Protein AF-A0AAW1C3A6-F1 (afdb_monomer)

Solvent-accessible surface area (backbone atoms only — not comparable to full-atom values): 41676 Å² total; per-residue (Å²): 141,83,90,85,86,89,79,78,77,70,70,68,59,58,59,60,57,59,57,58,54,58,52,54,53,55,49,54,51,52,50,53,52,53,50,54,53,52,49,57,51,52,51,54,50,51,57,53,50,49,59,51,48,53,58,51,50,55,56,51,50,58,56,47,55,60,49,59,74,71,72,70,76,74,86,78,90,82,89,87,90,89,83,60,75,71,65,50,55,64,53,48,58,58,48,49,56,50,50,56,56,47,56,54,52,49,56,53,51,50,55,50,51,52,55,52,52,51,56,51,50,53,56,45,54,54,51,48,52,53,48,52,54,50,50,51,55,50,52,50,55,50,53,48,52,53,52,49,54,60,52,50,72,75,59,76,90,88,73,60,81,61,60,54,54,54,48,62,64,47,54,78,66,37,71,67,60,50,48,50,52,50,54,55,45,52,54,51,52,55,52,52,56,47,49,67,61,66,66,76,67,88,76,80,90,77,79,83,83,64,84,67,41,36,20,36,32,27,33,41,35,34,34,31,54,34,35,62,71,55,71,40,70,67,51,46,50,54,50,51,52,52,40,44,55,52,31,31,59,38,39,56,75,41,75,31,77,92,46,65,60,45,42,67,40,71,55,42,69,46,77,37,76,66,83,65,87,87,57,70,93,81,68,54,73,68,57,50,42,51,61,60,16,50,44,83,48,66,94,32,14,35,39,35,40,37,34,56,53,60,54,75,69,52,48,58,52,43,33,47,30,41,80,74,54,72,5,2,52,46,10,45,59,41,81,51,94,97,41,56,34,16,32,18,31,30,31,43,35,45,17,34,44,78,33,77,59,56,70,65,49,49,27,48,49,52,43,32,37,50,36,20,18,36,28,23,61,42,57,83,37,79,86,29,64,84,46,93,79,85,61,94,50,50,60,40,38,42,43,85,59,91,74,88,64,77,43,77,25,32,64,30,74,41,76,51,33,35,54,37,27,29,56,41,44,77,75,36,36,86,78,45,36,37,56,63,92,62,64,55,69,37,34,43,56,62,37,88,94,44,70,18,16,66,13,73,42,66,80,47,83,16,31,30,6,43,79,45,63,91,91,50,37,13,24,62,32,94,90,36,78,32,30,50,49,53,20,68,12,20,35,91,85,12,39,56,35,55,62,69,42,75,52,44,79,60,54,82,19,24,43,51,21,45,12,71,42,82,42,30,48,54,56,79,65,48,53,40,65,67,70,40,63,16,78,95,65,60,21,10,12,47,90,31,36,73,69,33,52,66,31,53,83,74,72,24,33,74,42,80,36,85,51,96,47,55,52,46,26,18,33,46,12,31,16,52,74,97,37,78,91,54,50,40,44,29,46,32,84,86,38,24,90,80,47,72,47,39,77,46,63,46,58,35,50,41,70,14,74,94,68,46,18,28,12,36,88,82,27,36,41,42,68,62,66,94,50,57,81,72,37,55,49,50,55,63,42,47,70,53,47,67,60,48,50,56,57,54,48,47,69,74,41,44,70,59,54,50,51,53,52,50,52,51,51,50,49,52,52,48,49,50,62,69,62,69,75,72,81,90,77,89,81,86,82,88,80,84,86,84,84,88,83,90,84,84,92,87,86,89,82,90,81,89,82,93,86,87,85,87,84,86,88,87,84,89,83,85,88,81,84,88,83,88,83,87,88,86,87,91,134

pLDDT: mean 72.8, std 20.76, range [23.05, 98.19]

Nearest PDB structures (foldseek):
  6be6-assembly3_C  TM=9.292E-01  e=1.865E-53  Homo sapiens
  6be6-assembly4_D  TM=9.215E-01  e=5.890E-53  Homo sapiens
  5l0q-assembly1_A  TM=8.576E-01  e=9.237E-24  Bos taurus
  5l0q-assembly1_D  TM=8.370E-01  e=1.499E-23  Bos taurus
  8snl-assembly1_A  TM=4.658E-01  e=5.554E-35  Homo sapiens

Structure (mmCIF, N/CA/C/O backbone):
data_AF-A0AAW1C3A6-F1
#
_entry.id   AF-A0AAW1C3A6-F1
#
loop_
_atom_site.group_PDB
_atom_site.id
_atom_site.type_symbol
_atom_site.label_atom_id
_atom_site.label_alt_id
_atom_site.label_comp_id
_atom_site.label_asym_id
_atom_site.label_entity_id
_atom_site.label_seq_id
_atom_site.pdbx_PDB_ins_code
_atom_site.Cartn_x
_atom_site.Cartn_y
_atom_site.Cartn_z
_atom_site.occupancy
_atom_site.B_iso_or_equiv
_atom_site.auth_seq_id
_atom_site.auth_comp_id
_atom_site.auth_asym_id
_atom_site.auth_atom_id
_atom_site.pdbx_PDB_model_num
ATOM 1 N N . MET A 1 1 ? -38.133 36.914 12.056 1.00 48.69 1 MET A N 1
ATOM 2 C CA . MET A 1 1 ? -37.963 37.144 10.605 1.00 48.69 1 MET A CA 1
ATOM 3 C C . MET A 1 1 ? -36.694 37.947 10.397 1.00 48.69 1 MET A C 1
ATOM 5 O O . MET A 1 1 ? -36.683 39.126 10.714 1.00 48.69 1 MET A O 1
ATOM 9 N N . THR A 1 2 ? -35.626 37.320 9.915 1.00 39.19 2 THR A N 1
ATOM 10 C CA . THR A 1 2 ? -34.394 38.022 9.534 1.00 39.19 2 THR A CA 1
ATOM 11 C C . THR A 1 2 ? -33.903 37.474 8.203 1.00 39.19 2 THR A C 1
ATOM 13 O O . THR A 1 2 ? -33.901 36.272 7.943 1.00 39.19 2 THR A O 1
ATOM 16 N N . VAL A 1 3 ? -33.632 38.424 7.320 1.00 43.28 3 VAL A N 1
ATOM 17 C CA . VAL A 1 3 ? -33.674 38.330 5.865 1.00 43.28 3 VAL A CA 1
ATOM 18 C C . VAL A 1 3 ? -32.410 37.661 5.318 1.00 43.28 3 VAL A C 1
ATOM 20 O O . VAL A 1 3 ? -31.301 38.159 5.492 1.00 43.28 3 VAL A O 1
ATOM 23 N N . LYS A 1 4 ? -32.600 36.531 4.624 1.00 48.97 4 LYS A N 1
ATOM 24 C CA . LYS A 1 4 ? -31.657 35.946 3.658 1.00 48.97 4 LYS A CA 1
ATOM 25 C C . LYS A 1 4 ? -31.723 36.733 2.345 1.00 48.97 4 LYS A C 1
ATOM 27 O O . LYS A 1 4 ? -32.813 37.051 1.886 1.00 48.97 4 LYS A O 1
ATOM 32 N N . GLY A 1 5 ? -30.574 36.907 1.691 1.00 50.28 5 GLY A N 1
ATOM 33 C CA . GLY A 1 5 ? -30.505 37.182 0.249 1.00 50.28 5 GLY A CA 1
ATOM 34 C C . GLY A 1 5 ? -29.762 38.462 -0.121 1.00 50.28 5 GLY A C 1
ATOM 35 O O . GLY A 1 5 ? -30.382 39.475 -0.414 1.00 50.28 5 GLY A O 1
ATOM 36 N N . GLY A 1 6 ? -28.426 38.413 -0.152 1.00 49.69 6 GLY A N 1
ATOM 37 C CA . GLY A 1 6 ? -27.624 39.565 -0.583 1.00 49.69 6 GLY A CA 1
ATOM 38 C C . GLY A 1 6 ? -26.158 39.290 -0.926 1.00 49.69 6 GLY A C 1
ATOM 39 O O . GLY A 1 6 ? -25.367 40.227 -0.916 1.00 49.69 6 GLY A O 1
ATOM 40 N N . ARG A 1 7 ? -25.752 38.037 -1.203 1.00 51.06 7 ARG A N 1
ATOM 41 C CA . ARG A 1 7 ? -24.328 37.712 -1.453 1.00 51.06 7 ARG A CA 1
ATOM 42 C C . ARG A 1 7 ? -24.018 36.835 -2.675 1.00 51.06 7 ARG A C 1
ATOM 44 O O . ARG A 1 7 ? -22.853 36.542 -2.906 1.00 51.06 7 ARG A O 1
ATOM 51 N N . GLU A 1 8 ? -24.999 36.492 -3.512 1.00 52.75 8 GLU A N 1
ATOM 52 C CA . GLU A 1 8 ? -24.766 35.643 -4.703 1.00 52.75 8 GLU A CA 1
ATOM 53 C C . GLU A 1 8 ? -24.837 36.369 -6.064 1.00 52.75 8 GLU A C 1
ATOM 55 O O . GLU A 1 8 ? -24.521 35.773 -7.095 1.00 52.75 8 GLU A O 1
ATOM 60 N N . GLU A 1 9 ? -25.163 37.667 -6.117 1.00 51.66 9 GLU A N 1
ATOM 61 C CA . GLU A 1 9 ? -25.360 38.373 -7.401 1.00 51.66 9 GLU A CA 1
ATOM 62 C C . GLU A 1 9 ? -24.192 39.258 -7.885 1.00 51.66 9 GLU A C 1
ATOM 64 O O . GLU A 1 9 ? -24.188 39.706 -9.037 1.00 51.66 9 GLU A O 1
ATOM 69 N N . THR A 1 10 ? -23.159 39.477 -7.067 1.00 53.62 10 THR A N 1
ATOM 70 C CA . THR A 1 10 ? -22.020 40.357 -7.406 1.00 53.62 10 THR A CA 1
ATOM 71 C C . THR A 1 10 ? -20.789 39.619 -7.954 1.00 53.62 10 THR A C 1
ATOM 73 O O . THR A 1 10 ? -20.130 40.152 -8.844 1.00 53.62 10 THR A O 1
ATOM 76 N N . GLY A 1 11 ? -20.532 38.358 -7.577 1.00 53.88 11 GLY A N 1
ATOM 77 C CA . GLY A 1 11 ? -19.402 37.566 -8.112 1.00 53.88 11 GLY A CA 1
ATOM 78 C C . GLY A 1 11 ? -19.594 37.060 -9.553 1.00 53.88 11 GLY A C 1
ATOM 79 O O . GLY A 1 11 ? -18.651 36.979 -10.340 1.00 53.88 11 GLY A O 1
ATOM 80 N N . ARG A 1 12 ? -20.843 36.818 -9.974 1.00 52.59 12 ARG A N 1
ATOM 81 C CA . ARG A 1 12 ? -21.175 36.284 -11.314 1.00 52.59 12 ARG A CA 1
ATOM 82 C C . ARG A 1 12 ? -21.046 37.321 -12.447 1.00 52.59 12 ARG A C 1
ATOM 84 O O . ARG A 1 12 ? -21.103 36.966 -13.629 1.00 52.59 12 ARG A O 1
ATOM 91 N N . LYS A 1 13 ? -20.889 38.609 -12.107 1.00 50.50 13 LYS A N 1
ATOM 92 C CA . LYS A 1 13 ? -20.765 39.735 -13.056 1.00 50.50 13 LYS A CA 1
ATOM 93 C C . LYS A 1 13 ? -19.311 40.082 -13.415 1.00 50.50 13 LYS A C 1
ATOM 95 O O . LYS A 1 13 ? -19.093 40.643 -14.491 1.00 50.50 13 LYS A O 1
ATOM 100 N N . GLU A 1 14 ? -18.317 39.704 -12.608 1.00 53.81 14 GLU A N 1
ATOM 101 C CA . GLU A 1 14 ? -16.898 39.969 -12.912 1.00 53.81 14 GLU A CA 1
ATOM 102 C C . GLU A 1 14 ? -16.246 38.889 -13.792 1.00 53.81 14 GLU A C 1
ATOM 104 O O . GLU A 1 14 ? -15.446 39.206 -14.677 1.00 53.81 14 GLU A O 1
ATOM 109 N N . GLU A 1 15 ? -16.672 37.630 -13.677 1.00 52.84 15 GLU A N 1
ATOM 110 C CA . GLU A 1 15 ? -16.158 36.523 -14.496 1.00 52.84 15 GLU A CA 1
ATOM 111 C C . GLU A 1 15 ? -16.626 36.605 -15.967 1.00 52.84 15 GLU A C 1
ATOM 113 O O . GLU A 1 15 ? -15.836 36.433 -16.902 1.00 52.84 15 GLU A O 1
ATOM 118 N N . LYS A 1 16 ? -17.868 37.059 -16.206 1.00 53.84 16 LYS A N 1
ATOM 119 C CA . LYS A 1 16 ? -18.396 37.342 -17.560 1.00 53.84 16 LYS A CA 1
ATOM 120 C C . LYS A 1 16 ? -17.664 38.486 -18.282 1.00 53.84 16 LYS A C 1
ATOM 122 O O . LYS A 1 16 ? -17.622 38.505 -19.515 1.00 53.84 16 LYS A O 1
ATOM 127 N N . LYS A 1 17 ? -17.046 39.429 -17.554 1.00 53.94 17 LYS A N 1
ATOM 128 C CA . LYS A 1 17 ? -16.265 40.536 -18.146 1.00 53.94 17 LYS A CA 1
ATOM 129 C C . LYS A 1 17 ? -14.873 40.096 -18.630 1.00 53.94 17 LYS A C 1
ATOM 131 O O . LYS A 1 17 ? -14.376 40.663 -19.605 1.00 53.94 17 LYS A O 1
ATOM 136 N N . ARG A 1 18 ? -14.255 39.065 -18.030 1.00 53.69 18 ARG A N 1
ATOM 137 C CA . ARG A 1 18 ? -12.937 38.538 -18.455 1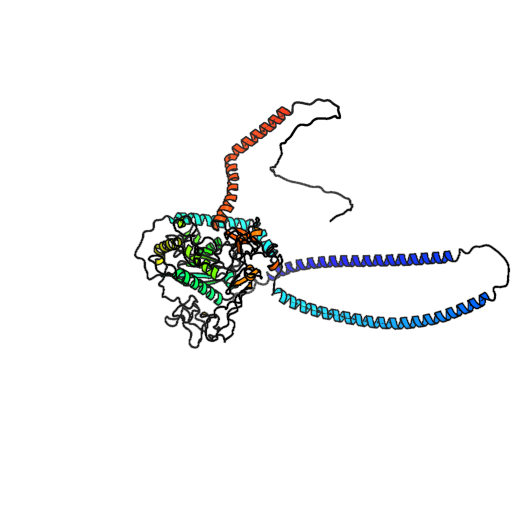.00 53.69 18 ARG A CA 1
ATOM 138 C C . ARG A 1 18 ? -13.021 37.590 -19.659 1.00 53.69 18 ARG A C 1
ATOM 140 O O . ARG A 1 18 ? -12.137 37.630 -20.520 1.00 53.69 18 ARG A O 1
ATOM 147 N N . GLU A 1 19 ? -14.096 36.814 -19.796 1.00 55.03 19 GLU A N 1
ATOM 148 C CA . GLU A 1 19 ? -14.312 35.948 -20.969 1.00 55.03 19 GLU A CA 1
ATOM 149 C C . GLU A 1 19 ? -14.636 36.742 -22.252 1.00 55.03 19 GLU A C 1
ATOM 151 O O . GLU A 1 19 ? -14.076 36.453 -23.317 1.00 55.03 19 GLU A O 1
ATOM 156 N N . GLY A 1 20 ? -15.398 37.840 -22.145 1.00 54.34 20 GLY A N 1
ATOM 157 C CA . GLY A 1 20 ? -15.674 38.753 -23.268 1.00 54.34 20 GLY A CA 1
ATOM 158 C C . GLY A 1 20 ? -14.424 39.441 -23.852 1.00 54.34 20 GLY A C 1
ATOM 159 O O . GLY A 1 20 ? -14.394 39.814 -25.030 1.00 54.34 20 GLY A O 1
ATOM 160 N N . GLY A 1 21 ? -13.344 39.561 -23.068 1.00 56.44 21 GLY A N 1
ATOM 161 C CA . GLY A 1 21 ? -12.064 40.132 -23.506 1.00 56.44 21 GLY A CA 1
ATOM 162 C C . GLY A 1 21 ? -11.239 39.216 -24.425 1.00 56.44 21 GLY A C 1
ATOM 163 O O . GLY A 1 21 ? -10.560 39.699 -25.340 1.00 56.44 21 GLY A O 1
ATOM 164 N N . LYS A 1 22 ? -11.314 37.888 -24.244 1.00 53.88 22 LYS A N 1
ATOM 165 C CA . LYS A 1 22 ? -10.577 36.904 -25.066 1.00 53.88 22 LYS A CA 1
ATOM 166 C C . LYS A 1 22 ? -11.282 36.606 -26.394 1.00 53.88 22 LYS A C 1
ATOM 168 O O . LYS A 1 22 ? -10.603 36.402 -27.407 1.00 53.88 22 LYS A O 1
ATOM 173 N N . GLU A 1 23 ? -12.614 36.667 -26.441 1.00 56.09 23 GLU A N 1
ATOM 174 C CA . GLU A 1 23 ? -13.362 36.580 -27.705 1.00 56.09 23 GLU A CA 1
ATOM 175 C C . GLU A 1 23 ? -13.109 37.791 -28.617 1.00 56.09 23 GLU A C 1
ATOM 177 O O . GLU A 1 23 ? -12.801 37.601 -29.799 1.00 56.09 23 GLU A O 1
ATOM 182 N N . ARG A 1 24 ? -13.074 39.017 -28.067 1.00 57.09 24 ARG A N 1
ATOM 183 C CA . ARG A 1 24 ? -12.734 40.243 -28.823 1.00 57.09 24 ARG A CA 1
ATOM 184 C C . ARG A 1 24 ? -11.337 40.203 -29.467 1.00 57.09 24 ARG A C 1
ATOM 186 O O . ARG A 1 24 ? -11.151 40.750 -30.557 1.00 57.09 24 ARG A O 1
ATOM 193 N N . LYS A 1 25 ? -10.344 39.533 -28.859 1.00 57.84 25 LYS A N 1
ATOM 194 C CA . LYS A 1 25 ? -9.003 39.343 -29.465 1.00 57.84 25 LYS A CA 1
ATOM 195 C C . LYS A 1 25 ? -9.016 38.340 -30.631 1.00 57.84 25 LYS A C 1
ATOM 197 O O . LYS A 1 25 ? -8.415 38.615 -31.671 1.00 57.84 25 LYS A O 1
ATOM 202 N N . LYS A 1 26 ? -9.740 37.220 -30.510 1.00 58.44 26 LYS A N 1
ATOM 203 C CA . LYS A 1 26 ? -9.887 36.221 -31.592 1.00 58.44 2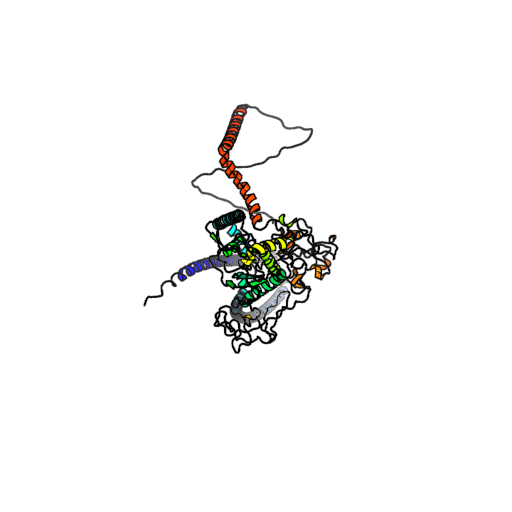6 LYS A CA 1
ATOM 204 C C . LYS A 1 26 ? -10.690 36.754 -32.781 1.00 58.44 26 LYS A C 1
ATOM 206 O O . LYS A 1 26 ? -10.426 36.373 -33.925 1.00 58.44 26 LYS A O 1
ATOM 211 N N . GLU A 1 27 ? -11.647 37.644 -32.537 1.00 59.69 27 GLU A N 1
ATOM 212 C CA . GLU A 1 27 ? -12.408 38.298 -33.599 1.00 59.69 27 GLU A CA 1
ATOM 213 C C . GLU A 1 27 ? -11.544 39.288 -34.399 1.00 59.69 27 GLU A C 1
ATOM 215 O O . GLU A 1 27 ? -11.520 39.217 -35.633 1.00 59.69 27 GLU A O 1
ATOM 220 N N . LYS A 1 28 ? -10.710 40.095 -33.722 1.00 64.44 28 LYS A N 1
ATOM 221 C CA . LYS A 1 28 ? -9.736 40.995 -34.372 1.00 64.44 28 LYS A CA 1
ATOM 222 C C . LYS A 1 28 ? -8.706 40.249 -35.238 1.00 64.44 28 LYS A C 1
ATOM 224 O O . LYS A 1 28 ? -8.329 40.737 -36.305 1.00 64.44 28 LYS A O 1
ATOM 229 N N . GLU A 1 29 ? -8.271 39.046 -34.854 1.00 64.44 29 GLU A N 1
ATOM 230 C CA . GLU A 1 29 ? -7.346 38.248 -35.679 1.00 64.44 29 GLU A CA 1
ATOM 231 C C . GLU A 1 29 ? -8.036 37.606 -36.900 1.00 64.44 29 GLU A C 1
ATOM 233 O O . GLU A 1 29 ? -7.480 37.580 -38.006 1.00 64.44 29 GLU A O 1
ATOM 238 N N . LYS A 1 30 ? -9.290 37.155 -36.749 1.00 63.62 30 LYS A N 1
ATOM 239 C CA . LYS A 1 30 ? -10.112 36.692 -37.881 1.00 63.62 30 LYS A CA 1
ATOM 240 C C . LYS A 1 30 ? -10.380 37.816 -38.880 1.00 63.62 30 LYS A C 1
ATOM 242 O O . LYS A 1 30 ? -10.355 37.567 -40.088 1.00 63.62 30 LYS A O 1
ATOM 247 N N . GLU A 1 31 ? -10.582 39.046 -38.414 1.00 64.62 31 GLU A N 1
ATOM 248 C CA . GLU A 1 31 ? -10.727 40.216 -39.282 1.00 64.62 31 GLU A CA 1
ATOM 249 C C . GLU A 1 31 ? -9.431 40.518 -40.060 1.00 64.62 31 GLU A C 1
ATOM 251 O O . GLU A 1 31 ? -9.476 40.748 -41.272 1.00 64.62 31 GLU A O 1
ATOM 256 N N . ARG A 1 32 ? -8.259 40.401 -39.415 1.00 69.06 32 ARG A N 1
ATOM 257 C CA . ARG A 1 32 ? -6.945 40.540 -40.075 1.00 69.06 32 ARG A CA 1
ATOM 258 C C . ARG A 1 32 ? -6.709 39.474 -41.153 1.00 69.06 32 ARG A C 1
ATOM 260 O O . ARG A 1 32 ? -6.246 39.806 -42.246 1.00 69.06 32 ARG A O 1
ATOM 267 N N . LYS A 1 33 ? -7.089 38.212 -40.915 1.00 65.00 33 LYS A N 1
ATOM 268 C CA . LYS A 1 33 ? -7.014 37.142 -41.935 1.00 65.00 33 LYS A CA 1
ATOM 269 C C . LYS A 1 33 ? -7.993 37.375 -43.097 1.00 65.00 33 LYS A C 1
ATOM 271 O O . LYS A 1 33 ? -7.612 37.193 -44.253 1.00 65.00 33 LYS A O 1
ATOM 276 N N . ARG A 1 34 ? -9.207 37.880 -42.830 1.00 67.06 34 ARG A N 1
ATOM 277 C CA . ARG A 1 34 ? -10.175 38.272 -43.878 1.00 67.06 34 ARG A CA 1
ATOM 278 C C . ARG A 1 34 ? -9.679 39.448 -44.730 1.00 67.06 34 ARG A C 1
ATOM 280 O O . ARG A 1 34 ? -9.898 39.439 -45.942 1.00 67.06 34 ARG A O 1
ATOM 287 N N . LYS A 1 35 ? -8.988 40.429 -44.135 1.00 65.94 35 LYS A N 1
ATOM 288 C CA . LYS A 1 35 ? -8.339 41.538 -44.863 1.00 65.94 35 LYS A CA 1
ATOM 289 C C . LYS A 1 35 ? -7.222 41.031 -45.793 1.00 65.94 35 LYS A C 1
ATOM 291 O O . LYS A 1 35 ? -7.258 41.346 -46.980 1.00 65.94 35 LYS A O 1
ATOM 296 N N . ARG A 1 36 ? -6.346 40.131 -45.322 1.00 70.06 36 ARG A N 1
ATOM 297 C CA . ARG A 1 36 ? -5.287 39.503 -46.149 1.00 70.06 36 ARG A CA 1
ATOM 298 C C . ARG A 1 36 ? -5.836 38.662 -47.311 1.00 70.06 36 ARG A C 1
ATOM 300 O O . ARG A 1 36 ? -5.281 38.670 -48.408 1.00 70.06 36 ARG A O 1
ATOM 307 N N . GLU A 1 37 ? -6.951 37.957 -47.118 1.00 69.19 37 GLU A N 1
ATOM 308 C CA . GLU A 1 37 ? -7.581 37.191 -48.203 1.00 69.19 37 GLU A CA 1
ATOM 309 C C . GLU A 1 37 ? -8.267 38.101 -49.243 1.00 69.19 37 GLU A C 1
ATOM 311 O O . GLU A 1 37 ? -8.235 37.808 -50.443 1.00 69.19 37 GLU A O 1
ATOM 316 N N . LYS A 1 38 ? -8.850 39.232 -48.811 1.00 65.19 38 LYS A N 1
ATOM 317 C CA . LYS A 1 38 ? -9.392 40.258 -49.720 1.00 65.19 38 LYS A CA 1
ATOM 318 C C . LYS A 1 38 ? -8.290 40.907 -50.564 1.00 65.19 38 LYS A C 1
ATOM 320 O O . LYS A 1 38 ? -8.508 41.110 -51.757 1.00 65.19 38 LYS A O 1
ATOM 325 N N . GLU A 1 39 ? -7.112 41.164 -50.000 1.00 71.19 39 GLU A N 1
ATOM 326 C CA . GLU A 1 39 ? -5.961 41.683 -50.756 1.00 71.19 39 GLU A CA 1
ATOM 327 C C . GLU A 1 39 ? -5.430 40.671 -51.776 1.00 71.19 39 GLU A C 1
ATOM 329 O O . GLU A 1 39 ? -5.296 41.011 -52.951 1.00 71.19 39 GLU A O 1
ATOM 334 N N . ARG A 1 40 ? -5.282 39.392 -51.398 1.00 70.62 40 ARG A N 1
ATOM 335 C CA . ARG A 1 40 ? -4.908 38.323 -52.346 1.00 70.62 40 ARG A CA 1
ATOM 336 C C . ARG A 1 40 ? -5.915 38.159 -53.492 1.00 70.62 40 ARG A C 1
ATOM 338 O O . ARG A 1 40 ? -5.526 37.833 -54.614 1.00 70.62 40 ARG A O 1
ATOM 345 N N . LYS A 1 41 ? -7.213 38.385 -53.250 1.00 67.69 41 LYS A N 1
ATOM 346 C CA . LYS A 1 41 ? -8.237 38.383 -54.315 1.00 67.69 41 LYS A CA 1
ATOM 347 C C . LYS A 1 41 ? -8.127 39.612 -55.226 1.00 67.69 41 LYS A C 1
ATOM 349 O O . LYS A 1 41 ? -8.212 39.442 -56.441 1.00 67.69 41 LYS A O 1
ATOM 354 N N . LYS A 1 42 ? -7.865 40.807 -54.679 1.00 68.06 42 LYS A N 1
ATOM 355 C CA . LYS A 1 42 ? -7.612 42.030 -55.471 1.00 68.06 42 LYS A CA 1
ATOM 356 C C . LYS A 1 42 ? -6.357 41.906 -56.344 1.00 68.06 42 LYS A C 1
ATOM 358 O O . LYS A 1 42 ? -6.377 42.329 -57.498 1.00 68.06 42 LYS A O 1
ATOM 363 N N . GLU A 1 43 ? -5.300 41.267 -55.846 1.00 72.12 43 GLU A N 1
ATOM 364 C CA . GLU A 1 43 ? -4.070 41.036 -56.612 1.00 72.12 43 GLU A CA 1
ATOM 365 C C . GLU A 1 43 ? -4.278 40.039 -57.766 1.00 72.12 43 GLU A C 1
ATOM 367 O O . GLU A 1 43 ? -3.850 40.284 -58.895 1.00 72.12 43 GLU A O 1
ATOM 372 N N . LYS A 1 44 ? -5.030 38.952 -57.531 1.00 72.00 44 LYS A N 1
ATOM 373 C CA . LYS A 1 44 ? -5.414 38.012 -58.599 1.00 72.00 44 LYS A CA 1
ATOM 37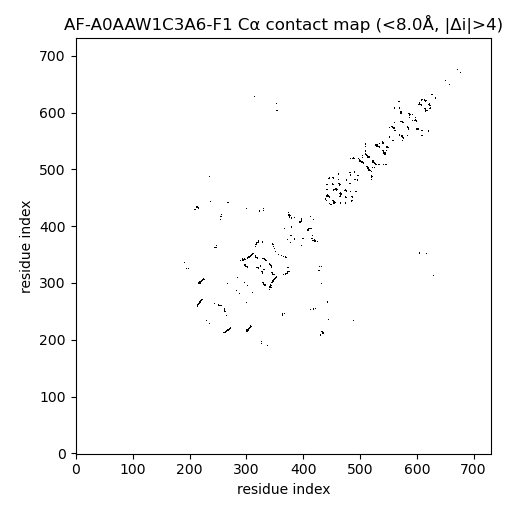4 C C . LYS A 1 44 ? -6.279 38.672 -59.677 1.00 72.00 44 LYS A C 1
ATOM 376 O O . LYS A 1 44 ? -6.157 38.318 -60.850 1.00 72.00 44 LYS A O 1
ATOM 381 N N . GLU A 1 45 ? -7.126 39.640 -59.322 1.00 69.25 45 GLU A N 1
ATOM 382 C CA . GLU A 1 45 ? -7.881 40.416 -60.313 1.00 69.25 45 GLU A CA 1
ATOM 383 C C . GLU A 1 45 ? -7.017 41.408 -61.099 1.00 69.25 45 GLU A C 1
ATOM 385 O O . GLU A 1 45 ? -7.221 41.527 -62.310 1.00 69.25 45 GLU A O 1
ATOM 390 N N . ARG A 1 46 ? -6.029 42.066 -60.471 1.00 70.62 46 ARG A N 1
ATOM 391 C CA . ARG A 1 46 ? -5.050 42.915 -61.182 1.00 70.62 46 ARG A CA 1
ATOM 392 C C . ARG A 1 46 ? -4.256 42.107 -62.212 1.00 70.62 46 ARG A C 1
ATOM 394 O O . ARG A 1 46 ? -4.316 42.437 -63.395 1.00 70.62 46 ARG A O 1
ATOM 401 N N . LYS A 1 47 ? -3.700 40.956 -61.814 1.00 71.06 47 LYS A N 1
ATOM 402 C CA . LYS A 1 47 ? -2.991 40.025 -62.718 1.00 71.06 47 LYS A CA 1
ATOM 403 C C . LYS A 1 47 ? -3.880 39.501 -63.857 1.00 71.06 47 LYS A C 1
ATOM 405 O O . LYS A 1 47 ? -3.427 39.278 -64.977 1.00 71.06 47 LYS A O 1
ATOM 410 N N . LYS A 1 48 ? -5.188 39.332 -63.617 1.00 70.75 48 LYS A N 1
ATOM 411 C CA . LYS A 1 48 ? -6.155 38.937 -64.660 1.00 70.75 48 LYS A CA 1
ATOM 412 C C . LYS A 1 48 ? -6.504 40.084 -65.619 1.00 70.75 48 LYS A C 1
ATOM 414 O O . LYS A 1 48 ? -6.847 39.809 -66.771 1.00 70.75 48 LYS A O 1
ATOM 419 N N . LYS A 1 49 ? -6.452 41.345 -65.170 1.00 66.38 49 LYS A N 1
ATOM 420 C CA . LYS A 1 49 ? -6.622 42.534 -66.023 1.00 66.38 49 LYS A CA 1
ATOM 421 C C . LYS A 1 49 ? -5.376 42.790 -66.879 1.00 66.38 49 LYS A C 1
ATOM 423 O O . LYS A 1 49 ? -5.548 43.049 -68.065 1.00 66.38 49 LYS A O 1
ATOM 428 N N . GLU A 1 50 ? -4.173 42.600 -66.339 1.00 70.44 50 GLU A N 1
ATOM 429 C CA . GLU A 1 50 ? -2.904 42.680 -67.090 1.00 70.44 50 GLU A CA 1
ATOM 430 C C . GLU A 1 50 ? -2.835 41.635 -68.208 1.00 70.44 50 GLU A C 1
ATOM 432 O O . GLU A 1 50 ? -2.733 42.005 -69.373 1.00 70.44 50 GLU A O 1
ATOM 437 N N . ARG A 1 51 ? -3.112 40.355 -67.914 1.00 69.50 51 ARG A N 1
ATOM 438 C CA . ARG A 1 51 ? -3.183 39.297 -68.948 1.00 69.50 51 ARG A CA 1
ATOM 439 C C . ARG A 1 51 ? -4.244 39.546 -70.030 1.00 69.50 51 ARG A C 1
ATOM 441 O O . ARG A 1 51 ? -4.172 39.001 -71.131 1.00 69.50 51 ARG A O 1
ATOM 448 N N . LYS A 1 52 ? -5.288 40.327 -69.725 1.00 66.19 52 LYS A N 1
ATOM 449 C CA . LYS A 1 52 ? -6.293 40.760 -70.714 1.00 66.19 52 LYS A CA 1
ATOM 450 C C . LYS A 1 52 ? -5.829 41.971 -71.530 1.00 66.19 52 LYS A C 1
ATOM 452 O O . LYS A 1 52 ? -6.308 42.118 -72.654 1.00 66.19 52 LYS A O 1
ATOM 457 N N . LYS A 1 53 ? -4.950 42.814 -70.980 1.00 64.38 53 LYS A N 1
ATOM 458 C CA . LYS A 1 53 ? -4.323 43.950 -71.665 1.00 64.38 53 LYS A CA 1
ATOM 459 C C . LYS A 1 53 ? -3.267 43.448 -72.658 1.00 64.38 53 LYS A C 1
ATOM 461 O O . LYS A 1 53 ? -3.407 43.748 -73.837 1.00 64.38 53 LYS A O 1
ATOM 466 N N . GLU A 1 54 ? -2.405 42.519 -72.241 1.00 65.56 54 GLU A N 1
ATOM 467 C CA . GLU A 1 54 ? -1.433 41.827 -73.110 1.00 65.56 54 GLU A CA 1
ATOM 468 C C . GLU A 1 54 ? -2.121 41.083 -74.269 1.00 65.56 54 GLU A C 1
ATOM 470 O O . GLU A 1 54 ? -1.751 41.228 -75.430 1.00 65.56 54 GLU A O 1
ATOM 475 N N . LYS A 1 55 ? -3.228 40.364 -74.008 1.00 64.56 55 LYS A N 1
ATOM 476 C CA . LYS A 1 55 ? -4.021 39.728 -75.084 1.00 64.56 55 LYS A CA 1
ATOM 477 C C . LYS A 1 55 ? -4.718 40.719 -76.027 1.00 64.56 55 LYS A C 1
ATOM 479 O O . LYS A 1 55 ? -5.105 40.325 -77.129 1.00 64.56 55 LYS A O 1
ATOM 484 N N . LYS A 1 56 ? -4.944 41.971 -75.610 1.00 59.66 56 LYS A N 1
ATOM 485 C CA . LYS A 1 56 ? -5.483 43.044 -76.466 1.00 59.66 56 LYS A CA 1
ATOM 486 C C . LYS A 1 56 ? -4.374 43.731 -77.270 1.00 59.66 56 LYS A C 1
ATOM 488 O O . LYS A 1 56 ? -4.647 44.114 -78.404 1.00 59.66 56 LYS A O 1
ATOM 493 N N . GLU A 1 57 ? -3.172 43.851 -76.714 1.00 60.38 57 GLU A N 1
ATOM 494 C CA . GLU A 1 57 ? -1.977 44.386 -77.383 1.00 60.38 57 GLU A CA 1
ATOM 495 C C . GLU A 1 57 ? -1.450 43.403 -78.441 1.00 60.38 57 GLU A C 1
ATOM 497 O O . GLU A 1 57 ? -1.367 43.786 -79.605 1.00 60.38 57 GLU A O 1
ATOM 502 N N . GLY A 1 58 ? -1.349 42.103 -78.137 1.00 56.81 58 GLY A N 1
ATOM 503 C CA . GLY A 1 58 ? -0.995 41.078 -79.135 1.00 56.81 58 GLY A CA 1
ATOM 504 C C . GLY A 1 58 ? -2.032 40.906 -80.262 1.00 56.81 58 GLY A C 1
ATOM 505 O O . GLY A 1 58 ? -1.697 40.566 -81.394 1.00 56.81 58 GLY A O 1
ATOM 506 N N . ARG A 1 59 ? -3.317 41.219 -80.012 1.00 57.84 59 ARG A N 1
ATOM 507 C CA . ARG A 1 59 ? -4.349 41.306 -81.072 1.00 57.84 59 ARG A CA 1
ATOM 508 C C . ARG A 1 59 ? -4.262 42.591 -81.908 1.00 57.84 59 ARG A C 1
ATOM 510 O O . ARG A 1 59 ? -4.838 42.617 -82.995 1.00 57.84 59 ARG A O 1
ATOM 517 N N . LYS A 1 60 ? -3.604 43.649 -81.416 1.00 55.19 60 LYS A N 1
ATOM 518 C CA . LYS A 1 60 ? -3.311 44.879 -82.173 1.00 55.19 60 LYS A CA 1
ATOM 519 C C . LYS A 1 60 ? -2.024 44.733 -82.994 1.00 55.19 60 LYS A C 1
ATOM 521 O O . LYS A 1 60 ? -2.016 45.211 -84.123 1.00 55.19 60 LYS A O 1
ATOM 526 N N . GLU A 1 61 ? -1.014 44.019 -82.497 1.00 54.66 61 GLU A N 1
ATOM 527 C CA . GLU A 1 61 ? 0.210 43.674 -83.243 1.00 54.66 61 GLU A CA 1
ATOM 528 C C . GLU A 1 61 ? -0.054 42.659 -84.359 1.00 54.66 61 GLU A C 1
ATOM 530 O O . GLU A 1 61 ? 0.276 42.935 -85.508 1.00 54.66 61 GLU A O 1
ATOM 535 N N . GLY A 1 62 ? -0.826 41.596 -84.104 1.00 56.47 62 GLY A N 1
ATOM 536 C CA . GLY A 1 62 ? -1.240 40.660 -85.161 1.00 56.47 62 GLY A CA 1
ATOM 537 C C . GLY A 1 62 ? -2.146 41.281 -86.241 1.00 56.47 62 GLY A C 1
ATOM 538 O O . GLY A 1 62 ? -2.268 40.744 -87.338 1.00 56.47 62 GLY A O 1
ATOM 539 N N . ARG A 1 63 ? -2.773 42.439 -85.970 1.00 55.03 63 ARG A N 1
ATOM 540 C CA . ARG A 1 63 ? -3.537 43.225 -86.963 1.00 55.03 63 ARG A CA 1
ATOM 541 C C . ARG A 1 63 ? -2.657 44.241 -87.715 1.00 55.03 63 ARG A C 1
ATOM 543 O O . ARG A 1 63 ? -3.095 44.737 -88.750 1.00 55.03 63 ARG A O 1
ATOM 550 N N . LYS A 1 64 ? -1.448 44.534 -87.214 1.00 51.94 64 LYS A N 1
ATOM 551 C CA . LYS A 1 64 ? -0.398 45.321 -87.883 1.00 51.94 64 LYS A CA 1
ATOM 552 C C . LYS A 1 64 ? 0.499 44.428 -88.757 1.00 51.94 64 LYS A C 1
ATOM 554 O O . LYS A 1 64 ? 0.768 44.812 -89.886 1.00 51.94 64 LYS A O 1
ATOM 559 N N . GLU A 1 65 ? 0.815 43.203 -88.328 1.00 53.03 65 GLU A N 1
ATOM 560 C CA . GLU A 1 65 ? 1.526 42.199 -89.149 1.00 53.03 65 GLU A CA 1
ATOM 561 C C . GLU A 1 65 ? 0.683 41.638 -90.306 1.00 53.03 65 GLU A C 1
ATOM 563 O O . GLU A 1 65 ? 1.201 41.324 -91.373 1.00 53.03 65 GLU A O 1
ATOM 568 N N . MET A 1 66 ? -0.642 41.549 -90.143 1.00 51.38 66 MET A N 1
ATOM 569 C CA . MET A 1 66 ? -1.539 41.156 -91.240 1.00 51.38 66 MET A CA 1
ATOM 570 C C . MET A 1 66 ? -1.760 42.294 -92.256 1.00 51.38 66 MET A C 1
ATOM 572 O O . MET A 1 66 ? -2.151 42.016 -93.382 1.00 51.38 66 MET A O 1
ATOM 576 N N . LYS A 1 67 ? -1.470 43.554 -91.881 1.00 52.47 67 LYS A N 1
ATOM 577 C CA . LYS A 1 67 ? -1.455 44.720 -92.785 1.00 52.47 67 LYS A CA 1
ATOM 578 C C . LYS A 1 67 ? -0.097 44.914 -93.480 1.00 52.47 67 LYS A C 1
ATOM 580 O O . LYS A 1 67 ? -0.081 45.299 -94.639 1.00 52.47 67 LYS A O 1
ATOM 585 N N . SER A 1 68 ? 1.027 44.551 -92.852 1.00 47.75 68 SER A N 1
ATOM 586 C CA . SER A 1 68 ? 2.357 44.596 -93.490 1.00 47.75 68 SER A CA 1
ATOM 587 C C . SER A 1 68 ? 2.631 43.432 -94.456 1.00 47.75 68 SER A C 1
ATOM 589 O O . SER A 1 68 ? 3.501 43.539 -95.316 1.00 47.75 68 SER A O 1
ATOM 591 N N . ARG A 1 69 ? 1.855 42.339 -94.385 1.00 48.91 69 ARG A N 1
ATOM 592 C CA . ARG A 1 69 ? 1.920 41.207 -95.334 1.00 48.91 69 ARG A CA 1
ATOM 593 C C . ARG A 1 69 ? 0.963 41.331 -96.533 1.00 48.91 69 ARG A C 1
ATOM 595 O O . ARG A 1 69 ? 0.978 40.458 -97.400 1.00 48.91 69 ARG A O 1
ATOM 602 N N . GLU A 1 70 ? 0.162 42.402 -96.594 1.00 50.91 70 GLU A N 1
ATOM 603 C CA . GLU A 1 70 ? -0.778 42.705 -97.691 1.00 50.91 70 GLU A CA 1
ATOM 604 C C . GLU A 1 70 ? -0.398 43.977 -98.498 1.00 50.91 70 GLU A C 1
ATOM 606 O O . GLU A 1 70 ? -0.927 44.164 -99.588 1.00 50.91 70 GLU A O 1
ATOM 611 N N . GLU A 1 71 ? 0.598 44.775 -98.070 1.00 43.69 71 GLU A N 1
ATOM 612 C CA . GLU A 1 71 ? 1.069 45.998 -98.775 1.00 43.69 71 GLU A CA 1
ATOM 613 C C . GLU A 1 71 ? 2.568 45.983 -99.180 1.00 43.69 71 GLU A C 1
ATOM 615 O O . GLU A 1 71 ? 3.121 46.995 -99.593 1.00 43.69 71 GLU A O 1
ATOM 620 N N . GLY A 1 72 ? 3.225 44.814 -99.132 1.00 48.66 72 GLY A N 1
ATOM 621 C CA . GLY A 1 72 ? 4.602 44.574 -99.611 1.00 48.66 72 GLY A CA 1
ATOM 622 C C . GLY A 1 72 ? 4.696 43.850 -100.965 1.00 48.66 72 GLY A C 1
ATOM 623 O O . GLY A 1 72 ? 5.704 43.208 -101.258 1.00 48.66 72 GLY A O 1
ATOM 624 N N . ARG A 1 73 ? 3.639 43.894 -101.791 1.00 43.88 73 ARG A N 1
ATOM 625 C CA . ARG A 1 73 ? 3.701 43.496 -103.210 1.00 43.88 73 ARG A CA 1
ATOM 626 C C . ARG A 1 73 ? 4.014 44.722 -104.064 1.00 43.88 73 ARG A C 1
ATOM 628 O O . ARG A 1 73 ? 3.116 45.435 -104.491 1.00 43.88 73 ARG A O 1
ATOM 635 N N . ARG A 1 74 ? 5.322 44.924 -104.233 1.00 37.84 74 ARG A N 1
ATOM 636 C CA . ARG A 1 74 ? 6.036 45.569 -105.346 1.00 37.84 74 ARG A CA 1
ATOM 637 C C . ARG A 1 74 ? 5.154 46.166 -106.463 1.00 37.84 74 ARG A C 1
ATOM 639 O O . ARG A 1 74 ? 4.556 45.434 -107.249 1.00 37.84 74 ARG A O 1
ATOM 646 N N . ARG A 1 75 ? 5.178 47.506 -106.529 1.00 35.81 75 ARG A N 1
ATOM 647 C CA . ARG A 1 75 ? 5.436 48.301 -107.754 1.00 35.81 75 ARG A CA 1
ATOM 648 C C . ARG A 1 75 ? 6.730 47.739 -108.399 1.00 35.81 75 ARG A C 1
ATOM 650 O O . ARG A 1 75 ? 7.589 47.309 -107.634 1.00 35.81 75 ARG A O 1
ATOM 657 N N . GLU A 1 76 ? 6.946 47.595 -109.705 1.00 37.25 76 GLU A N 1
ATOM 658 C CA . GLU A 1 76 ? 6.558 48.322 -110.935 1.00 37.25 76 GLU A CA 1
ATOM 659 C C . GLU A 1 76 ? 6.322 47.265 -112.058 1.00 37.25 76 GLU A C 1
ATOM 661 O O . GLU A 1 76 ? 6.920 46.194 -111.992 1.00 37.25 76 GLU A O 1
ATOM 666 N N . GLY A 1 77 ? 5.288 47.333 -112.916 1.00 33.59 77 GLY A N 1
ATOM 667 C CA . GLY A 1 77 ? 5.231 48.034 -114.225 1.00 33.59 77 GLY A CA 1
ATOM 668 C C . GLY A 1 77 ? 5.787 47.137 -115.364 1.00 33.59 77 GLY A C 1
ATOM 669 O O . GLY A 1 77 ? 6.909 46.683 -115.222 1.00 33.59 77 GLY A O 1
ATOM 670 N N . GLY A 1 78 ? 5.120 46.773 -116.476 1.00 34.59 78 GLY A N 1
ATOM 671 C CA . GLY A 1 78 ? 3.817 47.106 -117.080 1.00 34.59 78 GLY A CA 1
ATOM 672 C C . GLY A 1 78 ? 3.455 46.170 -118.275 1.00 34.59 78 GLY A C 1
ATOM 673 O O . GLY A 1 78 ? 4.283 45.350 -118.657 1.00 34.59 78 GLY A O 1
ATOM 674 N N . ASP A 1 79 ? 2.205 46.311 -118.768 1.00 38.12 79 ASP A N 1
ATOM 675 C CA . ASP A 1 79 ? 1.551 45.959 -120.069 1.00 38.12 79 ASP A CA 1
ATOM 676 C C . ASP A 1 79 ? 1.669 44.531 -120.684 1.00 38.12 79 ASP A C 1
ATOM 678 O O . ASP A 1 79 ? 2.720 43.917 -120.662 1.00 38.12 79 ASP A O 1
ATOM 682 N N . GLU A 1 80 ? 0.663 43.854 -121.271 1.00 37.75 80 GLU A N 1
ATOM 683 C CA . GLU A 1 80 ? -0.684 44.191 -121.760 1.00 37.75 80 GLU A CA 1
ATOM 684 C C . GLU A 1 80 ? -1.600 42.917 -121.826 1.00 37.75 80 GLU A C 1
ATOM 686 O O . GLU A 1 80 ? -1.303 41.876 -121.247 1.00 37.75 80 GLU A O 1
ATOM 691 N N . LYS A 1 81 ? -2.790 43.019 -122.439 1.00 46.38 81 LYS A N 1
ATOM 692 C CA . LYS A 1 81 ? -4.070 42.324 -122.141 1.00 46.38 81 LYS A CA 1
ATOM 693 C C . LYS A 1 81 ? -4.279 40.851 -122.601 1.00 46.38 81 LYS A C 1
ATOM 695 O O . LYS A 1 81 ? -3.782 40.394 -123.615 1.00 46.38 81 LYS A O 1
ATOM 700 N N . GLN A 1 82 ? -5.276 40.227 -121.934 1.00 47.38 82 GLN A N 1
ATOM 701 C CA . GLN A 1 82 ? -6.381 39.405 -122.509 1.00 47.38 82 GLN A CA 1
ATOM 702 C C . GLN A 1 82 ? -6.450 37.858 -122.359 1.00 47.38 82 GLN A C 1
ATOM 704 O O . GLN A 1 82 ? -7.251 37.245 -123.054 1.00 47.38 82 GLN A O 1
ATOM 709 N N . GLU A 1 83 ? -5.822 37.215 -121.356 1.00 48.75 83 GLU A N 1
ATOM 710 C CA . GLU A 1 83 ? -5.982 35.744 -121.138 1.00 48.75 83 GLU A CA 1
ATOM 711 C C . GLU A 1 83 ? -6.445 35.289 -119.724 1.00 48.75 83 GLU A C 1
ATOM 713 O O . GLU A 1 83 ? -6.474 34.110 -119.372 1.00 48.75 83 GLU A O 1
ATOM 718 N N . GLY A 1 84 ? -6.896 36.212 -118.864 1.00 43.91 84 GLY A N 1
ATOM 719 C CA . GLY A 1 84 ? -7.339 35.899 -117.489 1.00 43.91 84 GLY A CA 1
ATOM 720 C C . GLY A 1 84 ? -8.840 35.611 -117.298 1.00 43.91 84 GLY A C 1
ATOM 721 O O . GLY A 1 84 ? -9.273 35.298 -116.180 1.00 43.91 84 GLY A O 1
ATOM 722 N N . ARG A 1 85 ? -9.666 35.738 -118.349 1.00 52.28 85 ARG A N 1
ATOM 723 C CA . ARG A 1 85 ? -11.144 35.657 -118.263 1.00 52.28 85 ARG A CA 1
ATOM 724 C C . ARG A 1 85 ? -11.662 34.276 -117.808 1.00 52.28 85 ARG A C 1
ATOM 726 O O . ARG A 1 85 ? -12.684 34.225 -117.128 1.00 52.28 85 ARG A O 1
ATOM 733 N N . LYS A 1 86 ? -10.933 33.173 -118.042 1.00 54.72 86 LYS A N 1
ATOM 734 C CA . LYS A 1 86 ? -11.303 31.812 -117.575 1.00 54.72 86 LYS A CA 1
ATOM 735 C C . LYS A 1 86 ? -10.903 31.517 -116.115 1.00 54.72 86 LYS A C 1
ATOM 737 O O . LYS A 1 86 ? -11.647 30.857 -115.393 1.00 54.72 86 LYS A O 1
ATOM 742 N N . LYS A 1 87 ? -9.802 32.094 -115.612 1.00 57.12 87 LYS A N 1
ATOM 743 C CA . LYS A 1 87 ? -9.372 31.952 -114.200 1.00 57.12 87 LYS A CA 1
ATOM 744 C C . LYS A 1 87 ? -10.270 32.714 -113.209 1.00 57.12 87 LYS A C 1
ATOM 746 O O . LYS A 1 87 ? -10.352 32.328 -112.042 1.00 57.12 87 LYS A O 1
ATOM 751 N N . ARG A 1 88 ? -10.954 33.787 -113.639 1.00 56.97 88 ARG A N 1
ATOM 752 C CA . ARG A 1 88 ? -11.842 34.590 -112.769 1.00 56.97 88 ARG A CA 1
ATOM 753 C C . ARG A 1 88 ? -13.174 33.893 -112.448 1.00 56.97 88 ARG A C 1
ATOM 755 O O . ARG A 1 88 ? -13.544 33.889 -111.276 1.00 56.97 88 ARG A O 1
ATOM 762 N N . ARG A 1 89 ? -13.825 33.233 -113.418 1.00 58.53 89 ARG A N 1
ATOM 763 C CA . ARG A 1 89 ? -15.099 32.499 -113.215 1.00 58.53 89 ARG A CA 1
ATOM 764 C C . ARG A 1 89 ? -14.975 31.351 -112.203 1.00 58.53 89 ARG A C 1
ATOM 766 O O . ARG A 1 89 ? -15.726 31.311 -111.231 1.00 58.53 89 ARG A O 1
ATOM 773 N N . GLY A 1 90 ? -13.931 30.522 -112.306 1.00 60.66 90 GLY A N 1
ATOM 774 C CA . GLY A 1 90 ? -13.647 29.478 -111.304 1.00 60.66 90 GLY A CA 1
ATOM 775 C C . GLY A 1 90 ? -13.318 30.027 -109.902 1.00 60.66 90 GLY A C 1
ATOM 776 O O . GLY A 1 90 ? -13.474 29.343 -108.886 1.00 60.66 90 GLY A O 1
ATOM 777 N N . ARG A 1 91 ? -12.901 31.298 -109.808 1.00 61.09 91 ARG A N 1
ATOM 778 C CA . ARG A 1 91 ? -12.670 31.992 -108.533 1.00 61.09 91 ARG A CA 1
ATOM 779 C C . ARG A 1 91 ? -13.980 32.440 -107.877 1.00 61.09 91 ARG A C 1
ATOM 781 O O . ARG A 1 91 ? -14.019 32.516 -106.649 1.00 61.09 91 ARG A O 1
ATOM 788 N N . GLU A 1 92 ? -15.028 32.723 -108.647 1.00 65.81 92 GLU A N 1
ATOM 789 C CA . GLU A 1 92 ? -16.332 33.169 -108.137 1.00 65.81 92 GLU A CA 1
ATOM 790 C C . GLU A 1 92 ? -17.218 32.017 -107.665 1.00 65.81 92 GLU A C 1
ATOM 792 O O . GLU A 1 92 ? -17.707 32.064 -106.535 1.00 65.81 92 GLU A O 1
ATOM 797 N N . GLU A 1 93 ? -17.301 30.914 -108.404 1.00 66.88 93 GLU A N 1
ATOM 798 C CA . GLU A 1 93 ? -18.045 29.724 -107.955 1.00 66.88 93 GLU A CA 1
ATOM 799 C C . GLU A 1 93 ? -17.453 29.133 -106.664 1.00 66.88 93 GLU A C 1
ATOM 801 O O . GLU A 1 93 ? -18.158 28.751 -105.718 1.00 66.88 93 GLU A O 1
ATOM 806 N N . ARG A 1 94 ? -16.117 29.153 -106.550 1.00 65.44 94 ARG A N 1
ATOM 807 C CA . ARG A 1 94 ? -15.410 28.760 -105.324 1.00 65.44 94 ARG A CA 1
ATOM 808 C C . ARG A 1 94 ? -15.686 29.725 -104.166 1.00 65.44 94 ARG A C 1
ATOM 810 O O . ARG A 1 94 ? -15.659 29.296 -103.010 1.00 65.44 94 ARG A O 1
ATOM 817 N N . LYS A 1 95 ? -15.958 31.009 -104.430 1.00 71.75 95 LYS A N 1
ATOM 818 C CA . LYS A 1 95 ? -16.387 31.980 -103.404 1.00 71.75 95 LYS A CA 1
ATOM 819 C C . LYS A 1 95 ? -17.836 31.736 -102.980 1.00 71.75 95 LYS A C 1
ATOM 821 O O . LYS A 1 95 ? -18.132 31.831 -101.788 1.00 71.75 95 LYS A O 1
ATOM 826 N N . GLU A 1 96 ? -18.723 31.375 -103.897 1.00 73.81 96 GLU A N 1
ATOM 827 C CA . GLU A 1 96 ? -20.138 31.175 -103.584 1.00 73.81 96 GLU A CA 1
ATOM 828 C C . GLU A 1 96 ? -20.390 29.886 -102.786 1.00 73.81 96 GLU A C 1
ATOM 830 O O . GLU A 1 96 ? -21.040 29.926 -101.734 1.00 73.81 96 GLU A O 1
ATOM 835 N N . ARG A 1 97 ? -19.753 28.764 -103.165 1.00 70.19 97 ARG A N 1
ATOM 836 C CA . ARG A 1 97 ? -19.746 27.534 -102.343 1.00 70.19 97 ARG A CA 1
ATOM 837 C C . ARG A 1 97 ? -19.210 27.796 -100.932 1.00 70.19 97 ARG A C 1
ATOM 839 O O . ARG A 1 97 ? -19.730 27.248 -99.957 1.00 70.19 97 ARG A O 1
ATOM 846 N N . LYS A 1 98 ? -18.208 28.674 -100.787 1.00 73.25 98 LYS A N 1
ATOM 847 C CA . LYS A 1 98 ? -17.700 29.108 -99.472 1.00 73.25 98 LYS A CA 1
ATOM 848 C C . LYS A 1 98 ? -18.741 29.914 -98.683 1.00 73.25 98 LYS A C 1
ATOM 850 O O . LYS A 1 98 ? -18.836 29.726 -97.471 1.00 73.25 98 LYS A O 1
ATOM 855 N N . ARG A 1 99 ? -19.549 30.765 -99.331 1.00 75.69 99 ARG A N 1
ATOM 856 C CA . ARG A 1 99 ? -20.625 31.539 -98.677 1.00 75.69 99 ARG A CA 1
ATOM 857 C C . ARG A 1 99 ? -21.784 30.655 -98.205 1.00 75.69 99 ARG A C 1
ATOM 859 O O . ARG A 1 99 ? -22.207 30.806 -97.060 1.00 75.69 99 ARG A O 1
ATOM 866 N N . LYS A 1 100 ? -22.250 29.693 -99.011 1.00 73.19 100 LYS A N 1
ATOM 867 C CA . LYS A 1 100 ? -23.308 28.746 -98.592 1.00 73.19 100 LYS A CA 1
ATOM 868 C C . LYS A 1 100 ? -22.849 27.869 -97.417 1.00 73.19 100 LYS A C 1
ATOM 870 O O . LYS A 1 100 ? -23.527 27.827 -96.390 1.00 73.19 100 LYS A O 1
ATOM 875 N N . LYS A 1 101 ? -21.625 27.318 -97.480 1.00 71.75 101 LYS A N 1
ATOM 876 C CA . LYS A 1 101 ? -21.006 26.600 -96.344 1.00 71.75 101 LYS A CA 1
ATOM 877 C C . LYS A 1 101 ? -20.853 27.479 -95.094 1.00 71.75 101 LYS A C 1
ATOM 879 O O . LYS A 1 101 ? -20.934 26.971 -93.978 1.00 71.75 101 LYS A O 1
ATOM 884 N N . LYS A 1 102 ? -20.646 28.794 -95.244 1.00 73.19 102 LYS A N 1
ATOM 885 C CA . LYS A 1 102 ? -20.590 29.733 -94.112 1.00 73.19 102 LYS A CA 1
ATOM 886 C C . LYS A 1 102 ? -21.962 29.912 -93.446 1.00 73.19 102 LYS A C 1
ATOM 888 O O . LYS A 1 102 ? -22.032 29.800 -92.226 1.00 73.19 102 LYS A O 1
ATOM 893 N N . LYS A 1 103 ? -23.036 30.114 -94.221 1.00 74.12 103 LYS A N 1
ATOM 894 C CA . LYS A 1 103 ? -24.406 30.256 -93.683 1.00 74.12 103 LYS A CA 1
ATOM 895 C C . LYS A 1 103 ? -24.881 28.997 -92.948 1.00 74.12 103 LYS A C 1
ATOM 897 O O . LYS A 1 103 ? -25.456 29.097 -91.867 1.00 74.12 103 LYS A O 1
ATOM 902 N N . GLU A 1 104 ? -24.590 27.810 -93.476 1.00 73.50 104 GLU A N 1
ATOM 903 C CA . GLU A 1 104 ? -24.949 26.551 -92.806 1.00 73.50 104 GLU A CA 1
ATOM 904 C C . GLU A 1 104 ? -24.178 26.360 -91.487 1.00 73.50 104 GLU A C 1
ATOM 906 O O . GLU A 1 104 ? -24.748 25.975 -90.462 1.00 73.50 104 GLU A O 1
ATOM 911 N N . ARG A 1 105 ? -22.886 26.721 -91.476 1.00 72.44 105 ARG A N 1
ATOM 912 C CA . ARG A 1 105 ? -22.069 26.740 -90.253 1.00 72.44 105 ARG A CA 1
ATOM 913 C C . ARG A 1 105 ? -22.608 27.721 -89.212 1.00 72.44 105 ARG A C 1
ATOM 915 O O . ARG A 1 105 ? -22.510 27.435 -88.023 1.00 72.44 105 ARG A O 1
ATOM 922 N N . GLU A 1 106 ? -23.169 28.855 -89.620 1.00 73.56 106 GLU A N 1
ATOM 923 C CA . GLU A 1 106 ? -23.772 29.819 -88.692 1.00 73.56 106 GLU A CA 1
ATOM 924 C C . GLU A 1 106 ? -25.080 29.301 -88.078 1.00 73.56 106 GLU A C 1
ATOM 926 O O . GLU A 1 106 ? -25.220 29.353 -86.856 1.00 73.56 106 GLU A O 1
ATOM 931 N N . ARG A 1 107 ? -25.970 28.672 -88.861 1.00 74.31 107 ARG A N 1
ATOM 932 C CA . ARG A 1 107 ? -27.190 28.033 -88.321 1.00 74.31 107 ARG A CA 1
ATOM 933 C C . ARG A 1 107 ? -26.880 26.894 -87.342 1.00 74.31 107 ARG A C 1
ATOM 935 O O . ARG A 1 107 ? -27.527 26.782 -86.299 1.00 74.31 107 ARG A O 1
ATOM 942 N N . LYS A 1 108 ? -25.863 26.070 -87.630 1.00 74.00 108 LYS A N 1
ATOM 943 C CA . LYS A 1 108 ? -25.385 25.028 -86.699 1.00 74.00 108 LYS A CA 1
ATOM 944 C C . LYS A 1 108 ? -24.845 25.637 -85.398 1.00 74.00 108 LYS A C 1
ATOM 946 O O . LYS A 1 108 ? -25.223 25.188 -84.318 1.00 74.00 108 LYS A O 1
ATOM 951 N N . LYS A 1 109 ? -24.065 26.722 -85.485 1.00 72.88 109 LYS A N 1
ATOM 952 C CA . LYS A 1 109 ? -23.570 27.458 -84.306 1.00 72.88 109 LYS A CA 1
ATOM 953 C C . LYS A 1 109 ? -24.693 28.059 -83.463 1.00 72.88 109 LYS A C 1
ATOM 955 O O . LYS A 1 109 ? -24.568 28.124 -82.243 1.00 72.88 109 LYS A O 1
ATOM 960 N N . GLU A 1 110 ? -25.782 28.509 -84.074 1.00 73.94 110 GLU A N 1
ATOM 961 C CA . GLU A 1 110 ? -26.913 29.077 -83.339 1.00 73.94 110 GLU A CA 1
ATOM 962 C C . GLU A 1 110 ? -27.722 28.010 -82.585 1.00 73.94 110 GLU A C 1
ATOM 964 O O . GLU A 1 110 ? -28.022 28.194 -81.401 1.00 73.94 110 GLU A O 1
ATOM 969 N N . LYS A 1 111 ? -27.976 26.848 -83.207 1.00 74.06 111 LYS A N 1
ATOM 970 C CA . LYS A 1 111 ? -28.590 25.696 -82.520 1.00 74.06 111 LYS A CA 1
ATOM 971 C C . LYS A 1 111 ? -27.732 25.199 -81.353 1.00 74.06 111 LYS A C 1
ATOM 973 O O . LYS A 1 111 ? -28.271 24.923 -80.280 1.00 74.06 111 LYS A O 1
ATOM 978 N N . GLU A 1 112 ? -26.409 25.149 -81.513 1.00 75.12 112 GLU A N 1
ATOM 979 C CA . GLU A 1 112 ? -25.505 24.812 -80.405 1.00 75.12 112 GLU A CA 1
ATOM 980 C C . GLU A 1 112 ? -25.554 25.843 -79.276 1.00 75.12 112 GLU A C 1
ATOM 982 O O . GLU A 1 112 ? -25.649 25.465 -78.111 1.00 75.12 112 GLU A O 1
ATOM 987 N N . ARG A 1 113 ? -25.586 27.144 -79.591 1.00 75.38 113 ARG A N 1
ATOM 988 C CA . ARG A 1 113 ? -25.717 28.200 -78.574 1.00 75.38 113 ARG A CA 1
ATOM 989 C C . ARG A 1 113 ? -27.022 28.094 -77.784 1.00 75.38 113 ARG A C 1
ATOM 991 O O . ARG A 1 113 ? -27.020 28.395 -76.590 1.00 75.38 113 ARG A O 1
ATOM 998 N N . LYS A 1 114 ? -28.123 27.667 -78.413 1.00 74.56 114 LYS A N 1
ATOM 999 C CA . LYS A 1 114 ? -29.415 27.461 -77.735 1.00 74.56 114 LYS A CA 1
ATOM 1000 C C . LYS A 1 114 ? -29.359 26.250 -76.789 1.00 74.56 114 LYS A C 1
ATOM 1002 O O . LYS A 1 114 ? -29.659 26.410 -75.607 1.00 74.56 114 LYS A O 1
ATOM 1007 N N . LYS A 1 115 ? -28.821 25.109 -77.246 1.00 75.38 115 LYS A N 1
ATOM 1008 C CA . LYS A 1 115 ? -28.571 23.924 -76.394 1.00 75.38 115 LYS A CA 1
ATOM 1009 C C . LYS A 1 115 ? -27.599 24.215 -75.244 1.00 75.38 115 LYS A C 1
ATOM 1011 O O . LYS A 1 115 ? -27.780 23.736 -74.128 1.00 75.38 115 LYS A O 1
ATOM 1016 N N . GLU A 1 116 ? -26.578 25.038 -75.473 1.00 72.44 116 GLU A N 1
ATOM 1017 C CA . GLU A 1 116 ? -25.626 25.422 -74.427 1.00 72.44 116 GLU A CA 1
ATOM 1018 C C . GLU A 1 116 ? -26.263 26.341 -73.368 1.00 72.44 116 GLU A C 1
ATOM 1020 O O . GLU A 1 116 ? -25.907 26.268 -72.190 1.00 72.44 116 GLU A O 1
ATOM 1025 N N . ARG A 1 117 ? -27.231 27.190 -73.749 1.00 74.38 117 ARG A N 1
ATOM 1026 C CA . ARG A 1 117 ? -27.991 28.023 -72.800 1.00 74.38 117 ARG A CA 1
ATOM 1027 C C . ARG A 1 117 ? -28.891 27.183 -71.893 1.00 74.38 117 ARG A C 1
ATOM 1029 O O . ARG A 1 117 ? -28.934 27.462 -70.696 1.00 74.38 117 ARG A O 1
ATOM 1036 N N . GLU A 1 118 ? -29.542 26.147 -72.416 1.00 75.19 118 GLU A N 1
ATOM 1037 C CA . GLU A 1 118 ? -30.356 25.222 -71.611 1.00 75.19 118 GLU A CA 1
ATOM 1038 C C . GLU A 1 118 ? -29.499 24.380 -70.666 1.00 75.19 118 GLU A C 1
ATOM 1040 O O . GLU A 1 118 ? -29.718 24.412 -69.454 1.00 75.19 118 GLU A O 1
ATOM 1045 N N . ARG A 1 119 ? -28.405 23.789 -71.167 1.00 76.06 119 ARG A N 1
ATOM 1046 C CA . ARG A 1 119 ? -27.430 23.074 -70.323 1.00 76.06 119 ARG A CA 1
ATOM 1047 C C . ARG A 1 119 ? -26.845 23.963 -69.222 1.00 76.06 119 ARG A C 1
ATOM 1049 O O . ARG A 1 119 ? -26.537 23.492 -68.129 1.00 76.06 119 ARG A O 1
ATOM 1056 N N . LYS A 1 120 ? -26.673 25.268 -69.472 1.00 73.81 120 LYS A N 1
ATOM 1057 C CA . LYS A 1 120 ? -26.233 26.229 -68.445 1.00 73.81 120 LYS A CA 1
ATOM 1058 C C . LYS A 1 120 ? -27.312 26.525 -67.403 1.00 73.81 120 LYS A C 1
ATOM 1060 O O . LYS A 1 120 ? -26.938 26.742 -66.252 1.00 73.81 120 LYS A O 1
ATOM 1065 N N . LYS A 1 121 ? -28.600 26.535 -67.768 1.00 72.81 121 LYS A N 1
ATOM 1066 C CA . LYS A 1 121 ? -29.716 26.699 -66.818 1.00 72.81 121 LYS A CA 1
ATOM 1067 C C . LYS A 1 121 ? -29.852 25.475 -65.907 1.00 72.81 121 LYS A C 1
ATOM 1069 O O . LYS A 1 121 ? -29.896 25.654 -64.692 1.00 72.81 121 LYS A O 1
ATOM 1074 N N . GLU A 1 122 ? -29.795 24.263 -66.455 1.00 72.75 122 GLU A N 1
ATOM 1075 C CA . GLU A 1 122 ? -29.815 23.018 -65.664 1.00 72.75 122 GLU A CA 1
ATOM 1076 C C . GLU A 1 122 ? -28.620 22.921 -64.716 1.00 72.75 122 GLU A C 1
ATOM 1078 O O . GLU A 1 122 ? -28.791 22.741 -63.513 1.00 72.75 122 GLU A O 1
ATOM 1083 N N . ARG A 1 123 ? -27.403 23.196 -65.207 1.00 74.75 123 ARG A N 1
ATOM 1084 C CA . ARG A 1 123 ? -26.201 23.243 -64.355 1.00 74.75 123 ARG A CA 1
ATOM 1085 C C . ARG A 1 123 ? -26.273 24.313 -63.264 1.00 74.75 123 ARG A C 1
ATOM 1087 O O . ARG A 1 123 ? -25.517 24.237 -62.296 1.00 74.75 123 ARG A O 1
ATOM 1094 N N . LYS A 1 124 ? -27.109 25.347 -63.418 1.00 72.56 124 LYS A N 1
ATOM 1095 C CA . LYS A 1 124 ? -27.331 26.370 -62.386 1.00 72.56 124 LYS A CA 1
ATOM 1096 C C . LYS A 1 124 ? -28.280 25.849 -61.305 1.00 72.56 124 LYS A C 1
ATOM 1098 O O . LYS A 1 124 ? -27.908 25.929 -60.138 1.00 72.56 124 LYS A O 1
ATOM 1103 N N . LYS A 1 125 ? -29.404 25.235 -61.700 1.00 70.62 125 LYS A N 1
ATOM 1104 C CA . LYS A 1 125 ? -30.346 24.568 -60.783 1.00 70.62 125 LYS A CA 1
ATOM 1105 C C . LYS A 1 125 ? -29.662 23.457 -59.982 1.00 70.62 125 LYS A C 1
ATOM 1107 O O . LYS A 1 125 ? -29.745 23.439 -58.760 1.00 70.62 125 LYS A O 1
ATOM 1112 N N . GLU A 1 126 ? -28.867 22.612 -60.637 1.00 69.81 126 GLU A N 1
ATOM 1113 C CA . GLU A 1 126 ? -28.129 21.535 -59.964 1.00 69.81 126 GLU A CA 1
ATOM 1114 C C . GLU A 1 126 ? -27.062 22.080 -58.991 1.00 69.81 126 GLU A C 1
ATOM 1116 O O . GLU A 1 126 ? -26.820 21.521 -57.922 1.00 69.81 126 GLU A O 1
ATOM 1121 N N . LYS A 1 127 ? -26.432 23.222 -59.310 1.00 70.75 127 LYS A N 1
ATOM 1122 C CA . LYS A 1 127 ? -25.483 23.890 -58.401 1.00 70.75 127 LYS A CA 1
ATOM 1123 C C . LYS A 1 127 ? -26.162 24.551 -57.205 1.00 70.75 127 LYS A C 1
ATOM 1125 O O . LYS A 1 127 ? -25.520 24.651 -56.160 1.00 70.75 127 LYS A O 1
ATOM 1130 N N . GLU A 1 128 ? -27.390 25.035 -57.352 1.00 71.00 128 GLU A N 1
ATOM 1131 C CA . GLU A 1 128 ? -28.182 25.585 -56.248 1.00 71.00 128 GLU A CA 1
ATOM 1132 C C . GLU A 1 128 ? -28.673 24.466 -55.326 1.00 71.00 128 GLU A C 1
ATOM 1134 O O . GLU A 1 128 ? -28.355 24.514 -54.136 1.00 71.00 128 GLU A O 1
ATOM 1139 N N . GLY A 1 129 ? -29.223 23.378 -55.877 1.00 69.38 129 GLY A N 1
ATOM 1140 C CA . GLY A 1 129 ? -29.567 22.174 -55.109 1.00 69.38 129 GLY A CA 1
ATOM 1141 C C . GLY A 1 129 ? -28.359 21.556 -54.391 1.00 69.38 129 GLY A C 1
ATOM 1142 O O . GLY A 1 129 ? -28.400 21.298 -53.190 1.00 69.38 129 GLY A O 1
ATOM 1143 N N . ARG A 1 130 ? -27.197 21.436 -55.058 1.00 68.69 130 ARG A N 1
ATOM 1144 C CA . ARG A 1 130 ? -25.952 20.987 -54.396 1.00 68.69 130 ARG A CA 1
ATOM 1145 C C . ARG A 1 130 ? -25.454 21.957 -53.320 1.00 68.69 130 ARG A C 1
ATOM 1147 O O . ARG A 1 130 ? -24.734 21.528 -52.416 1.00 68.69 130 ARG A O 1
ATOM 1154 N N . LYS A 1 131 ? -25.761 23.258 -53.401 1.00 67.62 131 LYS A N 1
ATOM 1155 C CA . LYS A 1 131 ? -25.393 24.242 -52.365 1.00 67.62 131 LYS A CA 1
ATOM 1156 C C . LYS A 1 131 ? -26.302 24.137 -51.148 1.00 67.62 131 LYS A C 1
ATOM 1158 O O . LYS A 1 131 ? -25.777 24.240 -50.041 1.00 67.62 131 LYS A O 1
ATOM 1163 N N . GLU A 1 132 ? -27.600 23.929 -51.337 1.00 69.31 132 GLU A N 1
ATOM 1164 C CA . GLU A 1 132 ? -28.544 23.678 -50.241 1.00 69.31 132 GLU A CA 1
ATOM 1165 C C . GLU A 1 132 ? -28.273 22.340 -49.563 1.00 69.31 132 GLU A C 1
ATOM 1167 O O . GLU A 1 132 ? -28.004 22.334 -48.363 1.00 69.31 132 GLU A O 1
ATOM 1172 N N . GLY A 1 133 ? -28.110 21.258 -50.329 1.00 69.06 133 GLY A N 1
ATOM 1173 C CA . GLY A 1 133 ? -27.697 19.964 -49.780 1.00 69.06 133 GLY A CA 1
ATOM 1174 C C . GLY A 1 133 ? -26.338 20.023 -49.066 1.00 69.06 133 GLY A C 1
ATOM 1175 O O . GLY A 1 133 ? -26.136 19.391 -48.031 1.00 69.06 133 GLY A O 1
ATOM 1176 N N . ARG A 1 134 ? -25.387 20.856 -49.529 1.00 69.69 134 ARG A N 1
ATOM 1177 C CA . ARG A 1 134 ? -24.137 21.120 -48.780 1.00 69.69 134 ARG A CA 1
ATOM 1178 C C . ARG A 1 134 ? -24.348 21.941 -47.509 1.00 69.69 134 ARG A C 1
ATOM 1180 O O . ARG A 1 134 ? -23.513 21.832 -46.612 1.00 69.69 134 ARG A O 1
ATOM 1187 N N . LYS A 1 135 ? -25.365 22.803 -47.429 1.00 67.12 135 LYS A N 1
ATOM 1188 C CA . LYS A 1 135 ? -25.684 23.566 -46.211 1.00 67.12 135 LYS A CA 1
ATOM 1189 C C . LYS A 1 135 ? -26.332 22.658 -45.170 1.00 67.12 135 LYS A C 1
ATOM 1191 O O . LYS A 1 135 ? -25.918 22.730 -44.015 1.00 67.12 135 LYS A O 1
ATOM 1196 N N . GLU A 1 136 ? -27.247 21.781 -45.574 1.00 71.69 136 GLU A N 1
ATOM 1197 C CA . GLU A 1 136 ? -27.850 20.774 -44.692 1.00 71.69 136 GLU A CA 1
ATOM 1198 C C . GLU A 1 136 ? -26.833 19.751 -44.208 1.00 71.69 136 GLU A C 1
ATOM 1200 O O . GLU A 1 136 ? -26.603 19.668 -43.004 1.00 71.69 136 GLU A O 1
ATOM 1205 N N . ARG A 1 137 ? -26.073 19.115 -45.111 1.00 68.25 137 ARG A N 1
ATOM 1206 C CA . ARG A 1 137 ? -25.004 18.180 -44.712 1.00 68.25 137 ARG A CA 1
ATOM 1207 C C . ARG A 1 137 ? -23.940 18.838 -43.828 1.00 68.25 137 ARG A C 1
ATOM 1209 O O . ARG A 1 137 ? -23.307 18.173 -43.019 1.00 68.25 137 ARG A O 1
ATOM 1216 N N . LYS A 1 138 ? -23.714 20.157 -43.941 1.00 68.44 138 LYS A N 1
ATOM 1217 C CA . LYS A 1 138 ? -22.843 20.906 -43.009 1.00 68.44 138 LYS A CA 1
ATOM 1218 C C . LYS A 1 138 ? -23.508 21.207 -41.666 1.00 68.44 138 LYS A C 1
ATOM 1220 O O . LYS A 1 138 ? -22.779 21.350 -40.686 1.00 68.44 138 LYS A O 1
ATOM 1225 N N . LYS A 1 139 ? -24.834 21.366 -41.608 1.00 69.12 139 LYS A N 1
ATOM 1226 C CA . LYS A 1 139 ? -25.584 21.509 -40.351 1.00 69.12 139 LYS A CA 1
ATOM 1227 C C . LYS A 1 139 ? -25.618 20.176 -39.602 1.00 69.12 139 LYS A C 1
ATOM 1229 O O . LYS A 1 139 ? -25.318 20.179 -38.412 1.00 69.12 139 LYS A O 1
ATOM 1234 N N . GLU A 1 140 ? -25.857 19.068 -40.296 1.00 70.06 140 GLU A N 1
ATOM 1235 C CA . GLU A 1 140 ? -25.824 17.719 -39.716 1.00 70.06 140 GLU A CA 1
ATOM 1236 C C . GLU A 1 140 ? -24.421 17.327 -39.264 1.00 70.06 140 GLU A C 1
ATOM 1238 O O . GLU A 1 140 ? -24.228 17.105 -38.074 1.00 70.06 140 GLU A O 1
ATOM 1243 N N . ARG A 1 141 ? -23.396 17.456 -40.122 1.00 68.25 141 ARG A N 1
ATOM 1244 C CA . ARG A 1 141 ? -21.995 17.227 -39.712 1.00 68.25 141 ARG A CA 1
ATOM 1245 C C . ARG A 1 141 ? -21.539 18.123 -38.558 1.00 68.25 141 ARG A C 1
ATOM 1247 O O . ARG A 1 141 ? -20.598 17.781 -37.855 1.00 68.25 141 ARG A O 1
ATOM 1254 N N . LYS A 1 142 ? -22.145 19.301 -38.355 1.00 66.62 142 LYS A N 1
ATOM 1255 C CA . LYS A 1 142 ? -21.866 20.152 -37.180 1.00 66.62 142 LYS A CA 1
ATOM 1256 C C . LYS A 1 142 ? -22.595 19.681 -35.924 1.00 66.62 142 LYS A C 1
ATOM 1258 O O . LYS A 1 142 ? -22.060 19.888 -34.837 1.00 66.62 142 LYS A O 1
ATOM 1263 N N . LYS A 1 143 ? -23.797 19.113 -36.052 1.00 69.00 143 LYS A N 1
ATOM 1264 C CA . LYS A 1 143 ? -24.525 18.495 -34.937 1.00 69.00 143 LYS A CA 1
ATOM 1265 C C . LYS A 1 143 ? -23.840 17.193 -34.514 1.00 69.00 143 LYS A C 1
ATOM 1267 O O . LYS A 1 143 ? -23.593 17.034 -33.323 1.00 69.00 143 LYS A O 1
ATOM 1272 N N . GLU A 1 144 ? -23.428 16.357 -35.465 1.00 66.88 144 GLU A N 1
ATOM 1273 C CA . GLU A 1 144 ? -22.640 15.142 -35.214 1.00 66.88 144 GLU A CA 1
ATOM 1274 C C . GLU A 1 144 ? -21.274 15.471 -34.619 1.00 66.88 144 GLU A C 1
ATOM 1276 O O . GLU A 1 144 ? -21.006 15.037 -33.509 1.00 66.88 144 GLU A O 1
ATOM 1281 N N . ARG A 1 145 ? -20.495 16.397 -35.202 1.00 64.12 145 ARG A N 1
ATOM 1282 C CA . ARG A 1 145 ? -19.221 16.839 -34.593 1.00 64.12 145 ARG A CA 1
ATOM 1283 C C . ARG A 1 145 ? -19.366 17.454 -33.200 1.00 64.12 145 ARG A C 1
ATOM 1285 O O . ARG A 1 145 ? -18.394 17.496 -32.456 1.00 64.12 145 ARG A O 1
ATOM 1292 N N . LYS A 1 146 ? -20.532 18.005 -32.835 1.00 60.72 146 LYS A N 1
ATOM 1293 C CA . LYS A 1 146 ? -20.790 18.484 -31.463 1.00 60.72 146 LYS A CA 1
ATOM 1294 C C . LYS A 1 146 ? -21.136 17.340 -30.506 1.00 60.72 146 LYS A C 1
ATOM 1296 O O . LYS A 1 146 ? -20.825 17.464 -29.325 1.00 60.72 146 LYS A O 1
ATOM 1301 N N . LYS A 1 147 ? -21.767 16.268 -30.994 1.00 63.38 147 LYS A N 1
ATOM 1302 C CA . LYS A 1 147 ? -22.017 15.042 -30.224 1.00 63.38 147 LYS A CA 1
ATOM 1303 C C . LYS A 1 147 ? -20.732 14.215 -30.077 1.00 63.38 147 LYS A C 1
ATOM 1305 O O . LYS A 1 147 ? -20.412 13.843 -28.955 1.00 63.38 147 LYS A O 1
ATOM 1310 N N . GLU A 1 148 ? -19.946 14.063 -31.143 1.00 59.38 148 GLU A N 1
ATOM 1311 C CA . GLU A 1 148 ? -18.604 13.457 -31.130 1.00 59.38 148 GLU A CA 1
ATOM 1312 C C . GLU A 1 148 ? -17.661 14.234 -30.210 1.00 59.38 148 GLU A C 1
ATOM 1314 O O . GLU A 1 148 ? -17.147 13.650 -29.274 1.00 59.38 148 GLU A O 1
ATOM 1319 N N . ARG A 1 149 ? -17.569 15.573 -30.299 1.00 56.31 149 ARG A N 1
ATOM 1320 C CA . ARG A 1 149 ? -16.751 16.370 -29.353 1.00 56.31 149 ARG A CA 1
ATOM 1321 C C . ARG A 1 149 ? -17.179 16.285 -27.885 1.00 56.31 149 ARG A C 1
ATOM 1323 O O . ARG A 1 149 ? -16.379 16.625 -27.019 1.00 56.31 149 ARG A O 1
ATOM 1330 N N . LYS A 1 150 ? -18.433 15.924 -27.585 1.00 54.38 150 LYS A N 1
ATOM 1331 C CA . LYS A 1 150 ? -18.888 15.683 -26.204 1.00 54.38 150 LYS A CA 1
ATOM 1332 C C . LYS A 1 150 ? -18.574 14.258 -25.731 1.00 54.38 150 LYS A C 1
ATOM 1334 O O . LYS A 1 150 ? -18.407 14.084 -24.531 1.00 54.38 150 LYS A O 1
ATOM 1339 N N . LYS A 1 151 ? -18.462 13.283 -26.642 1.00 52.75 151 LYS A N 1
ATOM 1340 C CA . LYS A 1 151 ? -18.002 11.917 -26.343 1.00 52.75 151 LYS A CA 1
ATOM 1341 C C . LYS A 1 151 ? -16.465 11.818 -26.311 1.00 52.75 151 LYS A C 1
ATOM 1343 O O . LYS A 1 151 ? -15.928 11.276 -25.360 1.00 52.75 151 LYS A O 1
ATOM 1348 N N . GLU A 1 152 ? -15.756 12.477 -27.226 1.00 50.47 152 GLU A N 1
ATOM 1349 C CA . GLU A 1 152 ? -14.281 12.548 -27.294 1.00 50.47 152 GLU A CA 1
ATOM 1350 C C . GLU A 1 152 ? -13.649 13.421 -26.194 1.00 50.47 152 GLU A C 1
ATOM 1352 O O . GLU A 1 152 ? -12.471 13.285 -25.897 1.00 50.47 152 GLU A O 1
ATOM 1357 N N . ARG A 1 153 ? -14.404 14.319 -25.538 1.00 44.81 153 ARG A N 1
ATOM 1358 C CA . ARG A 1 153 ? -13.915 15.007 -24.323 1.00 44.81 153 ARG A CA 1
ATOM 1359 C C . ARG A 1 153 ? -14.030 14.170 -23.049 1.00 44.81 153 ARG A C 1
ATOM 1361 O O . ARG A 1 153 ? -13.500 14.603 -22.032 1.00 44.81 153 ARG A O 1
ATOM 1368 N N . LYS A 1 154 ? -14.745 13.042 -23.086 1.00 44.94 154 LYS A N 1
ATOM 1369 C CA . LYS A 1 154 ? -14.827 12.104 -21.959 1.00 44.94 154 LYS A CA 1
ATOM 1370 C C . LYS A 1 154 ? -13.895 10.888 -22.118 1.00 44.94 154 LYS A C 1
ATOM 1372 O O . LYS A 1 154 ? -13.582 10.299 -21.099 1.00 44.94 154 LYS A O 1
ATOM 1377 N N . ASN A 1 155 ? -13.385 10.609 -23.327 1.00 38.69 155 ASN A N 1
ATOM 1378 C CA . ASN A 1 155 ? -12.409 9.546 -23.630 1.00 38.69 155 ASN A CA 1
ATOM 1379 C C . ASN A 1 155 ? -11.249 10.133 -24.489 1.00 38.69 155 ASN A C 1
ATOM 1381 O O . ASN A 1 155 ? -11.358 10.140 -25.709 1.00 38.69 155 ASN A O 1
ATOM 1385 N N . GLU A 1 156 ? -10.327 10.937 -23.945 1.00 40.91 156 GLU A N 1
ATOM 1386 C CA . GLU A 1 156 ? -8.956 10.571 -23.496 1.00 40.91 156 GLU A CA 1
ATOM 1387 C C . GLU A 1 156 ? -7.850 10.814 -24.579 1.00 40.91 156 GLU A C 1
ATOM 1389 O O . GLU A 1 156 ? -8.181 11.344 -25.639 1.00 40.91 156 GLU A O 1
ATOM 1394 N N . PRO A 1 157 ? -6.531 10.672 -24.303 1.00 47.50 157 PRO A N 1
ATOM 1395 C CA . PRO A 1 157 ? -5.609 11.776 -24.018 1.00 47.50 157 PRO A CA 1
ATOM 1396 C C . PRO A 1 157 ? -4.469 11.916 -25.047 1.00 47.50 157 PRO A C 1
ATOM 1398 O O . PRO A 1 157 ? -3.869 10.942 -25.477 1.00 47.50 157 PRO A O 1
ATOM 1401 N N . GLN A 1 158 ? -4.067 13.144 -25.364 1.00 37.56 158 GLN A N 1
ATOM 1402 C CA . GLN A 1 158 ? -2.726 13.444 -25.879 1.00 37.56 158 GLN A CA 1
ATOM 1403 C C . GLN A 1 158 ? -2.539 14.954 -25.756 1.00 37.56 158 GLN A C 1
ATOM 1405 O O . GLN A 1 158 ? -3.186 15.713 -26.470 1.00 37.56 158 GLN A O 1
ATOM 1410 N N . ASP A 1 159 ? -1.733 15.336 -24.761 1.00 36.53 159 ASP A N 1
ATOM 1411 C CA . ASP A 1 159 ? -1.125 16.656 -24.482 1.00 36.53 159 ASP A CA 1
ATOM 1412 C C . ASP A 1 159 ? -1.299 17.131 -23.018 1.00 36.53 159 ASP A C 1
ATOM 1414 O O . ASP A 1 159 ? -1.377 18.320 -22.709 1.00 36.53 159 ASP A O 1
ATOM 1418 N N . ARG A 1 160 ? -1.365 16.182 -22.068 1.00 36.91 160 ARG A N 1
ATOM 1419 C CA . ARG A 1 160 ? -1.141 16.450 -20.631 1.00 36.91 160 ARG A CA 1
ATOM 1420 C C . ARG A 1 160 ? 0.350 16.403 -20.266 1.00 36.91 160 ARG A C 1
ATOM 1422 O O . ARG A 1 160 ? 0.765 17.051 -19.309 1.00 36.91 160 ARG A O 1
ATOM 1429 N N . THR A 1 161 ? 1.159 15.742 -21.091 1.00 37.31 161 THR A N 1
ATOM 1430 C CA . THR A 1 161 ? 2.609 15.569 -20.936 1.00 37.31 161 THR A CA 1
ATOM 1431 C C . THR A 1 161 ? 3.415 16.838 -21.216 1.00 37.31 161 THR A C 1
ATOM 1433 O O . THR A 1 161 ? 4.607 16.831 -20.995 1.00 37.31 161 THR A O 1
ATOM 1436 N N . GLN A 1 162 ? 2.827 17.954 -21.661 1.00 35.81 162 GLN A N 1
ATOM 1437 C CA . GLN A 1 162 ? 3.569 19.225 -21.751 1.00 35.81 162 GLN A CA 1
ATOM 1438 C C . GLN A 1 162 ? 3.122 20.257 -20.702 1.00 35.81 162 GLN A C 1
ATOM 1440 O O . GLN A 1 162 ? 3.909 21.108 -20.294 1.00 35.81 162 GLN A O 1
ATOM 1445 N N . MET A 1 163 ? 1.888 20.156 -20.193 1.00 35.31 163 MET A N 1
ATOM 1446 C CA . MET A 1 163 ? 1.374 21.058 -19.149 1.00 35.31 163 MET A CA 1
ATOM 1447 C C . MET A 1 163 ? 1.578 20.536 -17.721 1.00 35.31 163 MET A C 1
ATOM 1449 O O . MET A 1 163 ? 1.552 21.345 -16.800 1.00 35.31 163 MET A O 1
ATOM 1453 N N . MET A 1 164 ? 1.846 19.238 -17.530 1.00 36.09 164 MET A N 1
ATOM 1454 C CA . MET A 1 164 ? 2.363 18.717 -16.254 1.00 36.09 164 MET A CA 1
ATOM 1455 C C . MET A 1 164 ? 3.843 19.092 -16.064 1.00 36.09 164 MET A C 1
ATOM 1457 O O . MET A 1 164 ? 4.252 19.486 -14.981 1.00 36.09 164 MET A O 1
ATOM 1461 N N . TYR A 1 165 ? 4.610 19.139 -17.158 1.00 36.41 165 TYR A N 1
ATOM 1462 C CA . TYR A 1 165 ? 6.023 19.538 -17.147 1.00 36.41 165 TYR A CA 1
ATOM 1463 C C . TYR A 1 165 ? 6.225 21.036 -16.885 1.00 36.41 165 TYR A C 1
ATOM 1465 O O . TYR A 1 165 ? 7.233 21.440 -16.316 1.00 36.41 165 TYR A O 1
ATOM 1473 N N . LEU A 1 166 ? 5.257 21.880 -17.256 1.00 38.28 166 LEU A N 1
ATOM 1474 C CA . LEU A 1 166 ? 5.276 23.312 -16.936 1.00 38.28 166 LEU A CA 1
ATOM 1475 C C . LEU A 1 166 ? 4.789 23.629 -15.515 1.00 38.28 166 LEU A C 1
ATOM 1477 O O . LEU A 1 166 ? 4.960 24.768 -15.084 1.00 38.28 166 LEU A O 1
ATOM 1481 N N . ALA A 1 167 ? 4.188 22.665 -14.811 1.00 38.84 167 ALA A N 1
ATOM 1482 C CA . ALA A 1 167 ? 3.887 22.790 -13.388 1.00 38.84 167 ALA A CA 1
ATOM 1483 C C . ALA A 1 167 ? 5.140 22.475 -12.557 1.00 38.84 167 ALA A C 1
ATOM 1485 O O . ALA A 1 167 ? 5.517 23.298 -11.725 1.00 38.84 167 ALA A O 1
ATOM 1486 N N . ASP A 1 168 ? 5.857 21.396 -12.890 1.00 40.91 168 ASP A N 1
ATOM 1487 C CA . ASP A 1 168 ? 7.108 21.024 -12.211 1.00 40.91 168 ASP A CA 1
ATOM 1488 C C . ASP A 1 168 ? 8.230 22.057 -12.431 1.00 40.91 168 ASP A C 1
ATOM 1490 O O . ASP A 1 168 ? 8.929 22.422 -11.490 1.00 40.91 168 ASP A O 1
ATOM 1494 N N . TYR A 1 169 ? 8.351 22.645 -13.632 1.00 42.19 169 TYR A N 1
ATOM 1495 C CA . TYR A 1 169 ? 9.365 23.684 -13.892 1.00 42.19 169 TYR A CA 1
ATOM 1496 C C . TYR A 1 169 ? 9.007 25.090 -13.378 1.00 42.19 169 TYR A C 1
ATOM 1498 O O . TYR A 1 169 ? 9.896 25.930 -13.246 1.00 42.19 169 TYR A O 1
ATOM 1506 N N . LYS A 1 170 ? 7.727 25.394 -13.104 1.00 36.62 170 LYS A N 1
ATOM 1507 C CA . LYS A 1 170 ? 7.331 26.694 -12.517 1.00 36.62 170 LYS A CA 1
ATOM 1508 C C . LYS A 1 170 ? 7.348 26.700 -10.993 1.00 36.62 170 LYS A C 1
ATOM 1510 O O . LYS A 1 170 ? 7.531 27.770 -10.423 1.00 36.62 170 LYS A O 1
ATOM 1515 N N . LEU A 1 171 ? 7.184 25.546 -10.349 1.00 43.06 171 LEU A N 1
ATOM 1516 C CA . LEU A 1 171 ? 7.266 25.413 -8.890 1.00 43.06 171 LEU A CA 1
ATOM 1517 C C . LEU A 1 171 ? 8.705 25.490 -8.361 1.00 43.06 171 LEU A C 1
ATOM 1519 O O . LEU A 1 171 ? 8.911 25.951 -7.244 1.00 43.06 171 LEU A O 1
ATOM 1523 N N . LEU A 1 172 ? 9.700 25.160 -9.190 1.00 41.66 172 LEU A N 1
ATOM 1524 C CA . LEU A 1 172 ? 11.122 25.405 -8.902 1.00 41.66 172 LEU A CA 1
ATOM 1525 C C . LEU A 1 172 ? 11.518 26.897 -8.929 1.00 41.66 172 LEU A C 1
ATOM 1527 O O . LEU A 1 172 ? 12.635 27.238 -8.554 1.00 41.66 172 LEU A O 1
ATOM 1531 N N . HIS A 1 173 ? 10.623 27.795 -9.356 1.00 40.66 173 HIS A N 1
ATOM 1532 C CA . HIS A 1 173 ? 10.897 29.233 -9.466 1.00 40.66 173 HIS A CA 1
ATOM 1533 C C . HIS A 1 173 ? 9.955 30.131 -8.658 1.00 40.66 173 HIS A C 1
ATOM 1535 O O . HIS A 1 173 ? 10.099 31.354 -8.719 1.00 40.66 173 HIS A O 1
ATOM 1541 N N . ASP A 1 174 ? 9.021 29.573 -7.883 1.00 47.78 174 ASP A N 1
ATOM 1542 C CA . ASP A 1 174 ? 8.338 30.368 -6.865 1.00 47.78 174 ASP A CA 1
ATOM 1543 C C . ASP A 1 174 ? 9.197 30.370 -5.594 1.00 47.78 174 ASP A C 1
ATOM 1545 O O . ASP A 1 174 ? 9.279 29.389 -4.850 1.00 47.78 174 ASP A O 1
ATOM 1549 N N . SER A 1 175 ? 9.884 31.492 -5.368 1.00 47.59 175 SER A N 1
ATOM 1550 C CA . SER A 1 175 ? 10.765 31.689 -4.214 1.00 47.59 175 SER A CA 1
ATOM 1551 C C . SER A 1 175 ? 10.038 31.509 -2.880 1.00 47.59 175 SER A C 1
ATOM 1553 O O . SER A 1 175 ? 10.689 31.237 -1.875 1.00 47.59 175 SER A O 1
ATOM 1555 N N . LYS A 1 176 ? 8.699 31.610 -2.862 1.00 51.16 176 LYS A N 1
ATOM 1556 C CA . LYS A 1 176 ? 7.872 31.402 -1.667 1.00 51.16 176 LYS A CA 1
ATOM 1557 C C . LYS A 1 176 ? 7.586 29.932 -1.364 1.00 51.16 176 LYS A C 1
ATOM 1559 O O . LYS A 1 176 ? 7.517 29.573 -0.194 1.00 51.16 176 LYS A O 1
ATOM 1564 N N . SER A 1 177 ? 7.418 29.072 -2.372 1.00 45.81 177 SER A N 1
ATOM 1565 C CA . SER A 1 177 ? 7.209 27.632 -2.146 1.00 45.81 177 SER A CA 1
ATOM 1566 C C . SER A 1 177 ? 8.516 26.902 -1.849 1.00 45.81 177 SER A C 1
ATOM 1568 O O . SER A 1 177 ? 8.519 25.975 -1.044 1.00 45.81 177 SER A O 1
ATOM 1570 N N . ALA A 1 178 ? 9.626 27.349 -2.444 1.00 48.09 178 ALA A N 1
ATOM 1571 C CA . ALA A 1 178 ? 10.958 26.829 -2.142 1.00 48.09 178 ALA A CA 1
ATOM 1572 C C . ALA A 1 178 ? 11.410 27.195 -0.717 1.00 48.09 178 ALA A C 1
ATOM 1574 O O . ALA A 1 178 ? 11.888 26.324 0.006 1.00 48.09 178 ALA A O 1
ATOM 1575 N N . SER A 1 179 ? 11.182 28.441 -0.276 1.00 50.09 179 SER A N 1
ATOM 1576 C CA . SER A 1 179 ? 11.510 28.858 1.093 1.00 50.09 179 SER A CA 1
ATOM 1577 C C . SER A 1 179 ? 10.635 28.166 2.139 1.00 50.09 179 SER A C 1
ATOM 1579 O O . SER A 1 179 ? 11.156 27.707 3.150 1.00 50.09 179 SER A O 1
ATOM 1581 N N . LEU A 1 180 ? 9.332 27.992 1.873 1.00 48.31 180 LEU A N 1
ATOM 1582 C CA . LEU A 1 180 ? 8.432 27.233 2.747 1.00 48.31 180 LEU A CA 1
ATOM 1583 C C . LEU A 1 180 ? 8.874 25.768 2.875 1.00 48.31 180 LEU A C 1
ATOM 1585 O O . LEU A 1 180 ? 8.900 25.234 3.981 1.00 48.31 180 LEU A O 1
ATOM 1589 N N . ALA A 1 181 ? 9.248 25.130 1.761 1.00 48.47 181 ALA A N 1
ATOM 1590 C CA . ALA A 1 181 ? 9.770 23.768 1.765 1.00 48.47 181 ALA A CA 1
ATOM 1591 C C . ALA A 1 181 ? 11.090 23.671 2.548 1.00 48.47 181 ALA A C 1
ATOM 1593 O O . ALA A 1 181 ? 11.235 22.753 3.348 1.00 48.47 181 ALA A O 1
ATOM 1594 N N . GLN A 1 182 ? 12.003 24.638 2.396 1.00 54.16 182 GLN A N 1
ATOM 1595 C CA . GLN A 1 182 ? 13.253 24.709 3.164 1.00 54.16 182 GLN A CA 1
ATOM 1596 C C . GLN A 1 182 ? 13.014 24.897 4.666 1.00 54.16 182 GLN A C 1
ATOM 1598 O O . GLN A 1 182 ? 13.576 24.153 5.463 1.00 54.16 182 GLN A O 1
ATOM 1603 N N . THR A 1 183 ? 12.152 25.834 5.078 1.00 56.53 183 THR A N 1
ATOM 1604 C CA . THR A 1 183 ? 11.861 26.061 6.508 1.00 56.53 183 THR A CA 1
ATOM 1605 C C . THR A 1 183 ? 11.220 24.830 7.142 1.00 56.53 183 THR A C 1
ATOM 1607 O O . THR A 1 183 ? 11.586 24.411 8.237 1.00 56.53 183 THR A O 1
ATOM 1610 N N . LEU A 1 184 ? 10.274 24.218 6.433 1.00 50.78 184 LEU A N 1
ATOM 1611 C CA . LEU A 1 184 ? 9.584 23.015 6.877 1.00 50.78 184 LEU A CA 1
ATOM 1612 C C . LEU A 1 184 ? 10.531 21.812 6.973 1.00 50.78 184 LEU A C 1
ATOM 1614 O O . LEU A 1 184 ? 10.388 20.975 7.861 1.00 50.78 184 LEU A O 1
ATOM 1618 N N . HIS A 1 185 ? 11.510 21.752 6.076 1.00 56.09 185 HIS A N 1
ATOM 1619 C CA . HIS A 1 185 ? 12.532 20.726 6.059 1.00 56.09 185 HIS A CA 1
ATOM 1620 C C . HIS A 1 185 ? 13.538 20.884 7.210 1.00 56.09 185 HIS A C 1
ATOM 1622 O O . HIS A 1 185 ? 13.812 19.911 7.910 1.00 56.09 185 HIS A O 1
ATOM 1628 N N . GLN A 1 186 ? 14.004 22.110 7.473 1.00 60.59 186 GLN A N 1
ATOM 1629 C CA . GLN A 1 186 ? 14.848 22.435 8.630 1.00 60.59 186 GLN A CA 1
ATOM 1630 C C . GLN A 1 186 ? 14.167 22.006 9.940 1.00 60.59 186 GLN A C 1
ATOM 1632 O O . GLN A 1 186 ? 14.758 21.313 10.763 1.00 60.59 186 GLN A O 1
ATOM 1637 N N . GLN A 1 187 ? 12.871 22.312 10.073 1.00 58.88 187 GLN A N 1
ATOM 1638 C CA . GLN A 1 187 ? 12.066 21.899 11.224 1.00 58.88 187 GLN A CA 1
ATOM 1639 C C . GLN A 1 187 ? 11.974 20.376 11.378 1.00 58.88 187 GLN A C 1
ATOM 1641 O O . GLN A 1 187 ? 11.904 19.877 12.500 1.00 58.88 187 GLN A O 1
ATOM 1646 N N . LEU A 1 188 ? 11.952 19.633 10.270 1.00 54.12 188 LEU A N 1
ATOM 1647 C CA . LEU A 1 188 ? 11.898 18.174 10.294 1.00 54.12 188 LEU A CA 1
ATOM 1648 C C . LEU A 1 188 ? 13.238 17.570 10.749 1.00 54.12 188 LEU A C 1
ATOM 1650 O O . LEU A 1 188 ? 13.247 16.610 11.518 1.00 54.12 188 LEU A O 1
ATOM 1654 N N . GLN A 1 189 ? 14.360 18.162 10.328 1.00 59.41 189 GLN A N 1
ATOM 1655 C CA . GLN A 1 189 ? 15.697 17.746 10.760 1.00 59.41 189 GLN A CA 1
ATOM 1656 C C . GLN A 1 189 ? 15.944 18.035 12.247 1.00 59.41 189 GLN A C 1
ATOM 1658 O O . GLN A 1 189 ? 16.467 17.176 12.960 1.00 59.41 189 GLN A O 1
ATOM 1663 N N . ASP A 1 190 ? 15.539 19.210 12.734 1.00 60.53 190 ASP A N 1
ATOM 1664 C CA . ASP A 1 190 ? 15.674 19.578 14.150 1.00 60.53 190 ASP A CA 1
ATOM 1665 C C . ASP A 1 190 ? 14.841 18.655 15.047 1.00 60.53 190 ASP A C 1
ATOM 1667 O O . ASP A 1 190 ? 15.307 18.196 16.094 1.00 60.53 190 ASP A O 1
ATOM 1671 N N . PHE A 1 191 ? 13.636 18.307 14.589 1.00 59.00 191 PHE A N 1
ATOM 1672 C CA . PHE A 1 191 ? 12.779 17.322 15.237 1.00 59.00 191 PHE A CA 1
ATOM 1673 C C . PHE A 1 191 ? 13.458 15.945 15.325 1.00 59.00 191 PHE A C 1
ATOM 1675 O O . PHE A 1 191 ? 13.526 15.356 16.405 1.00 59.00 191 PHE A O 1
ATOM 1682 N N . GLN A 1 192 ? 14.034 15.453 14.222 1.00 57.28 192 GLN A N 1
ATOM 1683 C CA . GLN A 1 192 ? 14.741 14.167 14.186 1.00 57.28 192 GLN A CA 1
ATOM 1684 C C . GLN A 1 192 ? 15.974 14.133 15.102 1.00 57.28 192 GLN A C 1
ATOM 1686 O O . GLN A 1 192 ? 16.150 13.170 15.849 1.00 57.28 192 GLN A O 1
ATOM 1691 N N . ARG A 1 193 ? 16.800 15.188 15.107 1.00 58.59 193 ARG A N 1
ATOM 1692 C CA . ARG A 1 193 ? 17.998 15.277 15.968 1.00 58.59 193 ARG A CA 1
ATOM 1693 C C . ARG A 1 193 ? 17.657 15.235 17.459 1.00 58.59 193 ARG A C 1
ATOM 1695 O O . ARG A 1 193 ? 18.413 14.683 18.259 1.00 58.59 193 ARG A O 1
ATOM 1702 N N . GLN A 1 194 ? 16.517 15.789 17.858 1.00 57.09 194 GLN A N 1
ATOM 1703 C CA . GLN A 1 194 ? 16.112 15.780 19.263 1.00 57.09 194 GLN A CA 1
ATOM 1704 C C . GLN A 1 194 ? 15.404 14.491 19.689 1.00 57.09 194 GLN A C 1
ATOM 1706 O O . GLN A 1 194 ? 15.556 14.086 20.844 1.00 57.09 194 GLN A O 1
ATOM 1711 N N . LEU A 1 195 ? 14.717 13.793 18.775 1.00 57.78 195 LEU A N 1
ATOM 1712 C CA . LEU A 1 195 ? 14.257 12.421 19.025 1.00 57.78 195 LEU A CA 1
ATOM 1713 C C . LEU A 1 195 ? 15.431 11.501 19.369 1.00 57.78 195 LEU A C 1
ATOM 1715 O O . LEU A 1 195 ? 15.366 10.764 20.353 1.00 57.78 195 LEU A O 1
ATOM 1719 N N . THR A 1 196 ? 16.540 11.615 18.632 1.00 55.34 196 THR A N 1
ATOM 1720 C CA . THR A 1 196 ? 17.760 10.854 18.934 1.00 55.34 196 THR A CA 1
ATOM 1721 C C . THR A 1 196 ? 18.404 11.253 20.267 1.00 55.34 196 THR A C 1
ATOM 1723 O O . THR A 1 196 ? 19.026 10.416 20.911 1.00 55.34 196 THR A O 1
ATOM 1726 N N . ALA A 1 197 ? 18.217 12.495 20.732 1.00 53.81 197 ALA A N 1
ATOM 1727 C CA . ALA A 1 197 ? 18.754 12.966 22.012 1.00 53.81 197 ALA A CA 1
ATOM 1728 C C . ALA A 1 197 ? 17.922 12.514 23.231 1.00 53.81 197 ALA A C 1
ATOM 1730 O O . ALA A 1 197 ? 18.486 12.219 24.285 1.00 53.81 197 ALA A O 1
ATOM 1731 N N . LYS A 1 198 ? 16.588 12.421 23.100 1.00 51.25 198 LYS A N 1
ATOM 1732 C CA . LYS A 1 198 ? 15.683 11.967 24.178 1.00 51.25 198 LYS A CA 1
ATOM 1733 C C . LYS A 1 198 ? 15.698 10.450 24.412 1.00 51.25 198 LYS A C 1
ATOM 1735 O O . LYS A 1 198 ? 15.273 10.009 25.476 1.00 51.25 198 LYS A O 1
ATOM 1740 N N . ALA A 1 199 ? 16.211 9.658 23.469 1.00 51.91 199 ALA A N 1
ATOM 1741 C CA . ALA A 1 199 ? 16.281 8.194 23.564 1.00 51.91 199 ALA A CA 1
ATOM 1742 C C . ALA A 1 199 ? 17.235 7.654 24.663 1.00 51.91 199 ALA A C 1
ATOM 1744 O O . ALA A 1 199 ? 17.276 6.450 24.893 1.00 51.91 199 ALA A O 1
ATOM 1745 N N . ASN A 1 200 ? 17.966 8.522 25.378 1.00 42.56 200 ASN A N 1
ATOM 1746 C CA . ASN A 1 200 ? 19.004 8.145 26.350 1.00 42.56 200 ASN A CA 1
ATOM 1747 C C . ASN A 1 200 ? 18.569 8.125 27.832 1.00 42.56 200 ASN A C 1
ATOM 1749 O O . ASN A 1 200 ? 19.429 8.069 28.713 1.00 42.56 200 ASN A O 1
ATOM 1753 N N . HIS A 1 201 ? 17.271 8.148 28.157 1.00 44.97 201 HIS A N 1
ATOM 1754 C CA . HIS A 1 201 ? 16.843 7.999 29.555 1.00 44.97 201 HIS A CA 1
ATOM 1755 C C . HIS A 1 201 ? 16.642 6.522 29.950 1.00 44.97 201 HIS A C 1
ATOM 1757 O O . HIS A 1 201 ? 15.847 5.820 29.323 1.00 44.97 201 HIS A O 1
ATOM 1763 N N . PRO A 1 202 ? 17.322 6.029 31.006 1.00 41.44 202 PRO A N 1
ATOM 1764 C CA . PRO A 1 202 ? 17.205 4.642 31.435 1.00 41.44 202 PRO A CA 1
ATOM 1765 C C . PRO A 1 202 ? 15.819 4.386 32.034 1.00 41.44 202 PRO A C 1
ATOM 1767 O O . PRO A 1 202 ? 15.447 4.949 33.066 1.00 41.44 202 PRO A O 1
ATOM 1770 N N . HIS A 1 203 ? 15.050 3.512 31.388 1.00 48.69 203 HIS A N 1
ATOM 1771 C CA . HIS A 1 203 ? 13.754 3.080 31.892 1.00 48.69 203 HIS A CA 1
ATOM 1772 C C . HIS A 1 203 ? 13.897 1.930 32.891 1.00 48.69 203 HIS A C 1
ATOM 1774 O O . HIS A 1 203 ? 14.592 0.940 32.673 1.00 48.69 203 HIS A O 1
ATOM 1780 N N . ARG A 1 204 ? 13.186 2.077 34.010 1.00 43.88 204 ARG A N 1
ATOM 1781 C CA . ARG A 1 204 ? 13.080 1.087 35.081 1.00 43.88 204 ARG A CA 1
ATOM 1782 C C . ARG A 1 204 ? 12.280 -0.128 34.579 1.00 43.88 204 ARG A C 1
ATOM 1784 O O . ARG A 1 204 ? 11.111 0.053 34.234 1.00 43.88 204 ARG A O 1
ATOM 1791 N N . PRO A 1 205 ? 12.833 -1.353 34.577 1.00 44.16 205 PRO A N 1
ATOM 1792 C CA . PRO A 1 205 ? 12.085 -2.539 34.176 1.00 44.16 205 PRO A CA 1
ATOM 1793 C C . PRO A 1 205 ? 10.961 -2.794 35.187 1.00 44.16 205 PRO A C 1
ATOM 1795 O O . PRO A 1 205 ? 11.191 -2.783 36.401 1.00 44.16 205 PRO A O 1
ATOM 1798 N N . ARG A 1 206 ? 9.726 -3.002 34.716 1.00 50.91 206 ARG A N 1
ATOM 1799 C CA . ARG A 1 206 ? 8.594 -3.329 35.591 1.00 50.91 206 ARG A CA 1
ATOM 1800 C C . ARG A 1 206 ? 7.773 -4.502 35.040 1.00 50.91 206 ARG A C 1
ATOM 1802 O O . ARG A 1 206 ? 7.114 -4.345 34.028 1.00 50.91 206 ARG A O 1
ATOM 1809 N N . ARG A 1 207 ? 7.768 -5.583 35.841 1.00 58.25 207 ARG A N 1
ATOM 1810 C CA . ARG A 1 207 ? 6.837 -6.733 35.966 1.00 58.25 207 ARG A CA 1
ATOM 1811 C C . ARG A 1 207 ? 6.624 -7.656 34.754 1.00 58.25 207 ARG A C 1
ATOM 1813 O O . ARG A 1 207 ? 6.787 -7.280 33.609 1.00 58.25 207 ARG A O 1
ATOM 1820 N N . SER A 1 208 ? 6.305 -8.905 35.099 1.00 65.88 208 SER A N 1
ATOM 1821 C CA . SER A 1 208 ? 6.016 -10.049 34.230 1.00 65.88 208 SER A CA 1
ATOM 1822 C C . SER A 1 208 ? 5.201 -9.683 32.988 1.00 65.88 208 SER A C 1
ATOM 1824 O O . SER A 1 208 ? 4.143 -9.068 33.126 1.00 65.88 208 SER A O 1
ATOM 1826 N N . LEU A 1 209 ? 5.670 -10.129 31.820 1.00 78.38 209 LEU A N 1
ATOM 1827 C CA . LEU A 1 209 ? 4.975 -10.002 30.539 1.00 78.38 209 LEU A CA 1
ATOM 1828 C C . LEU A 1 209 ? 3.571 -10.605 30.618 1.00 78.38 209 LEU A C 1
ATOM 1830 O O . LEU A 1 209 ? 3.396 -11.714 31.132 1.00 78.38 209 LEU A O 1
ATOM 1834 N N . ASN A 1 210 ? 2.577 -9.899 30.084 1.00 81.69 210 ASN A N 1
ATOM 1835 C CA . ASN A 1 210 ? 1.236 -10.443 29.939 1.00 81.69 210 ASN A CA 1
ATOM 1836 C C . ASN A 1 210 ? 1.103 -11.196 28.607 1.00 81.69 210 ASN A C 1
ATOM 1838 O O . ASN A 1 210 ? 0.950 -10.593 27.542 1.00 81.69 210 ASN A O 1
ATOM 1842 N N . TYR A 1 211 ? 1.124 -12.526 28.672 1.00 84.44 211 TYR A N 1
ATOM 1843 C CA . TYR A 1 211 ? 1.038 -13.389 27.494 1.00 84.44 211 TYR A CA 1
ATOM 1844 C C . TYR A 1 211 ? -0.351 -13.420 26.831 1.00 84.44 211 TYR A C 1
ATOM 1846 O O . TYR A 1 211 ? -0.433 -13.841 25.685 1.00 84.44 211 TYR A O 1
ATOM 1854 N N . SER A 1 212 ? -1.424 -12.937 27.480 1.00 84.38 212 SER A N 1
ATOM 1855 C CA . SER A 1 212 ? -2.764 -12.909 26.859 1.00 84.38 212 SER A CA 1
ATOM 1856 C C . SER A 1 212 ? -2.940 -11.789 25.828 1.00 84.38 212 SER A C 1
ATOM 1858 O O . SER A 1 212 ? -3.845 -11.841 25.001 1.00 84.38 212 SER A O 1
ATOM 1860 N N . LYS A 1 213 ? -2.092 -10.754 25.872 1.00 88.69 213 LYS A N 1
ATOM 1861 C CA . LYS A 1 213 ? -2.193 -9.574 25.005 1.00 88.69 213 LYS A CA 1
ATOM 1862 C C . LYS A 1 213 ? -1.309 -9.711 23.769 1.00 88.69 213 LYS A C 1
ATOM 1864 O O . LYS A 1 213 ? -0.161 -9.270 23.816 1.00 88.69 213 LYS A O 1
ATOM 1869 N N . THR A 1 214 ? -1.795 -10.276 22.673 1.00 89.75 214 THR A N 1
ATOM 1870 C CA . THR A 1 214 ? -0.979 -10.439 21.452 1.00 89.75 214 THR A CA 1
ATOM 1871 C C . THR A 1 214 ? -1.448 -9.607 20.261 1.00 89.75 214 THR A C 1
ATOM 1873 O O . THR A 1 214 ? -0.727 -9.542 19.266 1.00 89.75 214 THR A O 1
ATOM 1876 N N . SER A 1 215 ? -2.564 -8.875 20.381 1.00 92.88 215 SER A N 1
ATOM 1877 C CA . SER A 1 215 ? -3.120 -8.103 19.264 1.00 92.88 215 SER A CA 1
ATOM 1878 C C . SER A 1 215 ? -2.791 -6.609 19.317 1.00 92.88 215 SER A C 1
ATOM 1880 O O . SER A 1 215 ? -3.131 -5.904 20.273 1.00 92.88 215 SER A O 1
ATOM 1882 N N . CYS A 1 216 ? -2.180 -6.103 18.247 1.00 95.69 216 CYS A N 1
ATOM 1883 C CA . CYS A 1 216 ? -1.934 -4.685 18.000 1.00 95.69 216 CYS A CA 1
ATOM 1884 C C . CYS A 1 216 ? -3.136 -4.064 17.270 1.00 95.69 216 CYS A C 1
ATOM 1886 O O . CYS A 1 216 ? -3.429 -4.399 16.123 1.00 95.69 216 CYS A O 1
ATOM 1888 N N . LEU A 1 217 ? -3.839 -3.146 17.941 1.00 95.50 217 LEU A N 1
ATOM 1889 C CA . LEU A 1 217 ? -5.011 -2.462 17.386 1.00 95.50 217 LEU A CA 1
ATOM 1890 C C . LEU A 1 217 ? -4.598 -1.344 16.417 1.00 95.50 217 LEU A C 1
ATOM 1892 O O . LEU A 1 217 ? -3.951 -0.378 16.822 1.00 95.50 217 LEU A O 1
ATOM 1896 N N . LEU A 1 218 ? -5.001 -1.454 15.158 1.00 97.12 218 LEU A N 1
ATOM 1897 C CA . LEU A 1 218 ? -4.629 -0.560 14.069 1.00 97.12 218 LEU A CA 1
ATOM 1898 C C . LEU A 1 218 ? -5.698 0.494 13.783 1.00 97.12 218 LEU A C 1
ATOM 1900 O O . LEU A 1 218 ? -6.898 0.218 13.811 1.00 97.12 218 LEU A O 1
ATOM 1904 N N . HIS A 1 219 ? -5.246 1.681 13.399 1.00 97.38 219 HIS A N 1
ATOM 1905 C CA . HIS A 1 219 ? -6.041 2.642 12.646 1.00 97.38 219 HIS A CA 1
ATOM 1906 C C . HIS A 1 219 ? -5.494 2.755 11.222 1.00 97.38 219 HIS A C 1
ATOM 1908 O O . HIS A 1 219 ? -4.285 2.895 11.036 1.00 97.38 219 HIS A O 1
ATOM 1914 N N . PHE A 1 220 ? -6.376 2.754 10.224 1.00 97.75 220 PHE A N 1
ATOM 1915 C CA . PHE A 1 220 ? -6.010 3.103 8.853 1.00 97.75 220 PHE A CA 1
ATOM 1916 C C . PHE A 1 220 ? -6.732 4.361 8.403 1.00 97.75 220 PHE A C 1
ATOM 1918 O O . PHE A 1 220 ? -7.941 4.488 8.565 1.00 97.75 220 PHE A O 1
ATOM 1925 N N . GLN A 1 221 ? -5.998 5.264 7.764 1.00 96.75 221 GLN A N 1
ATOM 1926 C CA . GLN A 1 221 ? -6.560 6.391 7.041 1.00 96.75 221 GLN A CA 1
ATOM 1927 C C . GLN A 1 221 ? -6.308 6.205 5.547 1.00 96.75 221 GLN A C 1
ATOM 1929 O O . GLN A 1 221 ? -5.160 6.177 5.121 1.00 96.75 221 GLN A O 1
ATOM 1934 N N . ALA A 1 222 ? -7.359 6.112 4.740 1.00 96.88 222 ALA A N 1
ATOM 1935 C CA . ALA A 1 222 ? -7.254 6.142 3.286 1.00 96.88 222 ALA A CA 1
ATOM 1936 C C . ALA A 1 222 ? -7.487 7.573 2.793 1.00 96.88 222 ALA A C 1
ATOM 1938 O O . ALA A 1 222 ? -8.527 8.171 3.083 1.00 96.88 222 ALA A O 1
ATOM 1939 N N . ASP A 1 223 ? -6.526 8.141 2.063 1.00 94.00 223 ASP A N 1
ATOM 1940 C CA . ASP A 1 223 ? -6.704 9.465 1.472 1.00 94.00 223 ASP A CA 1
ATOM 1941 C C . ASP A 1 223 ? -7.613 9.440 0.227 1.00 94.00 223 ASP A C 1
ATOM 1943 O O . ASP A 1 223 ? -8.000 8.389 -0.290 1.00 94.00 223 ASP A O 1
ATOM 1947 N N . HIS A 1 224 ? -7.942 10.623 -0.291 1.00 92.38 224 HIS A N 1
ATOM 1948 C CA . HIS A 1 224 ? -8.816 10.761 -1.458 1.00 92.38 224 HIS A CA 1
ATOM 1949 C C . HIS A 1 224 ? -8.233 10.168 -2.746 1.00 92.38 224 HIS A C 1
ATOM 1951 O O . HIS A 1 224 ? -8.989 9.886 -3.676 1.00 92.38 224 HIS A O 1
ATOM 1957 N N . LEU A 1 225 ? -6.912 9.984 -2.837 1.00 92.50 225 LEU A N 1
ATOM 1958 C CA . LEU A 1 225 ? -6.278 9.342 -3.989 1.00 92.50 225 LEU A CA 1
ATOM 1959 C C . LEU A 1 225 ? -6.432 7.825 -3.890 1.00 92.50 225 LEU A C 1
ATOM 1961 O O . LEU A 1 225 ? -6.834 7.195 -4.867 1.00 92.50 225 LEU A O 1
ATOM 1965 N N . PHE A 1 226 ? -6.224 7.267 -2.697 1.00 94.81 226 PHE A N 1
ATOM 1966 C CA . PHE A 1 226 ? -6.516 5.871 -2.399 1.00 94.81 226 PHE A CA 1
ATOM 1967 C C . PHE A 1 226 ? -8.000 5.557 -2.633 1.00 94.81 226 PHE A C 1
ATOM 1969 O O . PHE A 1 226 ? -8.328 4.619 -3.352 1.00 94.81 226 PHE A O 1
ATOM 1976 N N . TYR A 1 227 ? -8.917 6.386 -2.125 1.00 94.19 227 TYR A N 1
ATOM 1977 C CA . TYR A 1 227 ? -10.351 6.216 -2.373 1.00 94.19 227 TYR A CA 1
ATOM 1978 C C . TYR A 1 227 ? -10.691 6.279 -3.869 1.00 94.19 227 TYR A C 1
ATOM 1980 O O . TYR A 1 227 ? -11.391 5.411 -4.386 1.00 94.19 227 TYR A O 1
ATOM 1988 N N . ARG A 1 228 ? -10.146 7.258 -4.603 1.00 91.81 228 ARG A N 1
ATOM 1989 C CA . ARG A 1 228 ? -10.372 7.402 -6.051 1.00 91.81 228 ARG A CA 1
ATOM 1990 C C . ARG A 1 228 ? -9.876 6.196 -6.850 1.00 91.81 228 ARG A C 1
ATOM 1992 O O . ARG A 1 228 ? -10.452 5.911 -7.899 1.00 91.81 228 ARG A O 1
ATOM 1999 N N . ARG A 1 229 ? -8.835 5.503 -6.377 1.00 89.88 229 ARG A N 1
ATOM 2000 C CA . ARG A 1 229 ? -8.316 4.283 -7.009 1.00 89.88 229 ARG A CA 1
ATOM 2001 C C . ARG A 1 229 ? -9.344 3.153 -6.988 1.00 89.88 229 ARG A C 1
ATOM 2003 O O . ARG A 1 229 ? -9.549 2.527 -8.023 1.00 89.88 229 ARG A O 1
ATOM 2010 N N . PHE A 1 230 ? -9.966 2.900 -5.840 1.00 88.94 230 PHE A N 1
ATOM 2011 C CA . PHE A 1 230 ? -10.900 1.778 -5.661 1.00 88.94 230 PHE A CA 1
ATOM 2012 C C . PHE A 1 230 ? -12.367 2.159 -5.909 1.00 88.94 230 PHE A C 1
ATOM 2014 O O . PHE A 1 230 ? -13.212 1.294 -6.125 1.00 88.94 230 PHE A O 1
ATOM 2021 N N . GLY A 1 231 ? -12.685 3.454 -5.910 1.00 85.69 231 GLY A N 1
ATOM 2022 C CA . GLY A 1 231 ? -13.957 4.028 -6.353 1.00 85.69 231 GLY A CA 1
ATOM 2023 C C . GLY A 1 231 ? -15.139 3.874 -5.392 1.00 85.69 231 GLY A C 1
ATOM 2024 O O . GLY A 1 231 ? -16.086 4.650 -5.494 1.00 85.69 231 GLY A O 1
ATOM 2025 N N . SER A 1 232 ? -15.102 2.919 -4.461 1.00 87.50 232 SER A N 1
ATOM 2026 C CA . SER A 1 232 ? -16.150 2.688 -3.457 1.00 87.50 232 SER A CA 1
ATOM 2027 C C . SER A 1 232 ? -15.557 2.478 -2.065 1.00 87.50 232 SER A C 1
ATOM 2029 O O . SER A 1 232 ? -14.394 2.098 -1.927 1.00 87.50 232 SER A O 1
ATOM 2031 N N . VAL A 1 233 ? -16.355 2.760 -1.033 1.00 87.31 233 VAL A N 1
ATOM 2032 C CA . VAL A 1 233 ? -15.947 2.638 0.376 1.00 87.31 233 VAL A CA 1
ATOM 2033 C C . VAL A 1 233 ? -15.723 1.163 0.711 1.00 87.31 233 VAL A C 1
ATOM 2035 O O . VAL A 1 233 ? -14.700 0.799 1.281 1.00 87.31 233 VAL A O 1
ATOM 2038 N N . GLU A 1 234 ? -16.624 0.309 0.236 1.00 84.06 234 GLU A N 1
ATOM 2039 C CA . GLU A 1 234 ? -16.607 -1.138 0.411 1.00 84.06 234 GLU A CA 1
ATOM 2040 C C . GLU A 1 234 ? -15.354 -1.764 -0.222 1.00 84.06 234 GLU A C 1
ATOM 2042 O O . GLU A 1 234 ? -14.708 -2.613 0.388 1.00 84.06 234 GLU A O 1
ATOM 2047 N N . ALA A 1 235 ? -14.943 -1.303 -1.413 1.00 85.44 235 ALA A N 1
ATOM 2048 C CA . ALA A 1 235 ? -13.711 -1.774 -2.048 1.00 85.44 235 ALA A CA 1
ATOM 2049 C C . ALA A 1 235 ? -12.445 -1.333 -1.295 1.00 85.44 235 ALA A C 1
ATOM 2051 O O . ALA A 1 235 ? -11.493 -2.106 -1.209 1.00 85.44 235 ALA A O 1
ATOM 2052 N N . VAL A 1 236 ? -12.425 -0.119 -0.728 1.00 92.06 236 VAL A N 1
ATOM 2053 C CA . VAL A 1 236 ? -11.310 0.353 0.114 1.00 92.06 236 VAL A CA 1
ATOM 2054 C C . VAL A 1 236 ? -11.181 -0.507 1.369 1.00 92.06 236 VAL A C 1
ATOM 2056 O O . VAL A 1 236 ? -10.082 -0.964 1.674 1.00 92.06 236 VAL A O 1
ATOM 2059 N N . ILE A 1 237 ? -12.289 -0.766 2.068 1.00 90.56 237 ILE A N 1
ATOM 2060 C CA . ILE A 1 237 ? -12.304 -1.594 3.284 1.00 90.56 237 ILE A CA 1
ATOM 2061 C C . ILE A 1 237 ? -11.851 -3.017 2.966 1.00 90.56 237 ILE A C 1
ATOM 2063 O O . ILE A 1 237 ? -10.942 -3.524 3.618 1.00 90.56 237 ILE A O 1
ATOM 2067 N N . ALA A 1 238 ? -12.410 -3.630 1.917 1.00 86.50 238 ALA A N 1
ATOM 2068 C CA . ALA A 1 238 ? -12.019 -4.968 1.480 1.00 86.50 238 ALA A CA 1
ATOM 2069 C C . ALA A 1 238 ? -10.518 -5.045 1.157 1.00 86.50 238 ALA A C 1
ATOM 2071 O O . ALA A 1 238 ? -9.849 -6.020 1.503 1.00 86.50 238 ALA A O 1
ATOM 2072 N N . GLN A 1 239 ? -9.968 -3.997 0.539 1.00 91.06 239 GLN A N 1
ATOM 2073 C CA . GLN A 1 239 ? -8.547 -3.939 0.231 1.00 91.06 239 GLN A CA 1
ATOM 2074 C C . GLN A 1 239 ? -7.679 -3.833 1.494 1.00 91.06 239 GLN A C 1
ATOM 2076 O O . GLN A 1 239 ? -6.669 -4.530 1.593 1.00 91.06 239 GLN A O 1
ATOM 2081 N N . ILE A 1 240 ? -8.070 -3.003 2.465 1.00 94.75 240 ILE A N 1
ATOM 2082 C CA . ILE A 1 240 ? -7.373 -2.869 3.754 1.00 94.75 240 ILE A CA 1
ATOM 2083 C C . ILE A 1 240 ? -7.433 -4.185 4.536 1.00 94.75 240 ILE A C 1
ATOM 2085 O O . ILE A 1 240 ? -6.404 -4.643 5.031 1.00 94.75 240 ILE A O 1
ATOM 2089 N N . ALA A 1 241 ? -8.600 -4.830 4.589 1.00 91.44 241 ALA A N 1
ATOM 2090 C CA . ALA A 1 241 ? -8.775 -6.136 5.219 1.00 91.44 241 ALA A CA 1
ATOM 2091 C C . ALA A 1 241 ? -7.862 -7.195 4.576 1.00 91.44 241 ALA A C 1
ATOM 2093 O O . ALA A 1 241 ? -7.176 -7.937 5.279 1.00 91.44 241 ALA A O 1
ATOM 2094 N N . SER A 1 242 ? -7.777 -7.213 3.239 1.00 90.69 242 SER A N 1
ATOM 2095 C CA . SER A 1 242 ? -6.852 -8.084 2.504 1.00 90.69 242 SER A CA 1
ATOM 2096 C C . SER A 1 242 ? -5.389 -7.821 2.869 1.00 90.69 242 SER A C 1
ATOM 2098 O O . SER A 1 242 ? -4.624 -8.773 3.018 1.00 90.69 242 SER A O 1
ATOM 2100 N N . TYR A 1 243 ? -4.986 -6.554 3.014 1.00 95.12 243 TYR A N 1
ATOM 2101 C CA . TYR A 1 243 ? -3.616 -6.203 3.392 1.00 95.12 243 TYR A CA 1
ATOM 2102 C C . TYR A 1 243 ? -3.277 -6.698 4.795 1.00 95.12 243 TYR A C 1
ATOM 2104 O O . TYR A 1 243 ? -2.252 -7.347 4.975 1.00 95.12 243 TYR A O 1
ATOM 2112 N N . VAL A 1 244 ? -4.147 -6.446 5.773 1.00 95.12 244 VAL A N 1
ATOM 2113 C CA . VAL A 1 244 ? -3.925 -6.874 7.162 1.00 95.12 244 VAL A CA 1
ATOM 2114 C C . VAL A 1 244 ? -3.889 -8.393 7.273 1.00 95.12 244 VAL A C 1
ATOM 2116 O O . VAL A 1 244 ? -2.988 -8.923 7.913 1.00 95.12 244 VAL A O 1
ATOM 2119 N N . LYS A 1 245 ? -4.785 -9.104 6.577 1.00 91.69 245 LYS A N 1
ATOM 2120 C CA . LYS A 1 245 ? -4.765 -10.572 6.521 1.00 91.69 245 LYS A CA 1
ATOM 2121 C C . LYS A 1 245 ? -3.429 -11.108 5.996 1.00 91.69 245 LYS A C 1
ATOM 2123 O O . LYS A 1 245 ? -2.877 -12.045 6.564 1.00 91.69 245 LYS A O 1
ATOM 2128 N N . ALA A 1 246 ? -2.901 -10.514 4.927 1.00 92.50 246 ALA A N 1
ATOM 2129 C CA . ALA A 1 246 ? -1.617 -10.923 4.364 1.00 92.50 246 ALA A CA 1
ATOM 2130 C C . ALA A 1 246 ? -0.435 -10.606 5.295 1.00 92.50 246 ALA A C 1
ATOM 2132 O O . ALA A 1 246 ? 0.490 -11.407 5.398 1.00 92.50 246 ALA A O 1
ATOM 2133 N N . VAL A 1 247 ? -0.472 -9.466 5.991 1.00 96.00 247 VAL A N 1
ATOM 2134 C CA . VAL A 1 247 ? 0.542 -9.112 6.995 1.00 96.00 247 VAL A CA 1
ATOM 2135 C C . VAL A 1 247 ? 0.491 -10.074 8.182 1.00 96.00 247 VAL A C 1
ATOM 2137 O O . VAL A 1 247 ? 1.538 -10.566 8.590 1.00 96.00 247 VAL A O 1
ATOM 2140 N N . ASN A 1 248 ? -0.695 -10.409 8.696 1.00 94.69 248 ASN A N 1
ATOM 2141 C CA . ASN A 1 248 ? -0.837 -11.377 9.787 1.00 94.69 248 ASN A CA 1
ATOM 2142 C C . ASN A 1 248 ? -0.227 -12.733 9.414 1.00 94.69 248 ASN A C 1
ATOM 2144 O O . ASN A 1 248 ? 0.550 -13.261 10.197 1.00 94.69 248 ASN A O 1
ATOM 2148 N N . ALA A 1 249 ? -0.431 -13.224 8.187 1.00 93.00 249 ALA A N 1
ATOM 2149 C CA . ALA A 1 249 ? 0.195 -14.469 7.730 1.00 93.00 249 ALA A CA 1
ATOM 2150 C C . ALA A 1 249 ? 1.741 -14.441 7.776 1.00 93.00 249 ALA A C 1
ATOM 2152 O O . ALA A 1 249 ? 2.369 -15.458 8.068 1.00 93.00 249 ALA A O 1
ATOM 2153 N N . ILE A 1 250 ? 2.366 -13.285 7.513 1.00 93.75 250 ILE A N 1
ATOM 2154 C CA . ILE A 1 250 ? 3.826 -13.104 7.617 1.00 93.75 250 ILE A CA 1
ATOM 2155 C C . ILE A 1 250 ? 4.275 -13.120 9.086 1.00 93.75 250 ILE A C 1
ATOM 2157 O O . ILE A 1 250 ? 5.276 -13.748 9.429 1.00 93.75 250 ILE A O 1
ATOM 2161 N N . TYR A 1 251 ? 3.542 -12.430 9.961 1.00 94.75 251 TYR A N 1
ATOM 2162 C CA . TYR A 1 251 ? 3.892 -12.299 11.377 1.00 94.75 251 TYR A CA 1
ATOM 2163 C C . TYR A 1 251 ? 3.582 -13.546 12.209 1.00 94.75 251 TYR A C 1
ATOM 2165 O O . TYR A 1 251 ? 4.323 -13.841 13.142 1.00 94.75 251 TYR A O 1
ATOM 2173 N N . GLU A 1 252 ? 2.546 -14.303 11.855 1.00 90.94 252 GLU A N 1
ATOM 2174 C CA . GLU A 1 252 ? 2.223 -15.604 12.452 1.00 90.94 252 GLU A CA 1
ATOM 2175 C C . GLU A 1 252 ? 3.317 -16.643 12.181 1.00 90.94 252 GLU A C 1
ATOM 2177 O O . GLU A 1 252 ? 3.561 -17.519 13.007 1.00 90.94 252 GLU A O 1
ATOM 2182 N N . ALA A 1 253 ? 4.013 -16.527 11.047 1.00 88.62 253 ALA A N 1
ATOM 2183 C CA . ALA A 1 253 ? 5.133 -17.396 10.700 1.00 88.62 253 ALA A CA 1
ATOM 2184 C C . ALA A 1 253 ? 6.443 -17.040 11.433 1.00 88.62 253 ALA A C 1
ATOM 2186 O O . ALA A 1 253 ? 7.436 -17.757 11.282 1.00 88.62 253 ALA A O 1
ATOM 2187 N N . ALA A 1 254 ? 6.479 -15.934 12.186 1.00 90.75 254 ALA A N 1
ATOM 2188 C CA . ALA A 1 254 ? 7.659 -15.455 12.896 1.00 90.75 254 ALA A CA 1
ATOM 2189 C C . ALA A 1 254 ? 7.565 -15.724 14.407 1.00 90.75 254 ALA A C 1
ATOM 2191 O O . ALA A 1 254 ? 6.544 -15.481 15.045 1.00 90.75 254 ALA A O 1
ATOM 2192 N N . GLU A 1 255 ? 8.672 -16.175 15.000 1.00 89.06 255 GLU A N 1
ATOM 2193 C CA . GLU A 1 255 ? 8.767 -16.465 16.434 1.00 89.06 255 GLU A CA 1
ATOM 2194 C C . GLU A 1 255 ? 9.573 -15.370 17.150 1.00 89.06 255 GLU A C 1
ATOM 2196 O O . GLU A 1 255 ? 10.791 -15.271 16.984 1.00 89.06 255 GLU A O 1
ATOM 2201 N N . PHE A 1 256 ? 8.914 -14.547 17.972 1.00 90.62 256 PHE A N 1
ATOM 2202 C CA . PHE A 1 256 ? 9.533 -13.415 18.679 1.00 90.62 256 PHE A CA 1
ATOM 2203 C C . PHE A 1 256 ? 10.007 -13.791 20.096 1.00 90.62 256 PHE A C 1
ATOM 2205 O O . PHE A 1 256 ? 9.686 -13.149 21.103 1.00 90.62 256 PHE A O 1
ATOM 2212 N N . GLY A 1 257 ? 10.794 -14.866 20.181 1.00 81.00 257 GLY A N 1
ATOM 2213 C CA . GLY A 1 257 ? 11.388 -15.342 21.430 1.00 81.00 257 GLY A CA 1
ATOM 2214 C C . GLY A 1 257 ? 10.346 -15.876 22.418 1.00 81.00 257 GLY A C 1
ATOM 2215 O O . GLY A 1 257 ? 9.682 -16.870 22.148 1.00 81.00 257 GLY A O 1
ATOM 2216 N N . ARG A 1 258 ? 10.226 -15.249 23.600 1.00 76.69 258 ARG A N 1
ATOM 2217 C CA . ARG A 1 258 ? 9.228 -15.646 24.622 1.00 76.69 258 ARG A CA 1
ATOM 2218 C C . ARG A 1 258 ? 7.824 -15.147 24.300 1.00 76.69 258 ARG A C 1
ATOM 2220 O O . ARG A 1 258 ? 6.854 -15.599 24.904 1.00 76.69 258 ARG A O 1
ATOM 2227 N N . ILE A 1 259 ? 7.729 -14.165 23.414 1.00 78.19 259 ILE A N 1
ATOM 2228 C CA . ILE A 1 259 ? 6.468 -13.626 22.939 1.00 78.19 259 ILE A CA 1
ATOM 2229 C C . ILE A 1 259 ? 6.119 -14.482 21.729 1.00 78.19 259 ILE A C 1
ATOM 2231 O O . ILE A 1 259 ? 6.883 -14.535 20.768 1.00 78.19 259 ILE A O 1
ATOM 2235 N N . GLY A 1 260 ? 5.019 -15.227 21.835 1.00 76.62 260 GLY A N 1
ATOM 2236 C CA . GLY A 1 260 ? 4.527 -16.062 20.743 1.00 76.62 260 GLY A CA 1
ATOM 2237 C C . GLY A 1 260 ? 4.060 -15.223 19.552 1.00 76.62 260 GLY A C 1
ATOM 2238 O O . GLY A 1 260 ? 4.512 -14.102 19.318 1.00 76.62 260 GLY A O 1
ATOM 2239 N N . THR A 1 261 ? 3.103 -15.753 18.805 1.00 84.12 261 THR A N 1
ATOM 2240 C CA . THR A 1 261 ? 2.536 -15.063 17.646 1.00 84.12 261 THR A CA 1
ATOM 2241 C C . THR A 1 261 ? 1.859 -13.754 18.054 1.00 84.12 261 THR A C 1
ATOM 2243 O O . THR A 1 261 ? 1.072 -13.718 19.005 1.00 84.12 261 THR A O 1
ATOM 2246 N N . ILE A 1 262 ? 2.150 -12.684 17.316 1.00 91.06 262 ILE A N 1
ATOM 2247 C CA . ILE A 1 262 ? 1.432 -11.410 17.405 1.00 91.06 262 ILE A CA 1
ATOM 2248 C C . ILE A 1 262 ? 0.496 -11.264 16.211 1.00 91.06 262 ILE A C 1
ATOM 2250 O O . ILE A 1 262 ? 0.784 -11.758 15.125 1.00 91.06 262 ILE A O 1
ATOM 2254 N N . GLU A 1 263 ? -0.601 -10.550 16.415 1.00 91.56 263 GLU A N 1
ATOM 2255 C CA . GLU A 1 263 ? -1.612 -10.314 15.388 1.00 91.56 263 GLU A CA 1
ATOM 2256 C C . GLU A 1 263 ? -1.895 -8.814 15.276 1.00 91.56 263 GLU A C 1
ATOM 2258 O O . GLU A 1 263 ? -1.854 -8.076 16.265 1.00 91.56 263 GLU A O 1
ATOM 2263 N N . PHE A 1 264 ? -2.226 -8.341 14.082 1.00 94.56 264 PHE A N 1
ATOM 2264 C CA . PHE A 1 264 ? -2.731 -6.996 13.868 1.00 94.56 264 PHE A CA 1
ATOM 2265 C C . PHE A 1 264 ? -4.229 -7.022 13.589 1.00 94.56 264 PHE A C 1
ATOM 2267 O O . PHE A 1 264 ? -4.701 -7.756 12.722 1.00 94.56 264 PHE A O 1
ATOM 2274 N N . LYS A 1 265 ? -4.978 -6.171 14.294 1.00 92.56 265 LYS A N 1
ATOM 2275 C CA . LYS A 1 265 ? -6.431 -6.051 14.134 1.00 92.56 265 LYS A CA 1
ATOM 2276 C C . LYS A 1 265 ? -6.820 -4.628 13.816 1.00 92.56 265 LYS A C 1
ATOM 2278 O O . LYS A 1 265 ? -6.427 -3.708 14.529 1.00 92.56 265 LYS A O 1
ATOM 2283 N N . VAL A 1 266 ? -7.614 -4.431 12.772 1.00 94.50 266 VAL A N 1
ATOM 2284 C CA . VAL A 1 266 ? -8.149 -3.103 12.466 1.00 94.50 266 VAL A CA 1
ATOM 2285 C C . VAL A 1 266 ? -9.181 -2.744 13.519 1.00 94.50 266 VAL A C 1
ATOM 2287 O O . VAL A 1 266 ? -10.127 -3.481 13.748 1.00 94.50 266 VAL A O 1
ATOM 2290 N N . LYS A 1 267 ? -8.996 -1.606 14.179 1.00 92.50 267 LYS A N 1
ATOM 2291 C CA . LYS A 1 267 ? -9.973 -1.061 15.121 1.00 92.50 267 LYS A CA 1
ATOM 2292 C C . LYS A 1 267 ? -10.874 -0.030 14.454 1.00 92.50 267 LYS A C 1
ATOM 2294 O O . LYS A 1 267 ? -12.063 0.000 14.732 1.00 92.50 267 LYS A O 1
ATOM 2299 N N . THR A 1 268 ? -10.301 0.807 13.590 1.00 92.69 268 THR A N 1
ATOM 2300 C CA . THR A 1 268 ? -11.028 1.892 12.923 1.00 92.69 268 THR A CA 1
ATOM 2301 C C . THR A 1 268 ? -10.417 2.181 11.553 1.00 92.69 268 THR A C 1
ATOM 2303 O O . THR A 1 268 ? -9.190 2.197 11.410 1.00 92.69 268 THR A O 1
ATOM 2306 N N . ILE A 1 269 ? -11.265 2.480 10.567 1.00 94.44 269 ILE A N 1
ATOM 2307 C CA . ILE A 1 269 ? -10.862 2.940 9.233 1.00 94.44 269 ILE A CA 1
ATOM 2308 C C . ILE A 1 269 ? -11.468 4.324 8.976 1.00 94.44 269 ILE A C 1
ATOM 2310 O O . ILE A 1 269 ? -12.676 4.514 9.081 1.00 94.44 269 ILE A O 1
ATOM 2314 N N . THR A 1 270 ? -10.634 5.287 8.590 1.00 94.69 270 THR A N 1
ATOM 2315 C CA . THR A 1 270 ? -11.056 6.630 8.176 1.00 94.69 270 THR A CA 1
ATOM 2316 C C . THR A 1 270 ? -10.832 6.799 6.676 1.00 94.69 270 THR A C 1
ATOM 2318 O O . THR A 1 270 ? -9.698 6.733 6.207 1.00 94.69 270 THR A O 1
ATOM 2321 N N . ILE A 1 271 ? -11.890 7.051 5.901 1.00 94.88 271 ILE A N 1
ATOM 2322 C CA . ILE A 1 271 ? -11.800 7.193 4.438 1.00 94.88 271 ILE A CA 1
ATOM 2323 C C . ILE A 1 271 ? -12.113 8.634 4.047 1.00 94.88 271 ILE A C 1
ATOM 2325 O O . ILE A 1 271 ? -13.236 9.112 4.194 1.00 94.88 271 ILE A O 1
ATOM 2329 N N . VAL A 1 272 ? -11.111 9.330 3.517 1.00 92.81 272 VAL A N 1
ATOM 2330 C CA . VAL A 1 272 ? -11.245 10.699 3.020 1.00 92.81 272 VAL A CA 1
ATOM 2331 C C . VAL A 1 272 ? -11.636 10.639 1.546 1.00 92.81 272 VAL A C 1
ATOM 2333 O O . VAL A 1 272 ? -10.856 10.171 0.728 1.00 92.81 272 VAL A O 1
ATOM 2336 N N . GLN A 1 273 ? -12.832 11.110 1.187 1.00 90.62 273 GLN A N 1
ATOM 2337 C CA . GLN A 1 273 ? -13.331 11.026 -0.198 1.00 90.62 273 GLN A CA 1
ATOM 2338 C C . GLN A 1 273 ? -12.974 12.255 -1.049 1.00 90.62 273 GLN A C 1
ATOM 2340 O O . GLN A 1 273 ? -12.794 12.143 -2.264 1.00 90.62 273 GLN A O 1
ATOM 2345 N N . GLU A 1 274 ? -12.845 13.427 -0.422 1.00 85.69 274 GLU A N 1
ATOM 2346 C CA . GLU A 1 274 ? -12.618 14.702 -1.107 1.00 85.69 274 GLU A CA 1
ATOM 2347 C C . GLU A 1 274 ? -11.206 15.254 -0.870 1.00 85.69 274 GLU A C 1
ATOM 2349 O O . GLU A 1 274 ? -10.570 15.016 0.158 1.00 85.69 274 GLU A O 1
ATOM 2354 N N . GLU A 1 275 ? -10.699 15.992 -1.858 1.00 78.62 275 GLU A N 1
ATOM 2355 C CA . GLU A 1 275 ? -9.418 16.685 -1.752 1.00 78.62 275 GLU A CA 1
ATOM 2356 C C . GLU A 1 275 ? -9.592 17.955 -0.917 1.00 78.62 275 GLU A C 1
ATOM 2358 O O . GLU A 1 275 ? -10.438 18.792 -1.224 1.00 78.62 275 GLU A O 1
ATOM 2363 N N . ASP A 1 276 ? -8.772 18.108 0.121 1.00 71.06 276 ASP A N 1
ATOM 2364 C CA . ASP A 1 276 ? -8.719 19.332 0.915 1.00 71.06 276 ASP A CA 1
ATOM 2365 C C . ASP A 1 276 ? -8.047 20.446 0.086 1.00 71.06 276 ASP A C 1
ATOM 2367 O O . ASP A 1 276 ? -6.836 20.377 -0.156 1.00 71.06 276 ASP A O 1
ATOM 2371 N N . PRO A 1 277 ? -8.791 21.482 -0.350 1.00 61.81 277 PRO A N 1
ATOM 2372 C CA . PRO A 1 277 ? -8.277 22.514 -1.250 1.00 61.81 277 PRO A CA 1
ATOM 2373 C C . PRO A 1 277 ? -7.197 23.397 -0.608 1.00 61.81 277 PRO A C 1
ATOM 2375 O O . PRO A 1 277 ? -6.555 24.179 -1.309 1.00 61.81 277 PRO A O 1
ATOM 2378 N N . SER A 1 278 ? -7.004 23.304 0.712 1.00 59.66 278 SER A N 1
ATOM 2379 C CA . SER A 1 278 ? -5.971 24.037 1.446 1.00 59.66 278 SER A CA 1
ATOM 2380 C C . SER A 1 278 ? -4.606 23.336 1.450 1.00 59.66 278 SER A C 1
ATOM 2382 O O . SER A 1 278 ? -3.598 23.960 1.793 1.00 59.66 278 SER A O 1
ATOM 2384 N N . ARG A 1 279 ? -4.543 22.054 1.056 1.00 61.06 279 ARG A N 1
ATOM 2385 C CA . ARG A 1 279 ? -3.303 21.267 1.069 1.00 61.06 279 ARG A CA 1
ATOM 2386 C C . ARG A 1 279 ? -2.488 21.481 -0.200 1.00 61.06 279 ARG A C 1
ATOM 2388 O O . ARG A 1 279 ? -3.014 21.589 -1.305 1.00 61.06 279 ARG A O 1
ATOM 2395 N N . THR A 1 280 ? -1.168 21.521 -0.041 1.00 58.06 280 THR A N 1
ATOM 2396 C CA . THR A 1 280 ? -0.249 21.656 -1.170 1.00 58.06 280 THR A CA 1
ATOM 2397 C C . THR A 1 280 ? -0.297 20.403 -2.057 1.00 58.06 280 THR A C 1
ATOM 2399 O O . THR A 1 280 ? -0.331 19.283 -1.543 1.00 58.06 280 THR A O 1
ATOM 2402 N N . PRO A 1 281 ? -0.272 20.555 -3.395 1.00 57.56 281 PRO A N 1
ATOM 2403 C CA . PRO A 1 281 ? -0.420 19.426 -4.318 1.00 57.56 281 PRO A CA 1
ATOM 2404 C C . PRO A 1 281 ? 0.750 18.431 -4.238 1.00 57.56 281 PRO A C 1
ATOM 2406 O O . PRO A 1 281 ? 0.550 17.221 -4.371 1.00 57.56 281 PRO A O 1
ATOM 2409 N N . PHE A 1 282 ? 1.954 18.929 -3.944 1.00 65.06 282 PHE A N 1
ATOM 2410 C CA . PHE A 1 282 ? 3.169 18.133 -3.792 1.00 65.06 282 PHE A CA 1
ATOM 2411 C C . PHE A 1 282 ? 3.602 18.146 -2.326 1.00 65.06 282 PHE A C 1
ATOM 2413 O O . PHE A 1 282 ? 4.007 19.177 -1.793 1.00 65.06 282 PHE A O 1
ATOM 2420 N N . LEU A 1 283 ? 3.463 16.999 -1.669 1.00 73.31 283 LEU A N 1
ATOM 2421 C CA . LEU A 1 283 ? 3.926 16.747 -0.307 1.00 73.31 283 LEU A CA 1
ATOM 2422 C C . LEU A 1 283 ? 4.973 15.645 -0.387 1.00 73.31 283 LEU A C 1
ATOM 2424 O O . LEU A 1 283 ? 4.749 14.675 -1.107 1.00 73.31 283 LEU A O 1
ATOM 2428 N N . SER A 1 284 ? 6.089 15.788 0.326 1.00 74.94 284 SER A N 1
ATOM 2429 C CA . SER A 1 284 ? 7.057 14.698 0.483 1.00 74.94 284 SER A CA 1
ATOM 2430 C C . SER A 1 284 ? 6.463 13.592 1.373 1.00 74.94 284 SER A C 1
ATOM 2432 O O . SER A 1 284 ? 5.524 13.873 2.132 1.00 74.94 284 SER A O 1
ATOM 2434 N N . PRO A 1 285 ? 6.955 12.342 1.296 1.00 82.38 285 PRO A N 1
ATOM 2435 C CA . PRO A 1 285 ? 6.431 11.263 2.131 1.00 82.38 285 PRO A CA 1
ATOM 2436 C C . PRO A 1 285 ? 6.650 11.543 3.627 1.00 82.38 285 PRO A C 1
ATOM 2438 O O . PRO A 1 285 ? 5.753 11.291 4.426 1.00 82.38 285 PRO A O 1
ATOM 2441 N N . GLU A 1 286 ? 7.765 12.172 4.008 1.00 78.56 286 GLU A N 1
ATOM 2442 C CA . GLU A 1 286 ? 8.062 12.552 5.398 1.00 78.56 286 GLU A CA 1
ATOM 2443 C C . GLU A 1 286 ? 7.099 13.626 5.897 1.00 78.56 286 GLU A C 1
ATOM 2445 O O . GLU A 1 286 ? 6.591 13.546 7.014 1.00 78.56 286 GLU A O 1
ATOM 2450 N N . MET A 1 287 ? 6.814 14.634 5.066 1.00 79.88 287 MET A N 1
ATOM 2451 C CA . MET A 1 287 ? 5.869 15.680 5.436 1.00 79.88 287 MET A CA 1
ATOM 2452 C C . MET A 1 287 ? 4.450 15.124 5.544 1.00 79.88 287 MET A C 1
ATOM 2454 O O . MET A 1 287 ? 3.709 15.505 6.449 1.00 79.88 287 MET A O 1
ATOM 2458 N N . LEU A 1 288 ? 4.054 14.221 4.644 1.00 84.00 288 LEU A N 1
ATOM 2459 C CA . LEU A 1 288 ? 2.731 13.613 4.712 1.00 84.00 288 LEU A CA 1
ATOM 2460 C C . LEU A 1 288 ? 2.589 12.712 5.952 1.00 84.00 288 LEU A C 1
ATOM 2462 O O . LEU A 1 288 ? 1.574 12.805 6.644 1.00 84.00 288 LEU A O 1
ATOM 2466 N N . LEU A 1 289 ? 3.624 11.93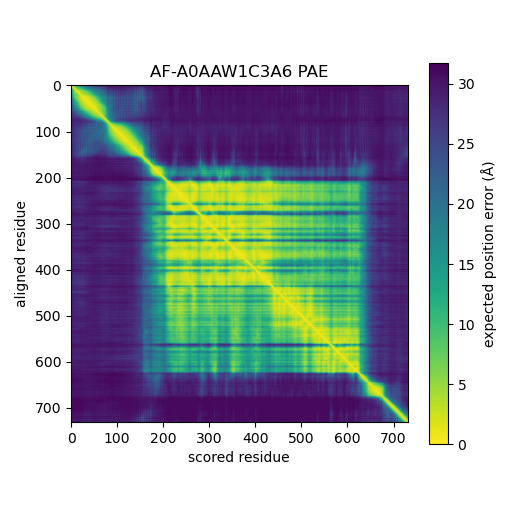6 6.292 1.00 85.31 289 LEU A N 1
ATOM 2467 C CA . LEU A 1 289 ? 3.689 11.192 7.552 1.00 85.31 289 LEU A CA 1
ATOM 2468 C C . LEU A 1 289 ? 3.613 12.136 8.762 1.00 85.31 289 LEU A C 1
ATOM 2470 O O . LEU A 1 289 ? 2.851 11.889 9.695 1.00 85.31 289 LEU A O 1
ATOM 2474 N N . MET A 1 290 ? 4.344 13.252 8.746 1.00 81.62 290 MET A N 1
ATOM 2475 C CA . MET A 1 290 ? 4.325 14.230 9.835 1.00 81.62 290 MET A CA 1
ATOM 2476 C C . MET A 1 290 ? 2.945 14.877 10.003 1.00 81.62 290 MET A C 1
ATOM 2478 O O . MET A 1 290 ? 2.478 15.062 11.123 1.00 81.62 290 MET A O 1
ATOM 2482 N N . LEU A 1 291 ? 2.252 15.190 8.904 1.00 83.94 291 LEU A N 1
ATOM 2483 C CA . LEU A 1 291 ? 0.877 15.696 8.946 1.00 83.94 291 LEU A CA 1
ATOM 2484 C C . LEU A 1 291 ? -0.089 14.683 9.565 1.00 83.94 291 LEU A C 1
ATOM 2486 O O . LEU A 1 291 ? -0.941 15.080 10.355 1.00 83.94 291 LEU A O 1
ATOM 2490 N N . HIS A 1 292 ? 0.058 13.398 9.237 1.00 89.62 292 HIS A N 1
ATOM 2491 C CA . HIS A 1 292 ? -0.710 12.319 9.865 1.00 89.62 292 HIS A CA 1
ATOM 2492 C C . HIS A 1 292 ? -0.408 12.206 11.366 1.00 89.62 292 HIS A C 1
ATOM 2494 O O . HIS A 1 292 ? -1.312 12.051 12.186 1.00 89.62 292 HIS A O 1
ATOM 2500 N N . SER A 1 293 ? 0.860 12.386 11.729 1.00 87.81 293 SER A N 1
ATOM 2501 C CA . SER A 1 293 ? 1.368 12.291 13.103 1.00 87.81 293 SER A CA 1
ATOM 2502 C C . SER A 1 293 ? 0.912 13.425 14.014 1.00 87.81 293 SER A C 1
ATOM 2504 O O . SER A 1 293 ? 0.927 13.254 15.221 1.00 87.81 293 SER A O 1
ATOM 2506 N N . LYS A 1 294 ? 0.452 14.561 13.479 1.00 85.50 294 LYS A N 1
ATOM 2507 C CA . LYS A 1 294 ? -0.119 15.654 14.292 1.00 85.50 294 LYS A CA 1
ATOM 2508 C C . LYS A 1 294 ? -1.433 15.295 14.983 1.00 85.50 294 LYS A C 1
ATOM 2510 O O . LYS A 1 294 ? -1.885 16.034 15.847 1.00 85.50 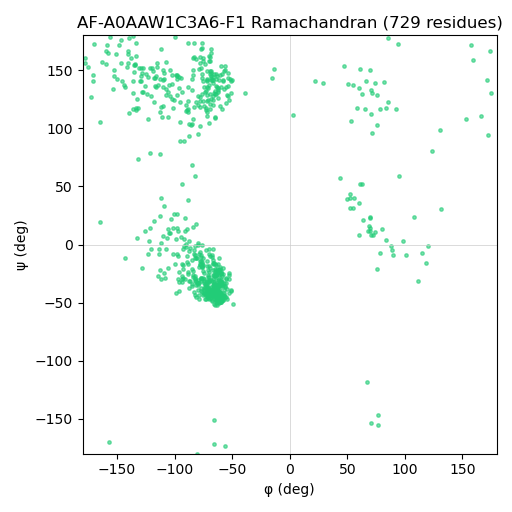294 LYS A O 1
ATOM 2515 N N . THR A 1 295 ? -2.089 14.221 14.562 1.00 89.50 295 THR A N 1
ATOM 2516 C CA . THR A 1 295 ? -3.334 13.772 15.188 1.00 89.50 295 THR A CA 1
ATOM 2517 C C . THR A 1 295 ? -3.005 12.920 16.410 1.00 89.50 295 THR A C 1
ATOM 2519 O O . THR A 1 295 ? -2.023 12.181 16.399 1.00 89.50 295 THR A O 1
ATOM 2522 N N . ASN A 1 296 ? -3.830 12.997 17.455 1.00 93.81 296 ASN A N 1
ATOM 2523 C CA . ASN A 1 296 ? -3.683 12.118 18.609 1.00 93.81 296 ASN A CA 1
ATOM 2524 C C . ASN A 1 296 ? -4.132 10.688 18.249 1.00 93.81 296 ASN A C 1
ATOM 2526 O O . ASN A 1 296 ? -5.310 10.443 17.980 1.00 93.81 296 ASN A O 1
ATOM 2530 N N . TRP A 1 297 ? -3.186 9.747 18.295 1.00 95.38 297 TRP A N 1
ATOM 2531 C CA . TRP A 1 297 ? -3.402 8.321 18.030 1.00 95.38 297 TRP A CA 1
ATOM 2532 C C . TRP A 1 297 ? -3.219 7.425 19.270 1.00 95.38 297 TRP A C 1
ATOM 2534 O O . TRP A 1 297 ? -2.971 6.228 19.131 1.00 95.38 297 TRP A O 1
ATOM 2544 N N . ASP A 1 298 ? -3.379 7.959 20.485 1.00 94.12 298 ASP A N 1
ATOM 2545 C CA . ASP A 1 298 ? -3.156 7.246 21.759 1.00 94.12 298 ASP A CA 1
ATOM 2546 C C . ASP A 1 298 ? -4.035 6.006 21.959 1.00 94.12 298 ASP A C 1
ATOM 2548 O O . ASP A 1 298 ? -3.680 5.101 22.723 1.00 94.12 298 ASP A O 1
ATOM 2552 N N . GLY A 1 299 ? -5.202 5.991 21.306 1.00 93.19 299 GLY A N 1
ATOM 2553 C CA . GLY A 1 299 ? -6.190 4.913 21.362 1.00 93.19 299 GLY A CA 1
ATOM 2554 C C . GLY A 1 299 ? -5.872 3.705 20.475 1.00 93.19 299 GLY A C 1
ATOM 2555 O O . GLY A 1 299 ? -6.683 2.770 20.436 1.00 93.19 299 GLY A O 1
ATOM 2556 N N . TYR A 1 300 ? -4.738 3.732 19.770 1.00 95.81 300 TYR A N 1
ATOM 2557 C CA . TYR A 1 300 ? -4.300 2.712 18.822 1.00 95.81 300 TYR A CA 1
ATOM 2558 C C . TYR A 1 300 ? -2.862 2.280 19.115 1.00 95.81 300 TYR A C 1
ATOM 2560 O O . TYR A 1 300 ? -2.046 3.039 19.636 1.00 95.81 300 TYR A O 1
ATOM 2568 N N . CYS A 1 301 ? -2.545 1.041 18.756 1.00 96.75 301 CYS A N 1
ATOM 2569 C CA . CYS A 1 301 ? -1.180 0.536 18.778 1.00 96.75 301 CYS A CA 1
ATOM 2570 C C . CYS A 1 301 ? -0.348 1.169 17.658 1.00 96.75 301 CYS A C 1
ATOM 2572 O O . CYS A 1 301 ? 0.753 1.648 17.934 1.00 96.75 301 CYS A O 1
ATOM 2574 N N . LEU A 1 302 ? -0.905 1.230 16.441 1.00 97.88 302 LEU A N 1
ATOM 2575 C CA . LEU A 1 302 ? -0.337 1.918 15.277 1.00 97.88 302 LEU A CA 1
ATOM 2576 C C . LEU A 1 302 ? -1.429 2.616 14.457 1.00 97.88 302 LEU A C 1
ATOM 2578 O O . LEU A 1 302 ? -2.576 2.167 14.425 1.00 97.88 302 LEU A O 1
ATOM 2582 N N . SER A 1 303 ? -1.057 3.684 13.752 1.00 97.81 303 SER A N 1
ATOM 2583 C CA . SER A 1 303 ? -1.933 4.423 12.837 1.00 97.81 303 SER A CA 1
ATOM 2584 C C . SER A 1 303 ? -1.256 4.669 11.487 1.00 97.81 303 SER A C 1
ATOM 2586 O O . SER A 1 303 ? -0.247 5.366 11.407 1.00 97.81 303 SER A O 1
ATOM 2588 N N . TYR A 1 304 ? -1.815 4.130 10.405 1.00 98.19 304 TYR A N 1
ATOM 2589 C CA . TYR A 1 304 ? -1.206 4.163 9.074 1.00 98.19 304 TYR A CA 1
ATOM 2590 C C . TYR A 1 304 ? -2.006 4.986 8.068 1.00 98.19 304 TYR A C 1
ATOM 2592 O O . TYR A 1 304 ? -3.228 4.865 7.988 1.00 98.19 304 TYR A O 1
ATOM 2600 N N . LEU A 1 305 ? -1.309 5.785 7.260 1.00 97.19 305 LEU A N 1
ATOM 2601 C CA . LEU A 1 305 ? -1.880 6.495 6.119 1.00 97.19 305 LEU A CA 1
ATOM 2602 C C . LEU A 1 305 ? -1.624 5.726 4.818 1.00 97.19 305 LEU A C 1
ATOM 2604 O O . LEU A 1 305 ? -0.486 5.402 4.481 1.00 97.19 305 LEU A O 1
ATOM 2608 N N . LEU A 1 306 ? -2.687 5.498 4.055 1.00 97.19 306 LEU A N 1
ATOM 2609 C CA . LEU A 1 306 ? -2.665 4.856 2.749 1.00 97.19 306 LEU A CA 1
ATOM 2610 C C . LEU A 1 306 ? -2.929 5.897 1.661 1.00 97.19 306 LEU A C 1
ATOM 2612 O O . LEU A 1 306 ? -3.907 6.648 1.728 1.00 97.19 306 LEU A O 1
ATOM 2616 N N . THR A 1 307 ? -2.067 5.935 0.647 1.00 94.81 307 THR A N 1
ATOM 2617 C CA . THR A 1 307 ? -2.172 6.888 -0.466 1.00 94.81 307 THR A CA 1
ATOM 2618 C C . THR A 1 307 ? -1.830 6.242 -1.813 1.00 94.81 307 THR A C 1
ATOM 2620 O O . THR A 1 307 ? -1.235 5.172 -1.880 1.00 94.81 307 THR A O 1
ATOM 2623 N N . ASP A 1 308 ? -2.207 6.892 -2.911 1.00 93.44 308 ASP A N 1
ATOM 2624 C CA . ASP A 1 308 ? -1.872 6.500 -4.292 1.00 93.44 308 ASP A CA 1
ATOM 2625 C C . ASP A 1 308 ? -0.915 7.542 -4.918 1.00 93.44 308 ASP A C 1
ATOM 2627 O O . ASP A 1 308 ? -1.070 7.954 -6.068 1.00 93.44 308 ASP A O 1
ATOM 2631 N N . ARG A 1 309 ? 0.051 8.039 -4.126 1.00 89.06 309 ARG A N 1
ATOM 2632 C CA . ARG A 1 309 ? 1.041 9.066 -4.515 1.00 89.06 309 ARG A CA 1
ATOM 2633 C C . ARG A 1 309 ? 2.362 8.454 -4.971 1.00 89.06 309 ARG A C 1
ATOM 2635 O O . ARG A 1 309 ? 2.929 7.605 -4.299 1.00 89.06 309 ARG A O 1
ATOM 2642 N N . ASP A 1 310 ? 2.913 8.948 -6.070 1.00 85.38 310 ASP A N 1
ATOM 2643 C CA . ASP A 1 310 ? 4.223 8.515 -6.564 1.00 85.38 310 ASP A CA 1
ATOM 2644 C C . ASP A 1 310 ? 5.362 9.278 -5.867 1.00 85.38 310 ASP A C 1
ATOM 2646 O O . ASP A 1 310 ? 5.589 10.457 -6.145 1.00 85.38 310 ASP A O 1
ATOM 2650 N N . TYR A 1 311 ? 6.100 8.597 -4.987 1.00 82.38 311 TYR A N 1
ATOM 2651 C CA . TYR A 1 311 ? 7.264 9.152 -4.283 1.00 82.38 311 TYR A CA 1
ATOM 2652 C C . TYR A 1 311 ? 8.604 8.784 -4.923 1.00 82.38 311 TYR A C 1
ATOM 2654 O O . TYR A 1 311 ? 9.631 8.751 -4.247 1.00 82.38 311 TYR A O 1
ATOM 2662 N N . SER A 1 312 ? 8.621 8.512 -6.234 1.00 71.62 312 SER A N 1
ATOM 2663 C CA . SER A 1 312 ? 9.864 8.312 -6.996 1.00 71.62 312 SER A CA 1
ATOM 2664 C C . SER A 1 312 ? 10.810 7.273 -6.367 1.00 71.62 312 SER A C 1
ATOM 2666 O O . SER A 1 312 ? 12.028 7.463 -6.341 1.00 71.62 312 SER A O 1
ATOM 2668 N N . GLY A 1 313 ? 10.238 6.178 -5.853 1.00 72.19 313 GLY A N 1
ATOM 2669 C CA . GLY A 1 313 ? 10.969 5.021 -5.329 1.00 72.19 313 GLY A CA 1
ATOM 2670 C C . GLY A 1 313 ? 10.750 4.716 -3.846 1.00 72.19 313 GLY A C 1
ATOM 2671 O O . GLY A 1 313 ? 11.038 3.596 -3.442 1.00 72.19 313 GLY A O 1
ATOM 2672 N N . VAL A 1 314 ? 10.212 5.651 -3.055 1.00 81.19 314 VAL A N 1
ATOM 2673 C CA . VAL A 1 314 ? 9.822 5.387 -1.656 1.00 81.19 314 VAL A CA 1
ATOM 2674 C C . VAL A 1 314 ? 8.428 4.756 -1.634 1.00 81.19 314 VAL A C 1
ATOM 2676 O O . VAL A 1 314 ? 7.474 5.367 -2.111 1.00 81.19 314 VAL A O 1
ATOM 2679 N N . LEU A 1 315 ? 8.313 3.530 -1.120 1.00 88.00 315 LEU A N 1
ATOM 2680 C CA . LEU A 1 315 ? 7.038 2.799 -1.055 1.00 88.00 315 LEU A CA 1
ATOM 2681 C C . LEU A 1 315 ? 6.314 2.984 0.278 1.00 88.00 315 LEU A C 1
ATOM 2683 O O . LEU A 1 315 ? 5.086 2.936 0.329 1.00 88.00 315 LEU A O 1
ATOM 2687 N N . GLY A 1 316 ? 7.072 3.242 1.335 1.00 89.88 316 GLY A N 1
ATOM 2688 C CA . GLY A 1 316 ? 6.562 3.493 2.665 1.00 89.88 316 GLY A CA 1
ATOM 2689 C C . GLY A 1 316 ? 7.575 4.236 3.522 1.00 89.88 316 GLY A C 1
ATOM 2690 O O . GLY A 1 316 ? 8.726 4.436 3.125 1.00 89.88 316 GLY A O 1
ATOM 2691 N N . ILE A 1 317 ? 7.087 4.739 4.649 1.00 87.81 317 ILE A N 1
ATOM 2692 C CA . ILE A 1 317 ? 7.897 5.303 5.721 1.00 87.81 317 ILE A CA 1
ATOM 2693 C C . ILE A 1 317 ? 7.140 5.167 7.042 1.00 87.81 317 ILE A C 1
ATOM 2695 O O . ILE A 1 317 ? 5.962 5.518 7.132 1.00 87.81 317 ILE A O 1
ATOM 2699 N N . ALA A 1 318 ? 7.827 4.719 8.085 1.00 89.81 318 ALA A N 1
ATOM 2700 C CA . ALA A 1 318 ? 7.290 4.636 9.434 1.00 89.81 318 ALA A CA 1
ATOM 2701 C C . ALA A 1 318 ? 8.283 5.150 10.477 1.00 89.81 318 ALA A C 1
ATOM 2703 O O . ALA A 1 318 ? 9.500 5.119 10.282 1.00 89.81 318 ALA A O 1
ATOM 2704 N N . PHE A 1 319 ? 7.759 5.612 11.613 1.00 86.69 319 PHE A N 1
ATOM 2705 C CA . PHE A 1 319 ? 8.601 5.876 12.775 1.00 86.69 319 PHE A CA 1
ATOM 2706 C C . PHE A 1 319 ? 9.071 4.559 13.381 1.00 86.69 319 PHE A C 1
ATOM 2708 O O . PHE A 1 319 ? 8.261 3.711 13.760 1.00 86.69 319 PHE A O 1
ATOM 2715 N N . SER A 1 320 ? 10.388 4.398 13.491 1.00 87.19 320 SER A N 1
ATOM 2716 C CA . SER A 1 320 ? 10.962 3.173 14.028 1.00 87.19 320 SER A CA 1
ATOM 2717 C C . SER A 1 320 ? 10.670 3.004 15.521 1.00 87.19 320 SER A C 1
ATOM 2719 O O . SER A 1 320 ? 10.735 3.960 16.296 1.00 87.19 320 SER A O 1
ATOM 2721 N N . GLY A 1 321 ? 10.400 1.765 15.927 1.00 86.62 321 GLY A N 1
ATOM 2722 C CA . GLY A 1 321 ? 10.221 1.370 17.318 1.00 86.62 321 GLY A CA 1
ATOM 2723 C C . GLY A 1 321 ? 11.468 1.642 18.148 1.00 86.62 321 GLY A C 1
ATOM 2724 O O . GLY A 1 321 ? 12.535 1.093 17.888 1.00 86.62 321 GLY A O 1
ATOM 2725 N N . GLN A 1 322 ? 11.318 2.485 19.164 1.00 81.62 322 GLN A N 1
ATOM 2726 C CA . GLN A 1 322 ? 12.356 2.814 20.140 1.00 81.62 322 GLN A CA 1
ATOM 2727 C C . GLN A 1 322 ? 11.799 2.597 21.554 1.00 81.62 322 GLN A C 1
ATOM 2729 O O . GLN A 1 322 ? 10.583 2.738 21.749 1.00 81.62 322 GLN A O 1
ATOM 2734 N N . PRO A 1 323 ? 12.645 2.277 22.553 1.00 75.75 323 PRO A N 1
ATOM 2735 C CA . PRO A 1 323 ? 12.232 2.282 23.952 1.00 75.75 323 PRO A CA 1
ATOM 2736 C C . PRO A 1 323 ? 11.612 3.629 24.357 1.00 75.75 323 PRO A C 1
ATOM 2738 O O . PRO A 1 323 ? 11.997 4.685 23.855 1.00 75.75 323 PRO A O 1
ATOM 2741 N N . GLY A 1 324 ? 10.649 3.593 25.280 1.00 77.25 324 GLY A N 1
ATOM 2742 C CA . GLY A 1 324 ? 9.870 4.777 25.653 1.00 77.25 324 GLY A CA 1
ATOM 2743 C C . GLY A 1 324 ? 8.903 5.214 24.546 1.00 77.25 324 GLY A C 1
ATOM 2744 O O . GLY A 1 324 ? 8.460 4.403 23.737 1.00 77.25 324 GLY A O 1
ATOM 2745 N N . ASP A 1 325 ? 8.559 6.497 24.506 1.00 77.00 325 ASP A N 1
ATOM 2746 C CA . ASP A 1 325 ? 7.563 7.043 23.570 1.00 77.00 325 ASP A CA 1
ATOM 2747 C C . ASP A 1 325 ? 8.162 7.616 22.273 1.00 77.00 325 ASP A C 1
ATOM 2749 O O . ASP A 1 325 ? 7.441 8.156 21.435 1.00 77.00 325 ASP A O 1
ATOM 2753 N N . SER A 1 326 ? 9.467 7.450 22.055 1.00 72.06 326 SER A N 1
ATOM 2754 C CA . SER A 1 326 ? 10.218 8.075 20.956 1.00 72.06 326 SER A CA 1
ATOM 2755 C C . SER A 1 326 ? 9.916 7.540 19.547 1.00 72.06 326 SER A C 1
ATOM 2757 O O . SER A 1 326 ? 10.460 8.071 18.581 1.00 72.06 326 SER A O 1
ATOM 2759 N N . GLY A 1 327 ? 9.072 6.515 19.404 1.00 83.19 327 GLY A N 1
ATOM 2760 C CA . GLY A 1 327 ? 8.624 6.016 18.102 1.00 83.19 327 GLY A CA 1
ATOM 2761 C C . GLY A 1 327 ? 8.091 4.585 18.119 1.00 83.19 327 GLY A C 1
ATOM 2762 O O . GLY A 1 327 ? 8.397 3.794 19.021 1.00 83.19 327 GLY A O 1
ATOM 2763 N N . GLY A 1 328 ? 7.299 4.266 17.095 1.00 89.88 328 GLY A N 1
ATOM 2764 C CA . GLY A 1 328 ? 6.751 2.941 16.828 1.00 89.88 328 GLY A CA 1
ATOM 2765 C C . GLY A 1 328 ? 5.579 2.556 17.729 1.00 89.88 328 GLY A C 1
ATOM 2766 O O . GLY A 1 328 ? 4.856 3.413 18.237 1.00 89.88 328 GLY A O 1
ATOM 2767 N N . ILE A 1 329 ? 5.366 1.251 17.917 1.00 95.56 329 ILE A N 1
ATOM 2768 C CA . ILE A 1 329 ? 4.184 0.729 18.623 1.00 95.56 329 ILE A CA 1
ATOM 2769 C C . ILE A 1 329 ? 3.981 1.378 19.994 1.00 95.56 329 ILE A C 1
ATOM 2771 O O . ILE A 1 329 ? 4.941 1.627 20.718 1.00 95.56 329 ILE A O 1
ATOM 2775 N N . CYS A 1 330 ? 2.727 1.621 20.369 1.00 94.75 330 CYS A N 1
ATOM 2776 C CA . CYS A 1 330 ? 2.334 2.147 21.681 1.00 94.75 330 CYS A CA 1
ATOM 2777 C C . CYS A 1 330 ? 2.898 3.532 22.067 1.00 94.75 330 CYS A C 1
ATOM 2779 O O . CYS A 1 330 ? 2.698 3.942 23.209 1.00 94.75 330 CYS A O 1
ATOM 2781 N N . SER A 1 331 ? 3.564 4.260 21.163 1.00 91.12 331 SER A N 1
ATOM 2782 C CA . SER A 1 331 ? 4.032 5.623 21.440 1.00 91.12 331 SER A CA 1
ATOM 2783 C C . SER A 1 331 ? 2.874 6.594 21.652 1.00 91.12 331 SER A C 1
ATOM 2785 O O . SER A 1 331 ? 1.968 6.680 20.819 1.00 91.12 331 SER A O 1
ATOM 2787 N N . LYS A 1 332 ? 2.928 7.349 22.752 1.00 90.31 332 LYS A N 1
ATOM 2788 C CA . LYS A 1 332 ? 1.910 8.346 23.105 1.00 90.31 332 LYS A CA 1
ATOM 2789 C C . LYS A 1 332 ? 2.078 9.681 22.379 1.00 90.31 332 LYS A C 1
ATOM 2791 O O . LYS A 1 332 ? 3.151 10.011 21.877 1.00 90.31 332 LYS A O 1
ATOM 2796 N N . TYR A 1 333 ? 0.993 10.446 22.327 1.00 88.94 333 TYR A N 1
ATOM 2797 C CA . TYR A 1 333 ? 0.943 11.816 21.841 1.00 88.94 333 TYR A CA 1
ATOM 2798 C C . TYR A 1 333 ? 1.745 12.721 22.774 1.00 88.94 333 TYR A C 1
ATOM 2800 O O . TYR A 1 333 ? 1.471 12.806 23.973 1.00 88.94 333 TYR A O 1
ATOM 2808 N N . GLN A 1 334 ? 2.765 13.381 22.232 1.00 78.12 334 GLN A N 1
ATOM 2809 C CA . GLN A 1 334 ? 3.688 14.197 23.011 1.00 78.12 334 GLN A CA 1
ATOM 2810 C C . GLN A 1 334 ? 3.953 15.551 22.362 1.00 78.12 334 GLN A C 1
ATOM 2812 O O . GLN A 1 334 ? 3.877 15.720 21.145 1.00 78.12 334 GLN A O 1
ATOM 2817 N N . HIS A 1 335 ? 4.322 16.516 23.205 1.00 73.12 335 HIS A N 1
ATOM 2818 C CA . HIS A 1 335 ? 4.834 17.808 22.771 1.00 73.12 335 HIS A CA 1
ATOM 2819 C C . HIS A 1 335 ? 6.319 17.713 22.417 1.00 73.12 335 HIS A C 1
ATOM 2821 O O . HIS A 1 335 ? 7.177 17.407 23.252 1.00 73.12 335 HIS A O 1
ATOM 2827 N N . PHE A 1 336 ? 6.633 18.082 21.185 1.00 67.56 336 PHE A N 1
ATOM 2828 C CA . PHE A 1 336 ? 7.981 18.196 20.663 1.00 67.56 336 PHE A CA 1
ATOM 2829 C C . PHE A 1 336 ? 8.181 19.618 20.138 1.00 67.56 336 PHE A C 1
ATOM 2831 O O . PHE A 1 336 ? 7.620 19.968 19.104 1.00 67.56 336 PHE A O 1
ATOM 2838 N N . LEU A 1 337 ? 8.974 20.437 20.843 1.00 52.66 337 LEU A N 1
ATOM 2839 C CA . LEU A 1 337 ? 9.406 21.768 20.378 1.00 52.66 337 LEU A CA 1
ATOM 2840 C C . LEU A 1 337 ? 8.265 22.583 19.736 1.00 52.66 337 LEU A C 1
ATOM 2842 O O . LEU A 1 337 ? 8.338 22.951 18.566 1.00 52.66 337 LEU A O 1
ATOM 2846 N N . GLU A 1 338 ? 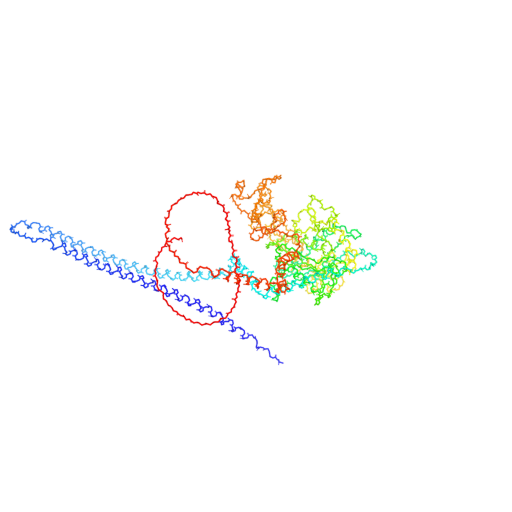7.185 22.800 20.492 1.00 52.75 338 GLU A N 1
ATOM 2847 C CA . GLU A 1 338 ? 5.996 23.568 20.067 1.00 52.75 338 GLU A CA 1
ATOM 2848 C C . GLU A 1 338 ? 5.070 22.890 19.039 1.00 52.75 338 GLU A C 1
ATOM 2850 O O . GLU A 1 338 ? 4.119 23.508 18.560 1.00 52.75 338 GLU A O 1
ATOM 2855 N N . LYS A 1 339 ? 5.281 21.609 18.717 1.00 57.72 339 LYS A N 1
ATOM 2856 C CA . LYS A 1 339 ? 4.352 20.809 17.909 1.00 57.72 339 LYS A CA 1
ATOM 2857 C C . LYS A 1 339 ? 4.006 19.516 18.623 1.00 57.72 339 LYS A C 1
ATOM 2859 O O . LYS A 1 339 ? 4.871 18.799 19.114 1.00 57.72 339 LYS A O 1
ATOM 2864 N N . GLU A 1 340 ? 2.723 19.223 18.683 1.00 78.31 340 GLU A N 1
ATOM 2865 C CA . GLU A 1 340 ? 2.233 17.977 19.245 1.00 78.31 340 GLU A CA 1
ATOM 2866 C C . GLU A 1 340 ? 2.183 16.895 18.158 1.00 78.31 340 GLU A C 1
ATOM 2868 O O . GLU A 1 340 ? 1.768 17.169 17.025 1.00 78.31 340 GLU A O 1
ATOM 2873 N N . ALA A 1 341 ? 2.650 15.687 18.479 1.00 84.81 341 ALA A N 1
ATOM 2874 C CA . ALA A 1 341 ? 2.628 14.563 17.551 1.00 84.81 341 ALA A CA 1
ATOM 2875 C C . ALA A 1 341 ? 2.563 13.197 18.254 1.00 84.81 341 ALA A C 1
ATOM 2877 O O . ALA A 1 341 ? 3.106 13.006 19.341 1.00 84.81 341 ALA A O 1
ATOM 2878 N N . SER A 1 342 ? 1.943 12.230 17.582 1.00 89.12 342 SER A N 1
ATOM 2879 C CA . SER A 1 342 ? 1.963 10.799 17.880 1.00 89.12 342 SER A CA 1
ATOM 2880 C C . SER A 1 342 ? 2.928 10.093 16.925 1.00 89.12 342 SER A C 1
ATOM 2882 O O . SER A 1 342 ? 2.785 10.202 15.708 1.00 89.12 342 SER A O 1
ATOM 2884 N N . LEU A 1 343 ? 3.899 9.356 17.473 1.00 87.62 343 LEU A N 1
ATOM 2885 C CA . LEU A 1 343 ? 4.963 8.680 16.706 1.00 87.62 343 LEU A CA 1
ATOM 2886 C C . LEU A 1 343 ? 4.728 7.179 16.509 1.00 87.62 343 LEU A C 1
ATOM 2888 O O . LEU A 1 343 ? 5.637 6.448 16.125 1.00 87.62 343 LEU A O 1
ATOM 2892 N N . ASN A 1 344 ? 3.510 6.712 16.762 1.00 94.94 344 ASN A N 1
ATOM 2893 C CA . ASN A 1 344 ? 3.039 5.370 16.427 1.00 94.94 344 ASN A CA 1
ATOM 2894 C C . ASN A 1 344 ? 2.442 5.324 15.009 1.00 94.94 344 ASN A C 1
ATOM 2896 O O . ASN A 1 344 ? 1.419 4.679 14.770 1.00 94.94 344 ASN A O 1
ATOM 2900 N N . THR A 1 345 ? 3.051 6.050 14.071 1.00 94.56 345 THR A N 1
ATOM 2901 C CA . THR A 1 345 ? 2.500 6.299 12.739 1.00 94.56 345 THR A CA 1
ATOM 2902 C C . THR A 1 345 ? 3.380 5.777 11.613 1.00 94.56 345 THR A C 1
ATOM 2904 O O . THR A 1 345 ? 4.608 5.716 11.714 1.00 94.56 345 THR A O 1
ATOM 2907 N N . GLY A 1 346 ? 2.727 5.440 10.503 1.00 94.81 346 GLY A N 1
ATOM 2908 C CA . GLY A 1 346 ? 3.384 5.064 9.261 1.00 94.81 346 GLY A CA 1
ATOM 2909 C C . GLY A 1 346 ? 2.576 5.456 8.034 1.00 94.81 346 GLY A C 1
ATOM 2910 O O . GLY A 1 346 ? 1.440 5.930 8.120 1.00 94.81 346 GLY A O 1
ATOM 2911 N N . LEU A 1 347 ? 3.193 5.300 6.875 1.00 94.19 347 LEU A N 1
ATOM 2912 C CA . LEU A 1 347 ? 2.641 5.666 5.586 1.00 94.19 347 LEU A CA 1
ATOM 2913 C C . LEU A 1 347 ? 3.073 4.638 4.553 1.00 94.19 347 LEU A C 1
ATOM 2915 O O . LEU A 1 347 ? 4.249 4.297 4.495 1.00 94.19 347 LEU A O 1
ATOM 2919 N N . ILE A 1 348 ? 2.147 4.206 3.699 1.00 95.56 348 ILE A N 1
ATOM 2920 C CA . ILE A 1 348 ? 2.472 3.429 2.500 1.00 95.56 348 ILE A CA 1
ATOM 2921 C C . ILE A 1 348 ? 1.775 4.005 1.270 1.00 95.56 348 ILE A C 1
ATOM 2923 O O . ILE A 1 348 ? 0.700 4.609 1.359 1.00 95.56 348 ILE A O 1
ATOM 2927 N N . THR A 1 349 ? 2.387 3.804 0.106 1.00 93.62 349 THR A N 1
ATOM 2928 C CA . THR A 1 349 ? 1.816 4.179 -1.184 1.00 93.62 349 THR A CA 1
ATOM 2929 C C . THR A 1 349 ? 1.601 2.981 -2.100 1.00 93.62 349 THR A C 1
ATOM 2931 O O . THR A 1 349 ? 2.349 2.007 -2.082 1.00 93.62 349 THR A O 1
ATOM 2934 N N . LEU A 1 350 ? 0.578 3.076 -2.945 1.00 91.75 350 LEU A N 1
ATOM 2935 C CA . LEU A 1 350 ? 0.289 2.105 -3.995 1.00 91.75 350 LEU A CA 1
ATOM 2936 C C . LEU A 1 350 ? 1.110 2.322 -5.270 1.00 91.75 350 LEU A C 1
ATOM 2938 O O . LEU A 1 350 ? 1.080 1.464 -6.149 1.00 91.75 350 LEU A O 1
ATOM 2942 N N . GLN A 1 351 ? 1.802 3.457 -5.417 1.00 86.38 351 GLN A N 1
ATOM 2943 C CA . GLN A 1 351 ? 2.509 3.787 -6.657 1.00 86.38 351 GLN A CA 1
ATOM 2944 C C . GLN A 1 351 ? 4.024 3.813 -6.514 1.00 86.38 351 GLN A C 1
ATOM 2946 O O . GLN A 1 351 ? 4.575 4.353 -5.558 1.00 86.38 351 GLN A O 1
ATOM 2951 N N . LYS A 1 352 ? 4.698 3.338 -7.563 1.00 80.94 352 LYS A N 1
ATOM 2952 C CA . LYS A 1 352 ? 6.148 3.421 -7.736 1.00 80.94 352 LYS A CA 1
ATOM 2953 C C . LYS A 1 352 ? 6.471 3.901 -9.149 1.00 80.94 352 LYS A C 1
ATOM 2955 O O . LYS A 1 352 ? 6.143 3.224 -10.117 1.00 80.94 352 LYS A O 1
ATOM 2960 N N . TYR A 1 353 ? 7.090 5.075 -9.285 1.00 74.75 353 TYR A N 1
ATOM 2961 C CA . TYR A 1 353 ? 7.440 5.686 -10.580 1.00 74.75 353 TYR A CA 1
ATOM 2962 C C . TYR A 1 353 ? 6.257 5.792 -11.564 1.00 74.75 353 TYR A C 1
ATOM 2964 O O . TYR A 1 353 ? 6.422 5.755 -12.785 1.00 74.75 353 TYR A O 1
ATOM 2972 N N . GLY A 1 354 ? 5.047 5.971 -11.031 1.00 74.69 354 GLY A N 1
ATOM 2973 C CA . GLY A 1 354 ? 3.800 6.108 -11.782 1.00 74.69 354 GLY A CA 1
ATOM 2974 C C . GLY A 1 354 ? 3.161 4.784 -12.196 1.00 74.69 354 GLY A C 1
ATOM 2975 O O . GLY A 1 354 ? 2.141 4.810 -12.881 1.00 74.69 354 GLY A O 1
ATOM 2976 N N . GLN A 1 355 ? 3.732 3.650 -11.788 1.00 75.38 355 GLN A N 1
ATOM 2977 C CA . GLN A 1 355 ? 3.091 2.345 -11.885 1.00 75.38 355 GLN A CA 1
ATOM 2978 C C . GLN A 1 355 ? 2.373 1.996 -10.589 1.00 75.38 355 GLN A C 1
ATOM 2980 O O . GLN A 1 355 ? 2.870 2.289 -9.503 1.00 75.38 355 GLN A O 1
ATOM 2985 N N . LEU A 1 356 ? 1.224 1.338 -10.720 1.00 82.62 356 LEU A N 1
ATOM 2986 C CA . LEU A 1 356 ? 0.535 0.712 -9.601 1.00 82.62 356 LEU A CA 1
ATOM 2987 C C . LEU A 1 356 ? 1.293 -0.555 -9.193 1.00 82.62 356 LEU A C 1
ATOM 2989 O O . LEU A 1 356 ? 1.622 -1.383 -10.042 1.00 82.62 356 LEU A O 1
ATOM 2993 N N . LEU A 1 357 ? 1.555 -0.702 -7.900 1.00 82.50 357 LEU A N 1
ATOM 2994 C CA . LEU A 1 357 ? 2.167 -1.899 -7.348 1.00 82.50 357 LEU A CA 1
ATOM 2995 C C . LEU A 1 357 ? 1.177 -3.074 -7.352 1.00 82.50 357 LEU A C 1
ATOM 2997 O O . LEU A 1 357 ? 0.000 -2.882 -7.030 1.00 82.50 357 LEU A O 1
ATOM 3001 N N . PRO A 1 358 ? 1.638 -4.302 -7.652 1.00 81.31 358 PRO A N 1
ATOM 3002 C CA . PRO A 1 358 ? 0.853 -5.506 -7.409 1.00 81.31 358 PRO A CA 1
ATOM 3003 C C . PRO A 1 358 ? 0.459 -5.627 -5.924 1.00 81.31 358 PRO A C 1
ATOM 3005 O O . PRO A 1 358 ? 1.254 -5.239 -5.062 1.00 81.31 358 PRO A O 1
ATOM 3008 N N . PRO A 1 359 ? -0.702 -6.231 -5.590 1.00 84.31 359 PRO A N 1
ATOM 3009 C CA . PRO A 1 359 ? -1.130 -6.433 -4.199 1.00 84.31 359 PRO A CA 1
ATOM 3010 C C . PRO A 1 359 ? -0.055 -7.090 -3.331 1.00 84.31 359 PRO A C 1
ATOM 3012 O O . PRO A 1 359 ? 0.207 -6.656 -2.214 1.00 84.31 359 PRO A O 1
ATOM 3015 N N . ARG A 1 360 ? 0.650 -8.074 -3.899 1.00 83.81 360 ARG A N 1
ATOM 3016 C CA . ARG A 1 360 ? 1.761 -8.773 -3.253 1.00 83.81 360 ARG A CA 1
ATOM 3017 C C . ARG A 1 360 ? 2.854 -7.827 -2.746 1.00 83.81 360 ARG A C 1
ATOM 3019 O O . ARG A 1 360 ? 3.272 -7.937 -1.597 1.00 83.81 360 ARG A O 1
ATOM 3026 N N . MET A 1 361 ? 3.271 -6.873 -3.574 1.00 85.56 361 MET A N 1
ATOM 3027 C CA . MET A 1 361 ? 4.277 -5.874 -3.207 1.00 85.56 361 MET A CA 1
ATOM 3028 C C . MET A 1 361 ? 3.788 -4.932 -2.110 1.00 85.56 361 MET A C 1
ATOM 3030 O O . MET A 1 361 ? 4.573 -4.511 -1.263 1.00 85.56 361 MET A O 1
ATOM 3034 N N . ILE A 1 362 ? 2.492 -4.622 -2.098 1.00 92.06 362 ILE A N 1
ATOM 3035 C CA . ILE A 1 362 ? 1.882 -3.786 -1.061 1.00 92.06 362 ILE A CA 1
ATOM 3036 C C . ILE A 1 362 ? 1.837 -4.537 0.276 1.00 92.06 362 ILE A C 1
ATOM 3038 O O . ILE A 1 362 ? 2.141 -3.937 1.303 1.00 92.06 362 ILE A O 1
ATOM 3042 N N . HIS A 1 363 ? 1.552 -5.846 0.269 1.00 92.75 363 HIS A N 1
ATOM 3043 C CA . HIS A 1 363 ? 1.606 -6.689 1.473 1.00 92.75 363 HIS A CA 1
ATOM 3044 C C . HIS A 1 363 ? 3.012 -6.694 2.090 1.00 92.75 363 HIS A C 1
ATOM 3046 O O . HIS A 1 363 ? 3.160 -6.427 3.280 1.00 92.75 363 HIS A O 1
ATOM 3052 N N . ILE A 1 364 ? 4.038 -6.930 1.263 1.00 92.19 364 ILE A N 1
ATOM 3053 C CA . ILE A 1 364 ? 5.450 -6.904 1.675 1.00 92.19 364 ILE A CA 1
ATOM 3054 C C . ILE A 1 364 ? 5.844 -5.525 2.211 1.00 92.19 364 ILE A C 1
ATOM 3056 O O . ILE A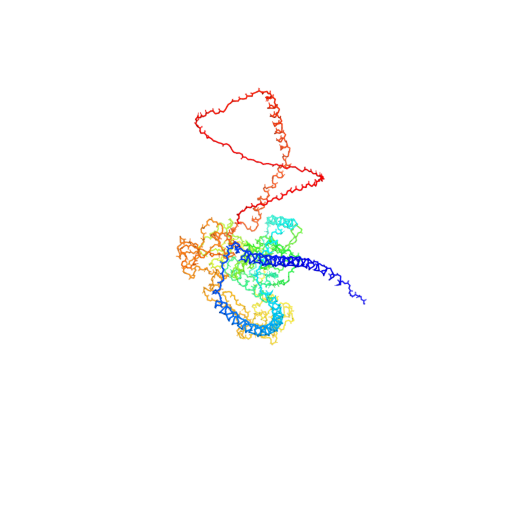 1 364 ? 6.442 -5.427 3.277 1.00 92.19 364 ILE A O 1
ATOM 3060 N N . THR A 1 365 ? 5.464 -4.451 1.513 1.00 93.19 365 THR A N 1
ATOM 3061 C CA . THR A 1 365 ? 5.767 -3.077 1.942 1.00 93.19 365 THR A CA 1
ATOM 3062 C C . THR A 1 365 ? 5.112 -2.763 3.287 1.00 93.19 365 THR A C 1
ATOM 3064 O O . THR A 1 365 ? 5.767 -2.243 4.181 1.00 93.19 365 THR A O 1
ATOM 3067 N N . LEU A 1 366 ? 3.835 -3.107 3.475 1.00 96.19 366 LEU A N 1
ATOM 3068 C CA . LEU A 1 366 ? 3.144 -2.856 4.739 1.00 96.19 366 LEU A CA 1
ATOM 3069 C C . LEU A 1 366 ? 3.774 -3.642 5.897 1.00 96.19 366 LEU A C 1
ATOM 3071 O O . LEU A 1 366 ? 3.987 -3.077 6.969 1.00 96.19 366 LEU A O 1
ATOM 3075 N N . ALA A 1 367 ? 4.118 -4.914 5.671 1.00 96.56 367 ALA A N 1
ATOM 3076 C CA . ALA A 1 367 ? 4.802 -5.735 6.665 1.00 96.56 367 ALA A CA 1
ATOM 3077 C C . ALA A 1 367 ? 6.201 -5.184 7.008 1.00 96.56 367 ALA A C 1
ATOM 3079 O O . ALA A 1 367 ? 6.585 -5.178 8.176 1.00 96.56 367 ALA A O 1
ATOM 3080 N N . HIS A 1 368 ? 6.934 -4.661 6.020 1.00 95.19 368 HIS A N 1
ATOM 3081 C CA . HIS A 1 368 ? 8.222 -3.993 6.220 1.00 95.19 368 HIS A CA 1
ATOM 3082 C C . HIS A 1 368 ? 8.093 -2.754 7.122 1.00 95.19 368 HIS A C 1
ATOM 3084 O O . HIS A 1 368 ? 8.813 -2.620 8.112 1.00 95.19 368 HIS A O 1
ATOM 3090 N N . GLU A 1 369 ? 7.133 -1.868 6.841 1.00 95.81 369 GLU A N 1
ATOM 3091 C CA . GLU A 1 369 ? 6.914 -0.667 7.658 1.00 95.81 369 GLU A CA 1
ATOM 3092 C C . GLU A 1 369 ? 6.429 -1.009 9.083 1.00 95.81 369 GLU A C 1
ATOM 3094 O O . GLU A 1 369 ? 6.830 -0.370 10.066 1.00 95.81 369 GLU A O 1
ATOM 3099 N N . PHE A 1 370 ? 5.620 -2.065 9.238 1.00 97.62 370 PHE A N 1
ATOM 3100 C CA . PHE A 1 370 ? 5.265 -2.597 10.559 1.00 97.62 370 PHE A CA 1
ATOM 3101 C C . PHE A 1 370 ? 6.505 -3.125 11.288 1.00 97.62 370 PHE A C 1
ATOM 3103 O O . PHE A 1 370 ? 6.646 -2.900 12.492 1.00 97.62 370 PHE A O 1
ATOM 3110 N N . GLY A 1 371 ? 7.438 -3.750 10.565 1.00 96.25 371 GLY A N 1
ATOM 3111 C CA . GLY A 1 371 ? 8.733 -4.186 11.082 1.00 96.25 371 GLY A CA 1
ATOM 3112 C C . GLY A 1 371 ? 9.526 -3.015 11.652 1.00 96.25 371 GLY A C 1
ATOM 3113 O O . GLY A 1 371 ? 9.964 -3.074 12.803 1.00 96.25 371 GLY A O 1
ATOM 3114 N N . HIS A 1 372 ? 9.611 -1.906 10.911 1.00 93.81 372 HIS A N 1
ATOM 3115 C CA . HIS A 1 372 ? 10.184 -0.661 11.425 1.00 93.81 372 HIS A CA 1
ATOM 3116 C C . HIS A 1 372 ? 9.461 -0.167 12.673 1.00 93.81 372 HIS A C 1
ATOM 3118 O O . HIS A 1 372 ? 10.114 0.120 13.673 1.00 93.81 372 HIS A O 1
ATOM 3124 N N . SER A 1 373 ? 8.129 -0.130 12.665 1.00 96.38 373 SER A N 1
ATOM 3125 C CA . SER A 1 373 ? 7.320 0.317 13.812 1.00 96.38 373 SER A CA 1
ATOM 3126 C C . SER A 1 373 ? 7.520 -0.545 15.066 1.00 96.38 373 SER A C 1
ATOM 3128 O O . SER A 1 373 ? 7.351 -0.074 16.191 1.00 96.38 373 SER A O 1
ATOM 3130 N N . LEU A 1 374 ? 7.907 -1.804 14.879 1.00 95.25 374 LEU A N 1
ATOM 3131 C CA . LEU A 1 374 ? 8.281 -2.747 15.929 1.00 95.25 374 LEU A CA 1
ATOM 3132 C C . LEU A 1 374 ? 9.778 -2.719 16.275 1.00 95.25 374 LEU A C 1
ATOM 3134 O O . LEU A 1 374 ? 10.205 -3.440 17.166 1.00 95.25 374 LEU A O 1
ATOM 3138 N N . GLY A 1 375 ? 10.572 -1.872 15.621 1.00 91.12 375 GLY A N 1
ATOM 3139 C CA . GLY A 1 375 ? 11.977 -1.613 15.943 1.00 91.12 375 GLY A CA 1
ATOM 3140 C C . GLY A 1 375 ? 12.998 -2.367 15.099 1.00 91.12 375 GLY A C 1
ATOM 3141 O O . GLY A 1 375 ? 14.194 -2.217 15.349 1.00 91.12 375 GLY A O 1
ATOM 3142 N N . ALA A 1 376 ? 12.574 -3.145 14.098 1.00 92.44 376 ALA A N 1
ATOM 3143 C CA . ALA A 1 376 ? 13.516 -3.738 13.157 1.00 92.44 376 ALA A CA 1
ATOM 3144 C C . ALA A 1 376 ? 14.220 -2.648 12.339 1.00 92.44 376 ALA A C 1
ATOM 3146 O O . ALA A 1 376 ? 13.591 -1.738 11.788 1.00 92.44 376 ALA A O 1
ATOM 3147 N N . GLN A 1 377 ? 15.540 -2.765 12.249 1.00 88.31 377 GLN A N 1
ATOM 3148 C CA . GLN A 1 377 ? 16.352 -1.986 11.321 1.00 88.31 377 GLN A CA 1
ATOM 3149 C C . GLN A 1 377 ? 16.463 -2.711 9.981 1.00 88.31 377 GLN A C 1
ATOM 3151 O O . GLN A 1 377 ? 16.021 -3.852 9.845 1.00 88.31 377 GLN A O 1
ATOM 3156 N N . HIS A 1 378 ? 17.063 -2.051 8.991 1.00 90.44 378 HIS A N 1
ATOM 3157 C CA . HIS A 1 378 ? 17.378 -2.730 7.743 1.00 90.44 378 HIS A CA 1
ATOM 3158 C C . HIS A 1 378 ? 18.467 -3.783 7.933 1.00 90.44 378 HIS A C 1
ATOM 3160 O O . HIS A 1 378 ? 19.441 -3.570 8.646 1.00 90.44 378 HIS A O 1
ATOM 3166 N N . ASP A 1 379 ? 18.349 -4.893 7.214 1.00 86.62 379 ASP A N 1
ATOM 3167 C CA . ASP A 1 379 ? 19.267 -6.033 7.333 1.00 86.62 379 ASP A CA 1
ATOM 3168 C C . ASP A 1 379 ? 20.724 -5.710 6.952 1.00 86.62 379 ASP A C 1
ATOM 3170 O O . ASP A 1 379 ? 21.647 -6.402 7.372 1.00 86.62 379 ASP A O 1
ATOM 3174 N N . GLN A 1 380 ? 20.948 -4.657 6.162 1.00 79.56 380 GLN A N 1
ATOM 3175 C CA . GLN A 1 380 ? 22.284 -4.232 5.730 1.00 79.56 380 GLN A CA 1
ATOM 3176 C C . GLN A 1 380 ? 22.991 -3.289 6.719 1.00 79.56 380 GLN A C 1
ATOM 3178 O O . GLN A 1 380 ? 24.128 -2.889 6.466 1.00 79.56 380 GLN A O 1
ATOM 3183 N N . THR A 1 381 ? 22.346 -2.886 7.819 1.00 77.12 381 THR A N 1
ATOM 3184 C CA . THR A 1 381 ? 22.973 -1.956 8.765 1.00 77.12 381 THR A CA 1
ATOM 3185 C C . THR A 1 381 ? 24.129 -2.614 9.524 1.00 77.12 381 THR A C 1
ATOM 3187 O O . THR A 1 381 ? 24.216 -3.839 9.661 1.00 77.12 381 THR A O 1
ATOM 3190 N N . LYS A 1 382 ? 25.049 -1.796 10.054 1.00 77.88 382 LYS A N 1
ATOM 3191 C CA . LYS A 1 382 ? 26.201 -2.291 10.832 1.00 77.88 382 LYS A CA 1
ATOM 3192 C C . LYS A 1 382 ? 25.747 -3.053 12.075 1.00 77.88 382 LYS A C 1
ATOM 3194 O O . LYS A 1 382 ? 26.389 -4.012 12.487 1.00 77.88 382 LYS A O 1
ATOM 3199 N N . GLU A 1 383 ? 24.615 -2.667 12.634 1.00 77.69 383 GLU A N 1
ATOM 3200 C CA . GLU A 1 383 ? 23.947 -3.284 13.770 1.00 77.69 383 GLU A CA 1
ATOM 3201 C C . GLU A 1 383 ? 23.533 -4.737 13.481 1.00 77.69 383 GLU A C 1
ATOM 3203 O O . GLU A 1 383 ? 23.608 -5.596 14.369 1.00 77.69 383 GLU A O 1
ATOM 3208 N N . CYS A 1 384 ? 23.162 -5.026 12.229 1.00 85.25 384 CYS A N 1
ATOM 3209 C CA . CYS A 1 384 ? 22.827 -6.365 11.753 1.00 85.25 384 CYS A CA 1
ATOM 3210 C C . CYS A 1 384 ? 24.031 -7.163 11.224 1.00 85.25 384 CYS A C 1
ATOM 3212 O O . CYS A 1 384 ? 23.910 -8.373 11.049 1.00 85.25 384 CYS A O 1
ATOM 3214 N N . SER A 1 385 ? 25.208 -6.546 11.049 1.00 84.00 385 SER A N 1
ATOM 3215 C CA . SER A 1 385 ? 26.410 -7.214 10.503 1.00 84.00 385 SER A CA 1
ATOM 3216 C C . SER A 1 385 ? 26.916 -8.407 11.327 1.00 84.00 385 SER A C 1
ATOM 3218 O O . SER A 1 385 ? 27.635 -9.258 10.813 1.00 84.00 385 SER A O 1
ATOM 3220 N N . ARG A 1 386 ? 26.522 -8.490 12.606 1.00 83.50 386 ARG A N 1
ATOM 3221 C CA . ARG A 1 386 ? 26.834 -9.615 13.503 1.00 83.50 386 ARG A CA 1
ATOM 3222 C C . ARG A 1 386 ? 25.988 -10.869 13.256 1.00 83.50 386 ARG A C 1
ATOM 3224 O O . ARG A 1 386 ? 26.260 -11.898 13.868 1.00 83.50 386 ARG A O 1
ATOM 3231 N N . PHE A 1 387 ? 24.936 -10.776 12.444 1.00 82.81 387 PHE A N 1
ATOM 3232 C CA . PHE A 1 387 ? 24.078 -11.903 12.090 1.00 82.81 387 PHE A CA 1
ATOM 3233 C C . PHE A 1 387 ? 24.494 -12.467 10.731 1.00 82.81 387 PHE A C 1
ATOM 3235 O O . PHE A 1 387 ? 24.822 -11.712 9.818 1.00 82.81 387 PHE A O 1
ATOM 3242 N N . ASP A 1 388 ? 24.444 -13.791 10.578 1.00 79.88 388 ASP A N 1
ATOM 3243 C CA . ASP A 1 388 ? 24.630 -14.407 9.266 1.00 79.88 388 ASP A CA 1
ATOM 3244 C C . ASP A 1 388 ? 23.341 -14.280 8.450 1.00 79.88 388 ASP A C 1
ATOM 3246 O O . ASP A 1 388 ? 22.349 -14.973 8.685 1.00 79.88 388 ASP A O 1
ATOM 3250 N N . LEU A 1 389 ? 23.352 -13.324 7.523 1.00 82.44 389 LEU A N 1
ATOM 3251 C CA . LEU A 1 389 ? 22.233 -13.014 6.636 1.00 82.44 389 LEU A CA 1
ATOM 3252 C C . LEU A 1 389 ? 22.490 -13.488 5.200 1.00 82.44 389 LEU A C 1
ATOM 3254 O O . LEU A 1 389 ? 21.688 -13.207 4.304 1.00 82.44 389 LEU A O 1
ATOM 3258 N N . ASN A 1 390 ? 23.597 -14.201 4.960 1.00 76.88 390 ASN A N 1
ATOM 3259 C CA . ASN A 1 390 ? 23.903 -14.739 3.645 1.00 76.88 390 ASN A CA 1
ATOM 3260 C C . ASN A 1 390 ? 23.012 -15.940 3.356 1.00 76.88 390 ASN A C 1
ATOM 3262 O O . ASN A 1 390 ? 23.026 -16.962 4.035 1.00 76.88 390 ASN A O 1
ATOM 3266 N N . THR A 1 391 ? 22.217 -15.819 2.303 1.00 77.25 391 THR A N 1
ATOM 3267 C CA . THR A 1 391 ? 21.244 -16.838 1.936 1.00 77.25 391 THR A CA 1
ATOM 3268 C C . THR A 1 391 ? 21.107 -16.913 0.425 1.00 77.25 391 THR A C 1
ATOM 3270 O O . THR A 1 391 ? 21.114 -15.900 -0.275 1.00 77.25 391 THR A O 1
ATOM 3273 N N . SER A 1 392 ? 20.977 -18.137 -0.083 1.00 77.56 392 SER A N 1
ATOM 3274 C CA . SER A 1 392 ? 20.700 -18.415 -1.495 1.00 77.56 392 SER A CA 1
ATOM 3275 C C . SER A 1 392 ? 19.211 -18.324 -1.840 1.00 77.56 392 SER A C 1
ATOM 3277 O O . SER A 1 392 ? 18.848 -18.453 -3.004 1.00 77.56 392 SER A O 1
ATOM 3279 N N . ARG A 1 393 ? 18.337 -18.110 -0.845 1.00 82.56 393 ARG A N 1
ATOM 3280 C CA . ARG A 1 393 ? 16.869 -18.125 -0.989 1.00 82.56 393 ARG A CA 1
ATOM 3281 C C . ARG A 1 393 ? 16.243 -16.728 -1.068 1.00 82.56 393 ARG A C 1
ATOM 3283 O O . ARG A 1 393 ? 15.074 -16.548 -0.721 1.00 82.56 393 ARG A O 1
ATOM 3290 N N . GLY A 1 394 ? 17.028 -15.759 -1.528 1.00 81.88 394 GLY A N 1
ATOM 3291 C CA . GLY A 1 394 ? 16.593 -14.379 -1.703 1.00 81.88 394 GLY A CA 1
ATOM 3292 C C . GLY A 1 394 ? 16.704 -13.510 -0.456 1.00 81.88 394 GLY A C 1
ATOM 3293 O O . GLY A 1 394 ? 17.119 -13.972 0.607 1.00 81.88 394 GLY A O 1
ATOM 3294 N N . LYS A 1 395 ? 16.355 -12.230 -0.582 1.00 86.19 395 LYS A N 1
ATOM 3295 C CA . LYS A 1 395 ? 16.486 -11.252 0.516 1.00 86.19 395 LYS A CA 1
ATOM 3296 C C . LYS A 1 395 ? 15.348 -11.367 1.540 1.00 86.19 395 LYS A C 1
ATOM 3298 O O . LYS A 1 395 ? 14.241 -11.774 1.199 1.00 86.19 395 LYS A O 1
ATOM 3303 N N . PHE A 1 396 ? 15.633 -11.019 2.794 1.00 92.31 396 PHE A N 1
ATOM 3304 C CA . PHE A 1 396 ? 14.640 -10.991 3.873 1.00 92.31 396 PHE A CA 1
ATOM 3305 C C . PHE A 1 396 ? 13.737 -9.753 3.791 1.00 92.31 396 PHE A C 1
ATOM 3307 O O . PHE A 1 396 ? 14.017 -8.811 3.046 1.00 92.31 396 PHE A O 1
ATOM 3314 N N . LEU A 1 397 ? 12.652 -9.759 4.567 1.00 92.50 397 LEU A N 1
ATOM 3315 C CA . LEU A 1 397 ? 11.626 -8.716 4.559 1.00 92.50 397 LEU A CA 1
ATOM 3316 C C . LEU A 1 397 ? 12.168 -7.309 4.873 1.00 92.50 397 LEU A C 1
ATOM 3318 O O . LEU A 1 397 ? 11.714 -6.337 4.275 1.00 92.50 397 LEU A O 1
ATOM 3322 N N . MET A 1 398 ? 13.155 -7.187 5.769 1.00 92.81 398 MET A N 1
ATOM 3323 C CA . MET A 1 398 ? 13.732 -5.901 6.196 1.00 92.81 398 MET A CA 1
ATOM 3324 C C . MET A 1 398 ? 14.934 -5.464 5.349 1.00 92.81 398 MET A C 1
ATOM 3326 O O . MET A 1 398 ? 15.755 -4.650 5.773 1.00 92.81 398 MET A O 1
ATOM 3330 N N . PHE A 1 399 ? 15.050 -5.967 4.123 1.00 88.12 399 PHE A N 1
ATOM 3331 C CA . PHE A 1 399 ? 16.026 -5.462 3.167 1.00 88.12 399 PHE A CA 1
ATOM 3332 C C . PHE A 1 399 ? 15.737 -3.986 2.831 1.00 88.12 399 PHE A C 1
ATOM 3334 O O . PHE A 1 399 ? 14.595 -3.613 2.583 1.00 88.12 399 PHE A O 1
ATOM 3341 N N . ASN A 1 400 ? 16.766 -3.134 2.821 1.00 77.88 400 ASN A N 1
ATOM 3342 C CA . ASN A 1 400 ? 16.644 -1.682 2.590 1.00 77.88 400 ASN A CA 1
ATOM 3343 C C . ASN A 1 400 ? 16.173 -1.297 1.176 1.00 77.88 400 ASN A C 1
ATOM 3345 O O . ASN A 1 400 ? 15.750 -0.162 0.955 1.00 77.88 400 ASN A O 1
ATOM 3349 N N . TYR A 1 401 ? 16.238 -2.219 0.215 1.00 72.38 401 TYR A N 1
ATOM 3350 C CA . TYR A 1 401 ? 15.755 -2.007 -1.146 1.00 72.38 401 TYR A CA 1
ATOM 3351 C C . TYR A 1 401 ? 14.490 -2.819 -1.412 1.00 72.38 401 TYR A C 1
ATOM 3353 O O . TYR A 1 401 ? 14.331 -3.927 -0.909 1.00 72.38 401 TYR A O 1
ATOM 3361 N N . ALA A 1 402 ? 13.596 -2.292 -2.251 1.00 63.50 402 ALA A N 1
ATOM 3362 C CA . ALA A 1 402 ? 12.397 -3.037 -2.620 1.00 63.50 402 ALA A CA 1
ATOM 3363 C C . ALA A 1 402 ? 12.773 -4.339 -3.352 1.00 63.50 402 ALA A C 1
ATOM 3365 O O . ALA A 1 402 ? 13.504 -4.323 -4.345 1.00 63.50 402 ALA A O 1
ATOM 3366 N N . THR A 1 403 ? 12.257 -5.454 -2.848 1.00 68.50 403 THR A N 1
ATOM 3367 C CA . THR A 1 403 ? 12.362 -6.777 -3.468 1.00 68.50 403 THR A CA 1
ATOM 3368 C C . THR A 1 403 ? 11.270 -6.947 -4.528 1.00 68.50 403 THR A C 1
ATOM 3370 O O . THR A 1 403 ? 10.432 -6.066 -4.711 1.00 68.50 403 THR A O 1
ATOM 3373 N N . ASP A 1 404 ? 11.293 -8.043 -5.285 1.00 66.50 404 ASP A N 1
ATOM 3374 C CA . ASP A 1 404 ? 10.192 -8.400 -6.194 1.00 66.50 404 ASP A CA 1
ATOM 3375 C C . ASP A 1 404 ? 9.042 -9.126 -5.468 1.00 66.50 404 ASP A C 1
ATOM 3377 O O . ASP A 1 404 ? 7.971 -9.315 -6.039 1.00 66.50 404 ASP A O 1
ATOM 3381 N N . GLY A 1 405 ? 9.235 -9.490 -4.193 1.00 74.12 405 GLY A N 1
ATOM 3382 C CA . GLY A 1 405 ? 8.228 -10.139 -3.354 1.00 74.12 405 GLY A CA 1
ATOM 3383 C C . GLY A 1 405 ? 7.979 -11.609 -3.705 1.00 74.12 405 GLY A C 1
ATOM 3384 O O . GLY A 1 405 ? 7.006 -12.189 -3.212 1.00 74.12 405 GLY A O 1
ATOM 3385 N N . THR A 1 406 ? 8.818 -12.208 -4.556 1.00 74.62 406 THR A N 1
ATOM 3386 C CA . THR A 1 406 ? 8.631 -13.573 -5.077 1.00 74.62 406 THR A CA 1
ATOM 3387 C C . THR A 1 406 ? 9.567 -14.602 -4.453 1.00 74.62 406 THR A C 1
ATOM 3389 O O . THR A 1 406 ? 9.276 -15.799 -4.485 1.00 74.62 406 THR A O 1
ATOM 3392 N N . GLU A 1 407 ? 10.683 -14.166 -3.868 1.00 82.69 407 GLU A N 1
ATOM 3393 C CA . GLU A 1 407 ? 11.665 -15.073 -3.284 1.00 82.69 407 GLU A CA 1
ATOM 3394 C C . GLU A 1 407 ? 11.195 -15.607 -1.922 1.00 82.69 407 GLU A C 1
ATOM 3396 O O . GLU A 1 407 ? 10.492 -14.937 -1.167 1.00 82.69 407 GLU A O 1
ATOM 3401 N N . PHE A 1 408 ? 11.646 -16.812 -1.567 1.00 86.56 408 PHE A N 1
ATOM 3402 C CA . PHE A 1 408 ? 11.215 -17.524 -0.358 1.00 86.56 408 PHE A CA 1
ATOM 3403 C C . PHE A 1 408 ? 11.420 -16.733 0.945 1.00 86.56 408 PHE A C 1
ATOM 3405 O O . PHE A 1 408 ? 10.612 -16.841 1.866 1.00 86.56 408 PHE A O 1
ATOM 3412 N N . ASN A 1 409 ? 12.501 -15.956 1.045 1.00 90.50 409 ASN A N 1
ATOM 3413 C CA . ASN A 1 409 ? 12.781 -15.157 2.238 1.00 90.50 409 ASN A CA 1
ATOM 3414 C C . ASN A 1 409 ? 12.036 -13.817 2.275 1.00 90.50 409 ASN A C 1
ATOM 3416 O O . ASN A 1 409 ? 12.060 -13.164 3.315 1.00 90.50 409 ASN A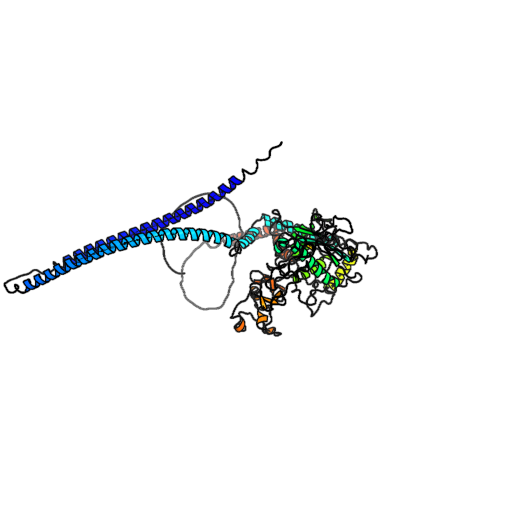 O 1
ATOM 3420 N N . ASN A 1 410 ? 11.361 -13.394 1.198 1.00 88.94 410 ASN A N 1
ATOM 3421 C CA . ASN A 1 410 ? 10.678 -12.098 1.188 1.00 88.94 410 ASN A CA 1
ATOM 3422 C C . ASN A 1 410 ? 9.524 -12.044 2.210 1.00 88.94 410 ASN A C 1
ATOM 3424 O O . ASN A 1 410 ? 9.222 -10.965 2.699 1.00 88.94 410 ASN A O 1
ATOM 3428 N N . ASP A 1 411 ? 8.952 -13.192 2.597 1.00 89.75 411 ASP A N 1
ATOM 3429 C CA . ASP A 1 411 ? 7.940 -13.322 3.666 1.00 89.75 411 ASP A CA 1
ATOM 3430 C C . ASP A 1 411 ? 8.520 -13.595 5.053 1.00 89.75 411 ASP A C 1
ATOM 3432 O O . ASP A 1 411 ? 7.801 -14.000 5.964 1.00 89.75 411 ASP A O 1
ATOM 3436 N N . LYS A 1 412 ? 9.836 -13.461 5.225 1.00 92.69 412 LYS A N 1
ATOM 3437 C CA . LYS A 1 412 ? 10.506 -13.858 6.460 1.00 92.69 412 LYS A CA 1
ATOM 3438 C C . LYS A 1 412 ? 11.307 -12.711 7.030 1.00 92.69 412 LYS A C 1
ATOM 3440 O O . LYS A 1 412 ? 12.055 -12.029 6.328 1.00 92.69 412 LYS A O 1
ATOM 3445 N N . PHE A 1 413 ? 11.199 -12.553 8.340 1.00 94.44 413 PHE A N 1
ATOM 3446 C CA . PHE A 1 413 ? 12.137 -11.737 9.086 1.00 94.44 413 PHE A CA 1
ATOM 3447 C C . PHE A 1 413 ? 13.487 -12.444 9.178 1.00 94.44 413 PHE A C 1
ATOM 3449 O O . PHE A 1 413 ? 13.569 -13.663 9.339 1.00 94.44 413 PHE A O 1
ATOM 3456 N N . SER A 1 414 ? 14.554 -11.659 9.083 1.00 94.12 414 SER A N 1
ATOM 3457 C CA . SER A 1 414 ? 15.897 -12.139 9.372 1.00 94.12 414 SER A CA 1
ATOM 3458 C C . SER A 1 414 ? 16.076 -12.394 10.877 1.00 94.12 414 SER A C 1
ATOM 3460 O O . SER A 1 414 ? 15.349 -11.815 11.694 1.00 94.12 414 SER A O 1
ATOM 3462 N N . PRO A 1 415 ? 17.096 -13.169 11.289 1.00 93.31 415 PRO A N 1
ATOM 3463 C CA . PRO A 1 415 ? 17.458 -13.294 12.702 1.00 93.31 415 PRO A CA 1
ATOM 3464 C C . PRO A 1 415 ? 17.743 -11.944 13.382 1.00 93.31 415 PRO A C 1
ATOM 3466 O O . PRO A 1 415 ? 17.415 -11.770 14.556 1.00 93.31 415 PRO A O 1
ATOM 3469 N N . CYS A 1 416 ? 18.299 -10.969 12.645 1.00 93.94 416 CYS A N 1
ATOM 3470 C CA . CYS A 1 416 ? 18.498 -9.614 13.159 1.00 93.94 416 CYS A CA 1
ATOM 3471 C C . CYS A 1 416 ? 17.157 -8.948 13.482 1.00 93.94 416 CYS A C 1
ATOM 3473 O O . CYS A 1 416 ? 16.936 -8.482 14.601 1.00 93.94 416 CYS A O 1
ATOM 3475 N N . SER A 1 417 ? 16.240 -8.959 12.515 1.00 94.75 417 SER A N 1
ATOM 3476 C CA . SER A 1 417 ? 14.920 -8.347 12.648 1.00 94.75 417 SER A CA 1
ATOM 3477 C C . SER A 1 417 ? 14.126 -8.948 13.806 1.00 94.75 417 SER A C 1
ATOM 3479 O O . SER A 1 417 ? 13.577 -8.208 14.620 1.00 94.75 417 SER A O 1
ATOM 3481 N N . ILE A 1 418 ? 14.128 -10.281 13.934 1.00 94.62 418 ILE A N 1
ATOM 3482 C CA . ILE A 1 418 ? 13.465 -10.991 15.037 1.00 94.62 418 ILE A CA 1
ATOM 3483 C C . ILE A 1 418 ? 14.015 -10.523 16.388 1.00 94.62 418 ILE A C 1
ATOM 3485 O O . ILE A 1 418 ? 13.232 -10.230 17.292 1.00 94.62 418 ILE A O 1
ATOM 3489 N N . ALA A 1 419 ? 15.338 -10.402 16.533 1.00 92.75 419 ALA A N 1
ATOM 3490 C CA . ALA A 1 419 ? 15.956 -9.976 17.788 1.00 92.75 419 ALA A CA 1
ATOM 3491 C C . ALA A 1 419 ? 15.543 -8.549 18.194 1.00 92.75 419 ALA A C 1
ATOM 3493 O O . ALA A 1 419 ? 15.195 -8.313 19.352 1.00 92.75 419 ALA A O 1
ATOM 3494 N N . TYR A 1 420 ? 15.543 -7.606 17.246 1.00 92.62 420 TYR A N 1
ATOM 3495 C CA . TYR A 1 420 ? 15.139 -6.220 17.509 1.00 92.62 420 TYR A CA 1
ATOM 3496 C C . TYR A 1 420 ? 13.648 -6.098 17.840 1.00 92.62 420 TYR A C 1
ATOM 3498 O O . TYR A 1 420 ? 13.295 -5.435 18.818 1.00 92.62 420 TYR A O 1
ATOM 3506 N N . ILE A 1 421 ? 12.786 -6.778 17.078 1.00 94.88 421 ILE A N 1
ATOM 3507 C CA . ILE A 1 421 ? 11.337 -6.784 17.318 1.00 94.88 421 ILE A CA 1
ATOM 3508 C C . ILE A 1 421 ? 11.022 -7.391 18.686 1.00 94.88 421 ILE A C 1
ATOM 3510 O O . ILE A 1 421 ? 10.272 -6.798 19.460 1.00 94.88 421 ILE A O 1
ATOM 3514 N N . SER A 1 422 ? 11.636 -8.531 19.018 1.00 93.50 422 SER A N 1
ATOM 3515 C CA . SER A 1 422 ? 11.429 -9.205 20.307 1.00 93.50 422 SER A CA 1
ATOM 3516 C C . SER A 1 422 ? 11.751 -8.273 21.477 1.00 93.50 422 SER A C 1
ATOM 3518 O O . SER A 1 422 ? 10.951 -8.141 22.400 1.00 93.50 422 SER A O 1
ATOM 3520 N N . ASN A 1 423 ? 12.870 -7.545 21.401 1.00 91.62 423 ASN A N 1
ATOM 3521 C CA . ASN A 1 423 ? 13.275 -6.593 22.435 1.00 91.62 423 ASN A CA 1
ATOM 3522 C C . ASN A 1 423 ? 12.252 -5.455 22.628 1.00 91.62 423 ASN A C 1
ATOM 3524 O O . ASN A 1 423 ? 11.892 -5.117 23.753 1.00 91.62 423 ASN A O 1
ATOM 3528 N N . ILE A 1 424 ? 11.739 -4.865 21.544 1.00 92.06 424 ILE A N 1
ATOM 3529 C CA . ILE A 1 424 ? 10.724 -3.805 21.653 1.00 92.06 424 ILE A CA 1
ATOM 3530 C C . ILE A 1 424 ? 9.395 -4.349 22.178 1.00 92.06 424 ILE A C 1
ATOM 3532 O O . ILE A 1 424 ? 8.758 -3.694 23.010 1.00 92.06 424 ILE A O 1
ATOM 3536 N N . LEU A 1 425 ? 8.979 -5.541 21.744 1.00 92.81 425 LEU A N 1
ATOM 3537 C CA . LEU A 1 425 ? 7.763 -6.181 22.237 1.00 92.81 425 LEU A CA 1
ATOM 3538 C C . LEU A 1 425 ? 7.841 -6.440 23.749 1.00 92.81 425 LEU A C 1
ATOM 3540 O O . LEU A 1 425 ? 6.878 -6.143 24.456 1.00 92.81 425 LEU A O 1
ATOM 3544 N N . GLU A 1 426 ? 8.984 -6.888 24.273 1.00 90.00 426 GLU A N 1
ATOM 3545 C CA . GLU A 1 426 ? 9.176 -7.087 25.718 1.00 90.00 426 GLU A CA 1
ATOM 3546 C C . GLU A 1 426 ? 8.997 -5.794 26.535 1.00 90.00 426 GLU A C 1
ATOM 3548 O O . GLU A 1 426 ? 8.548 -5.835 27.681 1.00 90.00 426 GLU A O 1
ATOM 3553 N N . HIS A 1 427 ? 9.291 -4.631 25.947 1.00 87.44 427 HIS A N 1
ATOM 3554 C CA . HIS A 1 427 ? 9.210 -3.342 26.636 1.00 87.44 427 HIS A CA 1
ATOM 3555 C C . HIS A 1 427 ? 7.900 -2.575 26.413 1.00 87.44 427 HIS A C 1
ATOM 3557 O O . HIS A 1 427 ? 7.466 -1.831 27.302 1.00 87.44 427 HIS A O 1
ATOM 3563 N N . LYS A 1 428 ? 7.277 -2.707 25.236 1.00 90.25 428 LYS A N 1
ATOM 3564 C CA . LYS A 1 428 ? 6.154 -1.848 24.822 1.00 90.25 428 LYS A CA 1
ATOM 3565 C C . LYS A 1 428 ? 4.826 -2.572 24.678 1.00 90.25 428 LYS A C 1
ATOM 3567 O O . LYS A 1 428 ? 3.798 -1.934 24.887 1.00 90.25 428 LYS A O 1
ATOM 3572 N N . LYS A 1 429 ? 4.814 -3.877 24.380 1.00 90.81 429 LYS A N 1
ATOM 3573 C CA . LYS A 1 429 ? 3.589 -4.622 24.034 1.00 90.81 429 LYS A CA 1
ATOM 3574 C C . LYS A 1 429 ? 2.459 -4.387 25.038 1.00 90.81 429 LYS A C 1
ATOM 3576 O O . LYS A 1 429 ? 1.357 -3.982 24.672 1.00 90.81 429 LYS A O 1
ATOM 3581 N N . ASP A 1 430 ? 2.749 -4.554 26.325 1.00 90.00 430 ASP A N 1
ATOM 3582 C CA . ASP A 1 430 ? 1.732 -4.514 27.384 1.00 90.00 430 ASP A CA 1
ATOM 3583 C C . ASP A 1 430 ? 1.121 -3.126 27.636 1.00 90.00 430 ASP A C 1
ATOM 3585 O O . ASP A 1 430 ? 0.099 -3.027 28.326 1.00 90.00 430 ASP A O 1
ATOM 3589 N N . GLN A 1 431 ? 1.696 -2.073 27.045 1.00 91.50 431 GLN A N 1
ATOM 3590 C CA . GLN A 1 431 ? 1.210 -0.697 27.142 1.00 91.50 431 GLN A CA 1
ATOM 3591 C C . GLN A 1 431 ? -0.045 -0.454 26.293 1.00 91.50 431 GLN A C 1
ATOM 3593 O O . GLN A 1 431 ? -0.871 0.379 26.667 1.00 91.50 431 GLN A O 1
ATOM 3598 N N . CYS A 1 432 ? -0.201 -1.154 25.161 1.00 92.44 432 CYS A N 1
ATOM 3599 C CA . CYS A 1 432 ? -1.315 -0.908 24.238 1.00 92.44 432 CYS A CA 1
ATOM 3600 C C . CYS A 1 432 ? -1.913 -2.145 23.551 1.00 92.44 432 CYS A C 1
ATOM 3602 O O . CYS A 1 432 ? -2.987 -2.023 22.961 1.00 92.44 432 CYS A O 1
ATOM 3604 N N . PHE A 1 433 ? -1.275 -3.319 23.619 1.00 93.56 433 PHE A N 1
ATOM 3605 C CA . PHE A 1 433 ? -1.833 -4.533 23.017 1.00 93.56 433 PHE A CA 1
ATOM 3606 C C . PHE A 1 433 ? -3.085 -5.003 23.766 1.00 93.56 433 PHE A C 1
ATOM 3608 O O . PHE A 1 433 ? -3.222 -4.827 24.985 1.00 93.56 433 PHE A O 1
ATOM 3615 N N . ALA A 1 434 ? -3.982 -5.629 23.013 1.00 90.50 434 ALA A N 1
ATOM 3616 C CA . ALA A 1 434 ? -5.230 -6.207 23.483 1.00 90.50 434 ALA A CA 1
ATOM 3617 C C . ALA A 1 434 ? -5.209 -7.740 23.388 1.00 90.50 434 ALA A C 1
ATOM 3619 O O . ALA A 1 434 ? -4.307 -8.332 22.794 1.00 90.50 434 ALA A O 1
ATOM 3620 N N . GLU A 1 435 ? -6.196 -8.370 24.019 1.00 87.44 435 GLU A N 1
ATOM 3621 C CA . GLU A 1 435 ? -6.429 -9.814 23.930 1.00 87.44 435 GLU A CA 1
ATOM 3622 C C . GLU A 1 435 ? -6.970 -10.199 22.550 1.00 87.44 435 GLU A C 1
ATOM 3624 O O . GLU A 1 435 ? -7.809 -9.487 21.993 1.00 87.44 435 GLU A O 1
ATOM 3629 N N . THR A 1 436 ? -6.497 -11.335 22.040 1.00 70.56 436 THR A N 1
ATOM 3630 C CA . THR A 1 436 ? -6.684 -11.808 20.661 1.00 70.56 436 THR A CA 1
ATOM 3631 C C . THR A 1 436 ? -8.128 -12.109 20.316 1.00 70.56 436 THR A C 1
ATOM 3633 O O . THR A 1 436 ? -8.644 -11.610 19.322 1.00 70.56 436 THR A O 1
ATOM 3636 N N . ASP A 1 437 ? -8.841 -12.831 21.172 1.00 66.94 437 ASP A N 1
ATOM 3637 C CA . ASP A 1 437 ? -10.143 -13.416 20.822 1.00 66.94 437 ASP A CA 1
ATOM 3638 C C . ASP A 1 437 ? -11.323 -12.440 20.925 1.00 66.94 437 ASP A C 1
ATOM 3640 O O . ASP A 1 437 ? -12.480 -12.848 21.015 1.00 66.94 437 ASP A O 1
ATOM 3644 N N . ARG A 1 438 ? -11.058 -11.130 20.948 1.00 72.81 438 ARG A N 1
ATOM 3645 C CA . ARG A 1 438 ? -12.108 -10.111 21.005 1.00 72.81 438 ARG A CA 1
ATOM 3646 C C . ARG A 1 438 ? -12.429 -9.622 19.584 1.00 72.81 438 ARG A C 1
ATOM 3648 O O . ARG A 1 438 ? -11.608 -8.881 19.038 1.00 72.81 438 ARG A O 1
ATOM 3655 N N . PRO A 1 439 ? -13.569 -10.023 18.982 1.00 81.44 439 PRO A N 1
ATOM 3656 C CA . PRO A 1 439 ? -14.037 -9.425 17.732 1.00 81.44 439 PRO A CA 1
ATOM 3657 C C . PRO A 1 439 ? -14.359 -7.940 17.954 1.00 81.44 439 PRO A C 1
ATOM 3659 O O . PRO A 1 439 ? -14.751 -7.545 19.063 1.00 81.44 439 PRO A O 1
ATOM 3662 N N . ILE A 1 440 ? -14.134 -7.108 16.935 1.00 86.19 440 ILE A N 1
ATOM 3663 C CA . ILE A 1 440 ? -14.306 -5.653 17.019 1.00 86.19 440 ILE A CA 1
ATOM 3664 C C . ILE A 1 440 ? -15.468 -5.210 16.136 1.00 86.19 440 ILE A C 1
ATOM 3666 O O . ILE A 1 440 ? -15.279 -4.585 15.099 1.00 86.19 440 ILE A O 1
ATOM 3670 N N . CYS A 1 441 ? -16.673 -5.422 16.650 1.00 89.94 441 CYS A N 1
ATOM 3671 C CA . CYS A 1 441 ? -17.881 -4.900 16.035 1.00 89.94 441 CYS A CA 1
ATOM 3672 C C . CYS A 1 441 ? -17.821 -3.371 15.933 1.00 89.94 441 CYS A C 1
ATOM 3674 O O . CYS A 1 441 ? -17.777 -2.665 16.950 1.00 89.94 441 CYS A O 1
ATOM 3676 N N . GLY A 1 442 ? -17.830 -2.868 14.703 1.00 88.69 442 GLY A N 1
ATOM 3677 C CA . GLY A 1 442 ? -17.813 -1.452 14.365 1.00 88.69 442 GLY A CA 1
ATOM 3678 C C . GLY A 1 442 ? -16.616 -1.010 13.515 1.00 88.69 442 GLY A C 1
ATOM 3679 O O . GLY A 1 442 ? -16.530 0.173 13.175 1.00 88.69 442 GLY A O 1
ATOM 3680 N N . ASN A 1 443 ? -15.689 -1.914 13.182 1.00 87.19 443 ASN A N 1
ATOM 3681 C CA . ASN A 1 443 ? -14.521 -1.631 12.341 1.00 87.19 443 ASN A CA 1
ATOM 3682 C C . ASN A 1 443 ? -14.790 -1.857 10.836 1.00 87.19 443 ASN A C 1
ATOM 3684 O O . ASN A 1 443 ? -13.909 -1.573 10.020 1.00 87.19 443 ASN A O 1
ATOM 3688 N N . GLN A 1 444 ? -16.001 -2.311 10.485 1.00 88.19 444 GLN A N 1
ATOM 3689 C CA . GLN A 1 444 ? -16.480 -2.632 9.132 1.00 88.19 444 GLN A CA 1
ATOM 3690 C C . GLN A 1 444 ? -15.819 -3.869 8.501 1.00 88.19 444 GLN A C 1
ATOM 3692 O O . GLN A 1 444 ? -15.907 -4.072 7.288 1.00 88.19 444 GLN A O 1
ATOM 3697 N N . ILE A 1 445 ? -15.156 -4.700 9.306 1.00 88.31 445 ILE A N 1
ATOM 3698 C CA . ILE A 1 445 ? -14.551 -5.966 8.897 1.00 88.31 445 ILE A CA 1
ATOM 3699 C C . ILE A 1 445 ? -15.247 -7.076 9.673 1.00 88.31 445 ILE A C 1
ATOM 3701 O O . ILE A 1 445 ? -15.231 -7.087 10.893 1.00 88.31 445 ILE A O 1
ATOM 3705 N N . VAL A 1 446 ? -15.822 -8.040 8.958 1.00 90.81 446 VAL A N 1
ATOM 3706 C CA . VAL A 1 446 ? -16.520 -9.160 9.597 1.00 90.81 446 VAL A CA 1
ATOM 3707 C C . VAL A 1 446 ? -15.507 -10.086 10.282 1.00 90.81 446 VAL A C 1
ATOM 3709 O O . VAL A 1 446 ? -14.805 -10.848 9.611 1.00 90.81 446 VAL A O 1
ATOM 3712 N N . ASP A 1 447 ? -15.441 -10.009 11.611 1.00 89.06 447 ASP A N 1
ATOM 3713 C CA . ASP A 1 447 ? -14.589 -10.850 12.456 1.00 89.06 447 ASP A CA 1
ATOM 3714 C C . ASP A 1 447 ? -15.240 -12.221 12.762 1.00 89.06 447 ASP A C 1
ATOM 3716 O O . ASP A 1 447 ? -16.460 -12.391 12.650 1.00 89.06 447 ASP A O 1
ATOM 3720 N N . PRO A 1 448 ? -14.464 -13.237 13.198 1.00 86.81 448 PRO A N 1
ATOM 3721 C CA . PRO A 1 448 ? -15.027 -14.501 13.666 1.00 86.81 448 PRO A CA 1
ATOM 3722 C C . PRO A 1 448 ? -16.048 -14.295 14.797 1.00 86.81 448 PRO A C 1
ATOM 3724 O O . PRO A 1 448 ? -15.723 -13.770 15.861 1.00 86.81 448 PRO A O 1
ATOM 3727 N N . GLY A 1 449 ? -17.282 -14.755 14.577 1.00 87.56 449 GLY A N 1
ATOM 3728 C CA . GLY A 1 449 ? -18.397 -14.604 15.520 1.00 87.56 449 GLY A CA 1
ATOM 3729 C C . GLY A 1 449 ? -19.375 -13.475 15.175 1.00 87.56 449 GLY A C 1
ATOM 3730 O O . GLY A 1 449 ? -20.451 -13.422 15.771 1.00 87.56 449 GLY A O 1
ATOM 3731 N N . GLU A 1 450 ? -19.046 -12.630 14.198 1.00 93.38 450 GLU A N 1
ATOM 3732 C CA . GLU A 1 450 ? -19.941 -11.623 13.624 1.00 93.38 450 GLU A CA 1
ATOM 3733 C C . GLU A 1 450 ? -20.565 -12.141 12.325 1.00 93.38 450 GLU A C 1
ATOM 3735 O O . GLU A 1 450 ? -19.944 -12.891 11.570 1.00 93.38 450 GLU A O 1
ATOM 3740 N N . GLU A 1 451 ? -21.811 -11.756 12.048 1.00 94.38 451 GLU A N 1
ATOM 3741 C CA . GLU A 1 451 ? -22.454 -12.086 10.769 1.00 94.38 451 GLU A CA 1
ATOM 3742 C C . GLU A 1 451 ? -22.259 -10.951 9.758 1.00 94.38 451 GLU A C 1
ATOM 3744 O O . GLU A 1 451 ? -22.200 -11.202 8.558 1.00 94.38 451 GLU A O 1
ATOM 3749 N N . CYS A 1 452 ? -22.151 -9.706 10.222 1.00 93.94 452 CYS A N 1
ATOM 3750 C CA . CYS A 1 452 ? -21.950 -8.513 9.405 1.00 93.94 452 CYS A CA 1
ATOM 3751 C C . CYS A 1 452 ? -21.372 -7.379 10.262 1.00 93.94 452 CYS A C 1
ATOM 3753 O O . CYS A 1 452 ? -21.629 -7.344 11.457 1.00 93.94 452 CYS A O 1
ATOM 3755 N N . ASP A 1 453 ? -20.675 -6.413 9.659 1.00 93.94 453 ASP A N 1
ATOM 3756 C CA . ASP A 1 453 ? -20.236 -5.204 10.372 1.00 93.94 453 ASP A CA 1
ATOM 3757 C C . ASP A 1 453 ? -20.384 -3.950 9.499 1.00 93.94 453 ASP A C 1
ATOM 3759 O O . ASP A 1 453 ? -19.714 -3.796 8.482 1.00 93.94 453 ASP A O 1
ATOM 3763 N N . VAL A 1 454 ? -21.291 -3.050 9.875 1.00 90.88 454 VAL A N 1
ATOM 3764 C CA . VAL A 1 454 ? -21.569 -1.790 9.157 1.00 90.88 454 VAL A CA 1
ATOM 3765 C C . VAL A 1 454 ? -20.994 -0.564 9.871 1.00 90.88 454 VAL A C 1
ATOM 3767 O O . VAL A 1 454 ? -21.265 0.578 9.499 1.00 90.88 454 VAL A O 1
ATOM 3770 N N . GLY A 1 455 ? -20.166 -0.767 10.895 1.00 89.12 455 GLY A N 1
ATOM 3771 C CA . GLY A 1 455 ? -19.726 0.311 11.764 1.00 89.12 455 GLY A CA 1
ATOM 3772 C C . GLY A 1 455 ? -20.818 0.716 12.755 1.00 89.12 455 GLY A C 1
ATOM 3773 O O . GLY A 1 455 ? -21.651 -0.083 13.183 1.00 89.12 455 GLY A O 1
ATOM 3774 N N . SER A 1 456 ? -20.847 2.002 13.093 1.00 86.38 456 SER A N 1
ATOM 3775 C CA . SER A 1 456 ? -21.884 2.597 13.948 1.00 86.38 456 SER A CA 1
ATOM 3776 C C . SER A 1 456 ? -23.157 3.006 13.188 1.00 86.38 456 SER A C 1
ATOM 3778 O O . SER A 1 456 ? -23.937 3.804 13.708 1.00 86.38 456 SER A O 1
ATOM 3780 N N . ASP A 1 457 ? -23.354 2.529 11.954 1.00 84.94 457 ASP A N 1
ATOM 3781 C CA . ASP A 1 457 ? -24.551 2.831 11.164 1.00 84.94 457 ASP A CA 1
ATOM 3782 C C . ASP A 1 457 ? -25.732 1.955 11.605 1.00 84.94 457 ASP A C 1
ATOM 3784 O O . ASP A 1 457 ? -25.894 0.816 11.169 1.00 84.94 457 ASP A O 1
ATOM 3788 N N . ASN A 1 458 ? -26.565 2.486 12.500 1.00 81.31 458 ASN A N 1
ATOM 3789 C CA . ASN A 1 458 ? -27.737 1.768 13.008 1.00 81.31 458 ASN A CA 1
ATOM 3790 C C . ASN A 1 458 ? -28.909 1.747 11.999 1.00 81.31 458 ASN A C 1
ATOM 3792 O O . ASN A 1 458 ? -29.840 0.945 12.146 1.00 81.31 458 ASN A O 1
ATOM 3796 N N . GLU A 1 459 ? -28.859 2.593 10.962 1.00 85.50 459 GLU A N 1
ATOM 3797 C CA . GLU A 1 459 ? -29.911 2.729 9.946 1.00 85.50 459 GLU A CA 1
ATOM 3798 C C . GLU A 1 459 ? -29.749 1.736 8.782 1.00 85.50 459 GLU A C 1
ATOM 3800 O O . GLU A 1 459 ? -30.635 1.645 7.928 1.00 85.50 459 GLU A O 1
ATOM 3805 N N . ASP A 1 460 ? -28.656 0.961 8.740 1.00 90.88 460 ASP A N 1
ATOM 3806 C CA . ASP A 1 460 ? -28.435 -0.043 7.696 1.00 90.88 460 ASP A CA 1
ATOM 3807 C C . ASP A 1 460 ? -29.587 -1.058 7.645 1.00 90.88 460 ASP A C 1
ATOM 3809 O O . ASP A 1 460 ? -30.041 -1.576 8.664 1.00 90.88 460 ASP A O 1
ATOM 3813 N N . ALA A 1 461 ? -30.087 -1.368 6.451 1.00 92.44 461 ALA A N 1
ATOM 3814 C CA . ALA A 1 461 ? -31.261 -2.227 6.309 1.00 92.44 461 ALA A CA 1
ATOM 3815 C C . ALA A 1 461 ? -30.979 -3.703 6.648 1.00 92.44 461 ALA A C 1
ATOM 3817 O O . ALA A 1 461 ? -31.910 -4.448 6.955 1.00 92.44 461 ALA A O 1
ATOM 3818 N N . CYS A 1 462 ? -29.714 -4.126 6.592 1.00 95.50 462 CYS A N 1
ATOM 3819 C CA . CYS A 1 462 ? -29.314 -5.528 6.584 1.00 95.50 462 CYS A CA 1
ATOM 3820 C C . CYS A 1 462 ? -28.653 -5.971 7.887 1.00 95.50 462 CYS A C 1
ATOM 3822 O O . CYS A 1 462 ? -28.738 -7.144 8.240 1.00 95.50 462 CYS A O 1
ATOM 3824 N N . CYS A 1 463 ? -27.998 -5.054 8.592 1.00 95.94 463 CYS A N 1
ATOM 3825 C CA . CYS A 1 463 ? -27.144 -5.342 9.733 1.00 95.94 463 CYS A CA 1
ATOM 3826 C C . CYS A 1 463 ? -27.505 -4.478 10.944 1.00 95.94 463 CYS A C 1
ATOM 3828 O O . CYS A 1 463 ? -27.876 -3.311 10.814 1.00 95.94 463 CYS A O 1
ATOM 3830 N N . TYR A 1 464 ? -27.386 -5.045 12.141 1.00 95.00 464 TYR A N 1
ATOM 3831 C CA . TYR A 1 464 ? -27.389 -4.274 13.380 1.00 95.00 464 TYR A CA 1
ATOM 3832 C C . TYR A 1 464 ? -26.018 -3.623 13.590 1.00 95.00 464 TYR A C 1
ATOM 3834 O O . TYR A 1 464 ? -25.000 -4.314 13.631 1.00 95.00 464 TYR A O 1
ATOM 3842 N N . GLY A 1 465 ? -25.999 -2.298 13.739 1.00 92.88 465 GLY A N 1
ATOM 3843 C CA . GLY A 1 465 ? -24.773 -1.533 13.960 1.00 92.88 465 GLY A CA 1
ATOM 3844 C C . GLY A 1 465 ? -24.130 -1.791 15.326 1.00 92.88 465 GLY A C 1
ATOM 3845 O O . GLY A 1 465 ? -24.727 -2.370 16.236 1.00 92.88 465 GLY A O 1
ATOM 3846 N N . ALA A 1 466 ? -22.899 -1.312 15.497 1.00 91.75 466 ALA A N 1
ATOM 3847 C CA . ALA A 1 466 ? -22.119 -1.502 16.721 1.00 91.75 466 ALA A CA 1
ATOM 3848 C C . ALA A 1 466 ? -22.688 -0.794 17.965 1.00 91.75 466 ALA A C 1
ATOM 3850 O O . ALA A 1 466 ? -22.295 -1.108 19.088 1.00 91.75 466 ALA A O 1
ATOM 3851 N N . GLY A 1 467 ? -23.597 0.170 17.780 1.00 88.25 467 GLY A N 1
ATOM 3852 C CA . GLY A 1 467 ? -24.284 0.855 18.878 1.00 88.25 467 GLY A CA 1
ATOM 3853 C C . GLY A 1 467 ? -25.435 0.054 19.495 1.00 88.25 467 GLY A C 1
ATOM 3854 O O . GLY A 1 467 ? -25.983 0.479 20.512 1.00 88.25 467 GLY A O 1
ATOM 3855 N N . GLU A 1 468 ? -25.811 -1.072 18.889 1.00 92.00 468 GLU A N 1
ATOM 3856 C CA . GLU A 1 468 ? -26.910 -1.917 19.349 1.00 92.00 468 GLU A CA 1
ATOM 3857 C C . GLU A 1 468 ? -26.535 -2.746 20.596 1.00 92.00 468 GLU A C 1
ATOM 3859 O O . GLU A 1 468 ? -25.355 -2.954 20.894 1.00 92.00 468 GLU A O 1
ATOM 3864 N N . PRO A 1 469 ? -27.524 -3.248 21.359 1.00 89.69 469 PRO A N 1
ATOM 3865 C CA . PRO A 1 469 ? -27.278 -4.097 22.516 1.00 89.69 469 PRO A CA 1
ATOM 3866 C C . PRO A 1 469 ? -26.391 -5.315 22.219 1.00 89.69 469 PRO A C 1
ATOM 3868 O O . PRO A 1 469 ? -26.512 -5.994 21.190 1.00 89.69 469 PRO A O 1
ATOM 3871 N N . ARG A 1 470 ? -25.549 -5.660 23.201 1.00 84.31 470 ARG A N 1
ATOM 3872 C CA . ARG A 1 470 ? -24.738 -6.883 23.171 1.00 84.31 470 ARG A CA 1
ATOM 3873 C C . ARG A 1 470 ? -25.626 -8.108 22.957 1.00 84.31 470 ARG A C 1
ATOM 3875 O O . ARG A 1 470 ? -26.589 -8.316 23.690 1.00 84.31 470 ARG A O 1
ATOM 3882 N N . GLY A 1 471 ? -25.264 -8.922 21.970 1.00 85.75 471 GLY A N 1
ATOM 3883 C CA . GLY A 1 471 ? -26.009 -10.113 21.556 1.00 85.75 471 GLY A CA 1
ATOM 3884 C C . GLY A 1 471 ? -26.646 -9.975 20.173 1.00 85.75 471 GLY A C 1
ATOM 3885 O O . GLY A 1 471 ? -26.694 -10.975 19.460 1.00 85.75 471 GLY A O 1
ATOM 3886 N N . ILE A 1 472 ? -27.049 -8.760 19.775 1.00 91.31 472 ILE A N 1
ATOM 3887 C CA . ILE A 1 472 ? -27.591 -8.480 18.432 1.00 91.31 472 ILE A CA 1
ATOM 3888 C C . ILE A 1 472 ? -26.693 -7.584 17.575 1.00 91.31 472 ILE A C 1
ATOM 3890 O O . ILE A 1 472 ? -26.801 -7.642 16.357 1.00 91.31 472 ILE A O 1
ATOM 3894 N N . GLN A 1 473 ? -25.802 -6.788 18.180 1.00 92.44 473 GLN A N 1
ATOM 3895 C CA . GLN A 1 473 ? -24.794 -6.012 17.445 1.00 92.44 473 GLN A CA 1
ATOM 3896 C C . GLN A 1 473 ? -24.007 -6.893 16.455 1.00 92.44 473 GLN A C 1
ATOM 3898 O O . GLN A 1 473 ? -23.676 -8.036 16.779 1.00 92.44 473 GLN A O 1
ATOM 3903 N N . CYS A 1 474 ? -23.709 -6.362 15.267 1.00 94.56 474 CYS A N 1
ATOM 3904 C CA . CYS A 1 474 ? -22.988 -7.063 14.197 1.00 94.56 474 CYS A CA 1
ATOM 3905 C C . CYS A 1 474 ? -23.611 -8.411 13.776 1.00 94.56 474 CYS A C 1
ATOM 3907 O O . CYS A 1 474 ? -22.930 -9.355 13.357 1.00 94.56 474 CYS A O 1
ATOM 3909 N N . ARG A 1 475 ? -24.942 -8.505 13.887 1.00 95.38 475 ARG A N 1
ATOM 3910 C CA . ARG A 1 475 ? -25.747 -9.603 13.339 1.00 95.38 475 ARG A CA 1
ATOM 3911 C C . ARG A 1 475 ? -26.683 -9.119 12.247 1.00 95.38 475 ARG A C 1
ATOM 3913 O O . ARG A 1 475 ? -27.053 -7.942 12.206 1.00 95.38 475 ARG A O 1
ATOM 3920 N N . LEU A 1 476 ? -27.087 -10.038 11.374 1.00 96.69 476 LEU A N 1
ATOM 3921 C CA . LEU A 1 476 ? -28.048 -9.728 10.327 1.00 96.69 476 LEU A CA 1
ATOM 3922 C C . LEU A 1 476 ? -29.424 -9.424 10.931 1.00 96.69 476 LEU A C 1
ATOM 3924 O O . LEU A 1 476 ? -29.878 -10.057 11.888 1.00 96.69 476 LEU A O 1
ATOM 3928 N N . LYS A 1 477 ? -30.109 -8.441 10.347 1.00 95.44 477 LYS A N 1
ATOM 3929 C CA . LYS A 1 477 ? -31.495 -8.119 10.685 1.00 95.44 477 LYS A CA 1
ATOM 3930 C C . LYS A 1 477 ? -32.427 -9.240 10.195 1.00 95.44 477 LYS A C 1
ATOM 3932 O O . LYS A 1 477 ? -32.154 -9.868 9.168 1.00 95.44 477 LYS A O 1
ATOM 3937 N N . PRO A 1 478 ? -33.555 -9.502 10.880 1.00 95.19 478 PRO A N 1
ATOM 3938 C CA . PRO A 1 478 ? -34.515 -10.510 10.439 1.00 95.19 478 PRO A CA 1
ATOM 3939 C C . PRO A 1 478 ? -34.967 -10.283 8.988 1.00 95.19 478 PRO A C 1
ATOM 3941 O O . PRO A 1 478 ? -35.415 -9.195 8.635 1.00 95.19 478 PRO A O 1
ATOM 3944 N N . GLY A 1 479 ? -34.866 -11.320 8.151 1.00 92.69 479 GLY A N 1
ATOM 3945 C CA . GLY A 1 479 ? -35.226 -11.264 6.728 1.00 92.69 479 GLY A CA 1
ATOM 3946 C C . GLY A 1 479 ? -34.092 -10.846 5.782 1.00 92.69 479 GLY A C 1
ATOM 3947 O O . GLY A 1 479 ? -34.249 -10.993 4.570 1.00 92.69 479 GLY A O 1
ATOM 3948 N N . ALA A 1 480 ? -32.945 -10.395 6.298 1.00 96.50 480 ALA A N 1
ATOM 3949 C CA . ALA A 1 480 ? -31.742 -10.186 5.498 1.00 96.50 480 ALA A CA 1
ATOM 3950 C C . ALA A 1 480 ? -31.072 -11.532 5.179 1.00 96.50 480 ALA A C 1
ATOM 3952 O O . ALA A 1 480 ? -30.834 -12.345 6.068 1.00 96.50 480 ALA A O 1
ATOM 3953 N N . SER A 1 481 ? -30.753 -11.771 3.904 1.00 95.56 481 SER A N 1
ATOM 3954 C CA . SER A 1 481 ? -29.979 -12.953 3.483 1.00 95.56 481 SER A CA 1
ATOM 3955 C C . SER A 1 481 ? -28.473 -12.699 3.512 1.00 95.56 481 SER A C 1
ATOM 3957 O O . SER A 1 481 ? -27.683 -13.636 3.582 1.00 95.56 481 SER A O 1
ATOM 3959 N N . CYS A 1 482 ? -28.076 -11.432 3.417 1.00 95.81 482 CYS A N 1
ATOM 3960 C CA . CYS A 1 482 ? -26.698 -10.981 3.502 1.00 95.81 482 CYS A CA 1
ATOM 3961 C C . CYS A 1 482 ? -26.642 -9.496 3.883 1.00 95.81 482 CYS A C 1
ATOM 3963 O O . CYS A 1 482 ? -27.663 -8.805 3.870 1.00 95.81 482 CYS A O 1
ATOM 3965 N N . SER A 1 483 ? -25.437 -9.000 4.154 1.00 94.94 483 SER A N 1
ATOM 3966 C CA . SER A 1 483 ? -25.124 -7.573 4.248 1.00 94.94 483 SER A CA 1
ATOM 3967 C C . SER A 1 483 ? -24.000 -7.200 3.269 1.00 94.94 483 SER A C 1
ATOM 3969 O O . SER A 1 483 ? -23.076 -7.999 3.085 1.00 94.94 483 SER A O 1
ATOM 3971 N N . PRO A 1 484 ? -24.014 -5.997 2.654 1.00 91.38 484 PRO A N 1
ATOM 3972 C CA . PRO A 1 484 ? -22.903 -5.495 1.838 1.00 91.38 484 PRO A CA 1
ATOM 3973 C C . PRO A 1 484 ? -21.534 -5.528 2.531 1.00 91.38 484 PRO A C 1
ATOM 3975 O O . PRO A 1 484 ? -20.520 -5.654 1.847 1.00 91.38 484 PRO A O 1
ATOM 3978 N N . SER A 1 485 ? -21.488 -5.470 3.867 1.00 90.19 485 SER A N 1
ATOM 3979 C CA . SER A 1 485 ? -20.233 -5.579 4.622 1.00 90.19 485 SER A CA 1
ATOM 3980 C C . SER A 1 485 ? -19.595 -6.968 4.579 1.00 90.19 485 SER A C 1
ATOM 3982 O O . SER A 1 485 ? -18.389 -7.094 4.768 1.00 90.19 485 SER A O 1
ATOM 3984 N N . GLN A 1 486 ? -20.364 -8.012 4.261 1.00 91.38 486 GLN A N 1
ATOM 3985 C CA . GLN A 1 486 ? -19.833 -9.365 4.076 1.00 91.38 486 GLN A CA 1
ATOM 3986 C C . GLN A 1 486 ? -19.093 -9.530 2.739 1.00 91.38 486 GLN A C 1
ATOM 3988 O O . GLN A 1 486 ? -18.278 -10.440 2.590 1.00 91.38 486 GLN A O 1
ATOM 3993 N N . GLY A 1 487 ? -19.384 -8.685 1.742 1.00 90.00 487 GLY A N 1
ATOM 3994 C CA . GLY A 1 487 ? -18.694 -8.716 0.457 1.00 90.00 487 GLY A CA 1
ATOM 3995 C C . GLY A 1 487 ? -19.467 -8.106 -0.714 1.00 90.00 487 GLY A C 1
ATOM 3996 O O . GLY A 1 487 ? -20.655 -7.789 -0.653 1.00 90.00 487 GLY A O 1
ATOM 3997 N N . LEU A 1 488 ? -18.763 -7.979 -1.844 1.00 90.44 488 LEU A N 1
ATOM 3998 C CA . LEU A 1 488 ? -19.244 -7.296 -3.054 1.00 90.44 488 LEU A CA 1
ATOM 3999 C C . LEU A 1 488 ? -20.409 -8.012 -3.770 1.00 90.44 488 LEU A C 1
ATOM 4001 O O . LEU A 1 488 ? -20.978 -7.447 -4.713 1.00 90.44 488 LEU A O 1
ATOM 4005 N N . CYS A 1 489 ? -20.750 -9.238 -3.362 1.00 94.81 489 CYS A N 1
ATOM 4006 C CA . CYS A 1 489 ? -21.846 -10.039 -3.909 1.00 94.81 489 CYS A CA 1
ATOM 4007 C C . CYS A 1 489 ? -23.151 -9.959 -3.107 1.00 94.81 489 CYS A C 1
ATOM 4009 O O . CYS A 1 489 ? -24.083 -10.703 -3.400 1.00 94.81 489 CYS A O 1
ATOM 4011 N N . CYS A 1 490 ? -23.264 -9.025 -2.162 1.00 94.62 490 CYS A N 1
ATOM 4012 C CA . CYS A 1 490 ? -24.541 -8.656 -1.559 1.00 94.62 490 CYS A CA 1
ATOM 4013 C C . CYS A 1 490 ? -25.065 -7.331 -2.140 1.00 94.62 490 CYS A C 1
ATOM 4015 O O . CYS A 1 490 ? -24.307 -6.385 -2.375 1.00 94.62 490 CYS A O 1
ATOM 4017 N N . GLU A 1 491 ? -26.362 -7.259 -2.424 1.00 92.50 491 GLU A N 1
ATOM 4018 C CA . GLU A 1 491 ? -27.040 -6.020 -2.801 1.00 92.50 491 GLU A CA 1
ATOM 4019 C C . GLU A 1 491 ? -27.449 -5.204 -1.564 1.00 92.50 491 GLU A C 1
ATOM 4021 O O . GLU A 1 491 ? -27.593 -5.719 -0.459 1.00 92.50 491 GLU A O 1
ATOM 4026 N N . ARG A 1 492 ? -27.700 -3.901 -1.751 1.00 91.06 492 ARG A N 1
ATOM 4027 C CA . ARG A 1 492 ? -28.127 -2.993 -0.665 1.00 91.06 492 ARG A CA 1
ATOM 4028 C C . ARG A 1 492 ? -29.518 -3.300 -0.096 1.00 91.06 492 ARG A C 1
ATOM 4030 O O . ARG A 1 492 ? -29.890 -2.745 0.925 1.00 91.06 492 ARG A O 1
ATOM 4037 N N . ASN A 1 493 ? -30.297 -4.137 -0.776 1.00 93.25 493 ASN A N 1
ATOM 4038 C CA . ASN A 1 493 ? -31.598 -4.636 -0.320 1.00 93.25 493 ASN A CA 1
ATOM 4039 C C . ASN A 1 493 ? -31.472 -5.940 0.495 1.00 93.25 493 ASN A C 1
ATOM 4041 O O . ASN A 1 493 ? -32.483 -6.600 0.719 1.00 93.25 493 ASN A O 1
ATOM 4045 N N . CYS A 1 494 ? -30.256 -6.309 0.917 1.00 96.06 494 CYS A N 1
ATOM 4046 C CA . CYS A 1 494 ? -29.973 -7.462 1.775 1.00 96.06 494 CYS A CA 1
ATOM 4047 C C . CYS A 1 494 ? -30.181 -8.826 1.105 1.00 96.06 494 CYS A C 1
ATOM 4049 O O . CYS A 1 494 ? -30.418 -9.834 1.780 1.00 96.06 494 CYS A O 1
ATOM 4051 N N . VAL A 1 495 ? -30.101 -8.861 -0.228 1.00 96.31 495 VAL A N 1
ATOM 4052 C CA . VAL A 1 495 ? -30.234 -10.072 -1.042 1.00 96.31 495 VAL A CA 1
ATOM 4053 C C . VAL A 1 495 ? -28.927 -10.348 -1.778 1.00 96.31 495 VAL A C 1
ATOM 4055 O O . VAL A 1 495 ? -28.211 -9.435 -2.195 1.00 96.31 495 VAL A O 1
ATOM 4058 N N . LEU A 1 496 ? -28.601 -11.630 -1.934 1.00 96.81 496 LEU A N 1
ATOM 4059 C CA . LEU A 1 496 ? -27.445 -12.055 -2.713 1.00 96.81 496 LEU A CA 1
ATOM 4060 C C . LEU A 1 496 ? -27.615 -11.663 -4.181 1.00 96.81 496 LEU A C 1
ATOM 4062 O O . LEU A 1 496 ? -28.670 -11.875 -4.783 1.00 96.81 496 LEU A O 1
ATOM 4066 N N . LYS A 1 497 ? -26.543 -11.139 -4.774 1.00 95.50 497 LYS A N 1
ATOM 4067 C CA . LYS A 1 497 ? -26.485 -10.885 -6.212 1.00 95.50 497 LYS A CA 1
ATOM 4068 C C . LYS A 1 497 ? -26.673 -12.197 -6.979 1.00 95.50 497 LYS A C 1
ATOM 4070 O O . LYS A 1 497 ? -26.023 -13.180 -6.618 1.00 95.50 497 LYS A O 1
ATOM 4075 N N . PRO A 1 498 ? -27.496 -12.241 -8.042 1.00 95.50 498 PRO A N 1
ATOM 4076 C CA . PRO A 1 498 ? -27.692 -13.442 -8.846 1.00 95.50 498 PRO A CA 1
ATOM 4077 C C . PRO A 1 498 ? -26.386 -14.010 -9.415 1.00 95.50 498 PRO A C 1
ATOM 4079 O O . PRO A 1 498 ? -25.417 -13.288 -9.681 1.00 95.50 498 PRO A O 1
ATOM 4082 N N . LEU A 1 499 ? -26.398 -15.325 -9.659 1.00 95.94 499 LEU A N 1
ATOM 4083 C CA . LEU A 1 499 ? -25.308 -16.040 -10.320 1.00 95.94 499 LEU A CA 1
ATOM 4084 C C . LEU A 1 499 ? -24.922 -15.340 -11.632 1.00 95.94 499 LEU A C 1
ATOM 4086 O O . LEU A 1 499 ? -25.773 -15.047 -12.473 1.00 95.94 499 LEU A O 1
ATOM 4090 N N . GLY A 1 500 ? -23.624 -15.105 -11.817 1.00 93.12 500 GLY A N 1
ATOM 4091 C CA . GLY A 1 500 ? -23.083 -14.500 -13.033 1.00 93.12 500 GLY A CA 1
ATOM 4092 C C . GLY A 1 500 ? -23.045 -12.969 -13.030 1.00 93.12 500 GLY A C 1
ATOM 4093 O O . GLY A 1 500 ? -22.544 -12.380 -13.988 1.00 93.12 500 GLY A O 1
ATOM 4094 N N . GLN A 1 501 ? -23.515 -12.297 -11.972 1.00 94.19 501 GLN A N 1
ATOM 4095 C CA . GLN A 1 501 ? -23.346 -10.849 -11.845 1.00 94.19 501 GLN A CA 1
ATOM 4096 C C . GLN A 1 501 ? -21.893 -10.496 -11.510 1.00 94.19 501 GLN A C 1
ATOM 4098 O O . GLN A 1 501 ? -21.298 -11.065 -10.601 1.00 94.19 501 GLN A O 1
ATOM 4103 N N . ARG A 1 502 ? -21.311 -9.534 -12.228 1.00 91.81 502 ARG A N 1
ATOM 4104 C CA . ARG A 1 502 ? -19.914 -9.125 -12.027 1.00 91.81 502 ARG A CA 1
ATOM 4105 C C . ARG A 1 502 ? -19.723 -8.411 -10.685 1.00 91.81 502 ARG A C 1
ATOM 4107 O O . ARG A 1 502 ? -20.448 -7.459 -10.391 1.00 91.81 502 ARG A O 1
ATOM 4114 N N . CYS A 1 503 ? -18.737 -8.855 -9.904 1.00 90.94 503 CYS A N 1
ATOM 4115 C CA . CYS A 1 503 ? -18.350 -8.234 -8.631 1.00 90.94 503 CYS A CA 1
ATOM 4116 C C . CYS A 1 503 ? -16.969 -7.579 -8.665 1.00 90.94 503 CYS A C 1
ATOM 4118 O O . CYS A 1 503 ? -16.768 -6.579 -7.981 1.00 90.94 503 CYS A O 1
ATOM 4120 N N . GLN A 1 504 ? -16.049 -8.083 -9.487 1.00 88.12 504 GLN A N 1
ATOM 4121 C CA . GLN A 1 504 ? -14.755 -7.452 -9.730 1.00 88.12 504 GLN A CA 1
ATOM 4122 C C . GLN A 1 504 ? -14.497 -7.322 -11.227 1.00 88.12 504 GLN A C 1
ATOM 4124 O O . GLN A 1 504 ? -14.832 -8.210 -12.016 1.00 88.12 504 GLN A O 1
ATOM 4129 N N . GLU A 1 505 ? -13.910 -6.192 -11.611 1.00 87.19 505 GLU A N 1
ATOM 4130 C CA . GLU A 1 505 ? -13.538 -5.944 -12.996 1.00 87.19 505 GLU A CA 1
ATOM 4131 C C . GLU A 1 505 ? -12.314 -6.754 -13.413 1.00 87.19 505 GLU A C 1
ATOM 4133 O O . GLU A 1 505 ? -11.486 -7.169 -12.606 1.00 87.19 505 GLU A O 1
ATOM 4138 N N . GLU A 1 506 ? -12.227 -6.976 -14.716 1.00 89.00 506 GLU A N 1
ATOM 4139 C CA . GLU A 1 506 ? -11.102 -7.649 -15.345 1.00 89.00 506 GLU A CA 1
ATOM 4140 C C . GLU A 1 506 ? -9.863 -6.743 -15.341 1.00 89.00 506 GLU A C 1
ATOM 4142 O O . GLU A 1 506 ? -9.948 -5.557 -15.669 1.00 89.00 506 GLU A O 1
ATOM 4147 N N . SER A 1 507 ? -8.707 -7.305 -14.988 1.00 85.44 507 SER A N 1
ATOM 4148 C CA . SER A 1 507 ? -7.412 -6.625 -15.068 1.00 85.44 507 SER A CA 1
ATOM 4149 C C . SER A 1 507 ? -6.658 -7.048 -16.335 1.00 85.44 507 SER A C 1
ATOM 4151 O O . SER A 1 507 ? -7.135 -7.875 -17.113 1.00 85.44 507 SER A O 1
ATOM 4153 N N . GLU A 1 508 ? -5.463 -6.502 -16.578 1.00 89.25 508 GLU A N 1
ATOM 4154 C CA . GLU A 1 508 ? -4.652 -6.913 -17.735 1.00 89.25 508 GLU A CA 1
ATOM 4155 C C . GLU A 1 508 ? -4.254 -8.396 -17.684 1.00 89.25 508 GLU A C 1
ATOM 4157 O O . GLU A 1 508 ? -4.158 -9.020 -18.739 1.00 89.25 508 GLU A O 1
ATOM 4162 N N . CYS A 1 509 ? -4.083 -8.963 -16.480 1.00 90.50 509 CYS A N 1
ATOM 4163 C CA . CYS A 1 509 ? -3.608 -10.336 -16.272 1.00 90.50 509 CYS A CA 1
ATOM 4164 C C . CYS A 1 509 ? -4.561 -11.259 -15.508 1.00 90.50 509 CYS A C 1
ATOM 4166 O O . CYS A 1 509 ? -4.284 -12.451 -15.428 1.00 90.50 509 CYS A O 1
ATOM 4168 N N . ALA A 1 510 ? -5.701 -10.776 -15.022 1.00 90.75 510 ALA A N 1
ATOM 4169 C CA . ALA A 1 510 ? -6.706 -11.605 -14.363 1.00 90.75 510 ALA A CA 1
ATOM 4170 C C . ALA A 1 510 ? -8.096 -11.343 -14.952 1.00 90.75 510 ALA A C 1
ATOM 4172 O O . ALA A 1 510 ? -8.432 -10.208 -15.291 1.00 90.75 510 ALA A O 1
ATOM 4173 N N . LEU A 1 511 ? -8.885 -12.403 -15.104 1.00 91.25 511 LEU A N 1
ATOM 4174 C CA . LEU A 1 511 ? -10.273 -12.346 -15.550 1.00 91.25 511 LEU A CA 1
ATOM 4175 C C . LEU A 1 511 ? -11.136 -11.684 -14.474 1.00 91.25 511 LEU A C 1
ATOM 4177 O O . LEU A 1 511 ? -10.875 -11.848 -13.286 1.00 91.25 511 LEU A O 1
ATOM 4181 N N . GLY A 1 512 ? -12.186 -10.971 -14.883 1.00 90.62 512 GLY A N 1
ATOM 4182 C CA . GLY A 1 512 ? -13.163 -10.436 -13.933 1.00 90.62 512 GLY A CA 1
ATOM 4183 C C . GLY A 1 512 ? -13.895 -11.561 -13.196 1.00 90.62 512 GLY A C 1
ATOM 4184 O O . GLY A 1 512 ? -14.183 -12.604 -13.785 1.00 90.62 512 GLY A O 1
ATOM 4185 N N . SER A 1 513 ? -14.220 -11.336 -11.923 1.00 92.81 513 SER A N 1
ATOM 4186 C CA . SER A 1 513 ? -14.920 -12.316 -11.087 1.00 92.81 513 SER A CA 1
ATOM 4187 C C . SER A 1 513 ? -16.429 -12.064 -11.061 1.00 92.81 513 SER A C 1
ATOM 4189 O O . SER A 1 513 ? -16.903 -10.918 -11.111 1.00 92.81 513 SER A O 1
ATOM 4191 N N . LEU A 1 514 ? -17.191 -13.155 -11.011 1.00 94.44 514 LEU A N 1
ATOM 4192 C CA . LEU A 1 514 ? -18.650 -13.166 -11.020 1.00 94.44 514 LEU A CA 1
ATOM 4193 C C . LEU A 1 514 ? -19.172 -13.785 -9.722 1.00 94.44 514 LEU A C 1
ATOM 4195 O O . LEU A 1 514 ? -18.617 -14.758 -9.219 1.00 94.44 514 LEU A O 1
ATOM 4199 N N . CYS A 1 515 ? -20.277 -13.255 -9.213 1.00 95.56 515 CYS A N 1
ATOM 4200 C CA . CYS A 1 515 ? -20.957 -13.780 -8.040 1.00 95.56 515 CYS A CA 1
ATOM 4201 C C . CYS A 1 515 ? -21.499 -15.189 -8.291 1.00 95.56 515 CYS A C 1
ATOM 4203 O O . CYS A 1 515 ? -22.033 -15.479 -9.365 1.00 95.56 515 CYS A O 1
ATOM 4205 N N . THR A 1 516 ? -21.418 -16.045 -7.271 1.00 94.94 516 THR A N 1
ATOM 4206 C CA . THR A 1 516 ? -21.925 -17.426 -7.315 1.00 94.94 516 THR A CA 1
ATOM 4207 C C . THR A 1 516 ? -23.442 -17.516 -7.145 1.00 94.94 516 THR A C 1
ATOM 4209 O O . THR A 1 516 ? -24.020 -18.570 -7.386 1.00 94.94 516 THR A O 1
ATOM 4212 N N . GLY A 1 517 ? -24.100 -16.443 -6.695 1.00 94.00 517 GLY A N 1
ATOM 4213 C CA . GLY A 1 517 ? -25.519 -16.459 -6.325 1.00 94.00 517 GLY A CA 1
ATOM 4214 C C . GLY A 1 517 ? -25.819 -17.063 -4.951 1.00 94.00 517 GLY A C 1
ATOM 4215 O O . GLY A 1 517 ? -26.955 -16.991 -4.498 1.00 94.00 517 GLY A O 1
ATOM 4216 N N . SER A 1 518 ? -24.819 -17.645 -4.284 1.00 94.50 518 SER A N 1
ATOM 4217 C CA . SER A 1 518 ? -24.964 -18.360 -3.008 1.00 94.50 518 SER A CA 1
ATOM 4218 C C . SER A 1 518 ? -24.091 -17.808 -1.879 1.00 94.50 518 SER A C 1
ATOM 4220 O O . SER A 1 518 ? -24.230 -18.244 -0.741 1.00 94.50 518 SER A O 1
ATOM 4222 N N . SER A 1 519 ? -23.190 -16.869 -2.179 1.00 94.44 519 SER A N 1
ATOM 4223 C CA . SER A 1 519 ? -22.260 -16.277 -1.216 1.00 94.44 519 SER A CA 1
ATOM 4224 C C . SER A 1 519 ? -22.186 -14.758 -1.394 1.00 94.44 519 SER A C 1
ATOM 4226 O O . SER A 1 519 ? -22.189 -14.287 -2.538 1.00 94.44 519 SER A O 1
ATOM 4228 N N . PRO A 1 520 ? -22.102 -13.979 -0.298 1.00 93.19 520 PRO A N 1
ATOM 4229 C CA . PRO A 1 520 ? -21.894 -12.535 -0.368 1.00 93.19 520 PRO A CA 1
ATOM 4230 C C . PRO A 1 520 ? -20.445 -12.168 -0.724 1.00 93.19 520 PRO A C 1
ATOM 4232 O O . PRO A 1 520 ? -20.185 -11.051 -1.177 1.00 93.19 520 PRO A O 1
ATOM 4235 N N . ALA A 1 521 ? -19.501 -13.100 -0.573 1.00 91.12 521 ALA A N 1
ATOM 4236 C CA . ALA A 1 521 ? -18.112 -12.902 -0.964 1.00 91.12 521 ALA A CA 1
ATOM 4237 C C . ALA A 1 521 ? -17.948 -12.977 -2.492 1.00 91.12 521 ALA A C 1
ATOM 4239 O O . ALA A 1 521 ? -18.545 -13.822 -3.161 1.00 91.12 521 ALA A O 1
ATOM 4240 N N . CYS A 1 522 ? -17.103 -12.104 -3.045 1.00 91.25 522 CYS A N 1
ATOM 4241 C CA . CYS A 1 522 ? -16.692 -12.198 -4.445 1.00 91.25 522 CYS A CA 1
ATOM 4242 C C . CYS A 1 522 ? -15.589 -13.263 -4.569 1.00 91.25 522 CYS A C 1
ATOM 4244 O O . CYS A 1 522 ? -14.613 -13.180 -3.819 1.00 91.25 522 CYS A O 1
ATOM 4246 N N . PRO A 1 523 ? -15.715 -14.251 -5.472 1.00 91.69 523 PRO A N 1
ATOM 4247 C CA . PRO A 1 523 ? -14.673 -15.255 -5.681 1.00 91.69 523 PRO A CA 1
ATOM 4248 C C . PRO A 1 523 ? -13.344 -14.632 -6.119 1.00 91.69 523 PRO A C 1
ATOM 4250 O O . PRO A 1 523 ? -13.339 -13.578 -6.759 1.00 91.69 523 PRO A O 1
ATOM 4253 N N . GLU A 1 524 ? -12.231 -15.307 -5.829 1.00 85.50 524 GLU A N 1
ATOM 4254 C CA . GLU A 1 524 ? -10.898 -14.874 -6.265 1.00 85.50 524 GLU A CA 1
ATOM 4255 C C . GLU A 1 524 ? -10.800 -14.757 -7.797 1.00 85.50 524 GLU A C 1
ATOM 4257 O O . GLU A 1 524 ? -11.429 -15.510 -8.547 1.00 85.50 524 GLU A O 1
ATOM 4262 N N . LEU A 1 525 ? -10.005 -13.792 -8.270 1.00 85.62 525 LEU A N 1
ATOM 4263 C CA . LEU A 1 525 ? -9.809 -13.551 -9.699 1.00 85.62 525 LEU A CA 1
ATOM 4264 C C . LEU A 1 525 ? -9.031 -14.707 -10.333 1.00 85.62 525 LEU A C 1
ATOM 4266 O O . LEU A 1 525 ? -7.913 -15.016 -9.924 1.00 85.62 525 LEU A O 1
ATOM 4270 N N . LEU A 1 526 ? -9.590 -15.300 -11.388 1.00 89.94 526 LEU A N 1
ATOM 4271 C CA . LEU A 1 526 ? -8.887 -16.320 -12.159 1.00 89.94 526 LEU A CA 1
ATOM 4272 C C . LEU A 1 526 ? -7.797 -15.677 -13.031 1.00 89.94 526 LEU A C 1
ATOM 4274 O O . LEU A 1 526 ? -8.064 -14.674 -13.702 1.00 89.94 526 LEU A O 1
ATOM 4278 N N . PRO A 1 527 ? -6.583 -16.245 -13.087 1.00 91.19 527 PRO A N 1
ATOM 4279 C CA . PRO A 1 527 ? -5.518 -15.717 -13.927 1.00 91.19 527 PRO A CA 1
ATOM 4280 C C . PRO A 1 527 ? -5.871 -15.869 -15.414 1.00 91.19 527 PRO A C 1
ATOM 4282 O O . PRO A 1 527 ? -6.416 -16.887 -15.845 1.00 91.19 527 PRO A O 1
ATOM 4285 N N . LYS A 1 528 ? -5.530 -14.863 -16.226 1.00 93.25 528 LYS A N 1
ATOM 4286 C CA . LYS A 1 528 ? -5.506 -15.014 -17.687 1.00 93.25 528 LYS A CA 1
ATOM 4287 C C . LYS A 1 528 ? -4.373 -15.958 -18.089 1.00 93.25 528 LYS A C 1
ATOM 4289 O O . LYS A 1 528 ? -3.456 -16.221 -17.312 1.00 93.25 528 LYS A O 1
ATOM 4294 N N . ALA A 1 529 ? -4.423 -16.434 -19.332 1.00 93.62 529 ALA A N 1
ATOM 4295 C CA . ALA A 1 529 ? -3.385 -17.292 -19.886 1.00 93.62 529 ALA A CA 1
ATOM 4296 C C . ALA A 1 529 ? -1.992 -16.654 -19.740 1.00 93.62 529 ALA A C 1
ATOM 4298 O O . ALA A 1 529 ? -1.803 -15.464 -20.024 1.00 93.62 529 ALA A O 1
ATOM 4299 N N . ASN A 1 530 ? -1.016 -17.466 -19.331 1.00 92.81 530 ASN A N 1
ATOM 4300 C CA . ASN A 1 530 ? 0.383 -17.055 -19.303 1.00 92.81 530 ASN A CA 1
ATOM 4301 C C . ASN A 1 530 ? 0.819 -16.574 -20.697 1.00 92.81 530 ASN A C 1
ATOM 4303 O O . ASN A 1 530 ? 0.287 -17.025 -21.712 1.00 92.81 530 ASN A O 1
ATOM 4307 N N . PHE A 1 531 ? 1.774 -15.645 -20.739 1.00 92.69 531 PHE A N 1
ATOM 4308 C CA . PHE A 1 531 ? 2.240 -14.980 -21.964 1.00 92.69 531 PHE A CA 1
ATOM 4309 C C . PHE A 1 531 ? 1.223 -14.038 -22.634 1.00 92.69 531 PHE A C 1
ATOM 4311 O O . PHE A 1 531 ? 1.457 -13.569 -23.746 1.00 92.69 531 PHE A O 1
ATOM 4318 N N . THR A 1 532 ? 0.115 -13.696 -21.967 1.00 94.31 532 THR A N 1
ATOM 4319 C CA . THR A 1 532 ? -0.751 -12.595 -22.423 1.00 94.31 532 THR A CA 1
ATOM 4320 C C . THR A 1 532 ? -0.000 -11.259 -22.286 1.00 94.31 532 THR A C 1
ATOM 4322 O O . THR A 1 532 ? 0.507 -10.986 -21.200 1.00 94.31 532 THR A O 1
ATOM 4325 N N . PRO A 1 533 ? 0.091 -10.408 -23.327 1.00 92.81 533 PRO A N 1
ATOM 4326 C CA . PRO A 1 533 ? 0.758 -9.110 -23.220 1.00 92.81 533 PRO A CA 1
ATOM 4327 C C . PRO A 1 533 ? 0.069 -8.166 -22.229 1.00 92.81 533 PRO A C 1
ATOM 4329 O O . PRO A 1 533 ? -1.151 -8.008 -22.260 1.00 92.81 533 PRO A O 1
ATOM 4332 N N . CYS A 1 534 ? 0.859 -7.498 -21.393 1.00 90.75 534 CYS A N 1
ATOM 4333 C CA . CYS A 1 534 ? 0.408 -6.551 -20.373 1.00 90.75 534 CYS A CA 1
ATOM 4334 C C . CYS A 1 534 ? 1.435 -5.414 -20.192 1.00 90.75 534 CYS A C 1
ATOM 4336 O O . CYS A 1 534 ? 2.481 -5.397 -20.849 1.00 90.75 534 CYS A O 1
ATOM 4338 N N . GLY A 1 535 ? 1.138 -4.416 -19.358 1.00 83.81 535 GLY A N 1
ATOM 4339 C CA . GLY A 1 535 ? 2.049 -3.311 -19.058 1.00 83.81 535 GLY A CA 1
ATOM 4340 C C . GLY A 1 535 ? 2.388 -2.502 -20.307 1.00 83.81 535 GLY A C 1
ATOM 4341 O O . GLY A 1 535 ? 3.559 -2.339 -20.640 1.00 83.81 535 GLY A O 1
ATOM 4342 N N . LEU A 1 536 ? 1.361 -2.057 -21.042 1.00 84.81 536 LEU A N 1
ATOM 4343 C CA . LEU A 1 536 ? 1.487 -1.415 -22.365 1.00 84.81 536 LEU A CA 1
ATOM 4344 C C . LEU A 1 536 ? 2.073 -2.329 -23.462 1.00 84.81 536 LEU A C 1
ATOM 4346 O O . LEU A 1 536 ? 2.575 -1.839 -24.473 1.00 84.81 536 LEU A O 1
ATOM 4350 N N . GLY A 1 537 ? 2.003 -3.650 -23.274 1.00 87.94 537 GLY A N 1
ATOM 4351 C CA . GLY A 1 537 ? 2.564 -4.643 -24.195 1.00 87.94 537 GLY A CA 1
ATOM 4352 C C . GLY A 1 537 ? 4.074 -4.847 -24.045 1.00 87.94 537 GLY A C 1
ATOM 4353 O O . GLY A 1 537 ? 4.689 -5.449 -24.919 1.00 87.94 537 GLY A O 1
ATOM 4354 N N . LEU A 1 538 ? 4.670 -4.336 -22.963 1.00 87.50 538 LEU A N 1
ATOM 4355 C CA . LEU A 1 538 ? 6.102 -4.457 -22.662 1.00 87.50 538 LEU A CA 1
ATOM 4356 C C . LEU A 1 538 ? 6.413 -5.600 -21.682 1.00 87.50 538 LEU A C 1
ATOM 4358 O O . LEU A 1 538 ? 7.581 -5.904 -21.447 1.00 87.50 538 LEU A O 1
ATOM 4362 N N . ARG A 1 539 ? 5.382 -6.224 -21.105 1.00 89.88 539 ARG A N 1
ATOM 4363 C CA . ARG A 1 539 ? 5.474 -7.374 -20.199 1.00 89.88 539 ARG A CA 1
ATOM 4364 C C . ARG A 1 539 ? 4.462 -8.444 -20.589 1.00 89.88 539 ARG A C 1
ATOM 4366 O O . ARG A 1 539 ? 3.620 -8.238 -21.464 1.00 89.88 539 ARG A O 1
ATOM 4373 N N . LEU A 1 540 ? 4.549 -9.580 -19.913 1.00 92.00 540 LEU A N 1
ATOM 4374 C CA . LEU A 1 540 ? 3.698 -10.742 -20.091 1.00 92.00 540 LEU A CA 1
ATOM 4375 C C . LEU A 1 540 ? 3.055 -11.155 -18.768 1.00 92.00 540 LEU A C 1
ATOM 4377 O O . LEU A 1 540 ? 3.655 -11.050 -17.698 1.00 92.00 540 LEU A O 1
ATOM 4381 N N . CYS A 1 541 ? 1.840 -11.679 -18.845 1.00 92.25 541 CYS A N 1
ATOM 4382 C CA . CYS A 1 541 ? 1.169 -12.258 -17.697 1.00 92.25 541 CYS A CA 1
ATOM 4383 C C . CYS A 1 541 ? 1.830 -13.578 -17.292 1.00 92.25 541 CYS A C 1
ATOM 4385 O O . CYS A 1 541 ? 2.090 -14.437 -18.138 1.00 92.25 541 CYS A O 1
ATOM 4387 N N . SER A 1 542 ? 2.054 -13.743 -15.992 1.00 89.12 542 SER A N 1
ATOM 4388 C CA . SER A 1 542 ? 2.525 -14.974 -15.363 1.00 89.12 542 SER A CA 1
ATOM 4389 C C . SER A 1 542 ? 1.706 -15.210 -14.097 1.00 89.12 542 SER A C 1
ATOM 4391 O O . SER A 1 542 ? 1.709 -14.371 -13.199 1.00 89.12 542 SER A O 1
ATOM 4393 N N . ASN A 1 543 ? 0.943 -16.305 -14.050 1.00 85.31 543 ASN A N 1
ATOM 4394 C CA . ASN A 1 543 ? 0.078 -16.685 -12.924 1.00 85.31 543 ASN A CA 1
ATOM 4395 C C . ASN A 1 543 ? -0.848 -15.553 -12.438 1.00 85.31 543 ASN A C 1
ATOM 4397 O O . ASN A 1 543 ? -1.060 -15.370 -11.244 1.00 85.31 543 ASN A O 1
ATOM 4401 N N . GLY A 1 544 ? -1.397 -14.769 -13.369 1.00 84.94 544 GLY A N 1
ATOM 4402 C CA . GLY A 1 544 ? -2.313 -13.670 -13.047 1.00 84.94 544 GLY A CA 1
ATOM 4403 C C . GLY A 1 544 ? -1.652 -12.314 -12.787 1.00 84.94 544 GLY A C 1
ATOM 4404 O O . GLY A 1 544 ? -2.362 -11.316 -12.657 1.00 84.94 544 GLY A O 1
ATOM 4405 N N . LEU A 1 545 ? -0.317 -12.244 -12.767 1.00 83.44 545 LEU A N 1
ATOM 4406 C CA . LEU A 1 545 ? 0.456 -11.026 -12.504 1.00 83.44 545 LEU A CA 1
ATOM 4407 C C . LEU A 1 545 ? 1.165 -10.516 -13.763 1.00 83.44 545 LEU A C 1
ATOM 4409 O O . LEU A 1 545 ? 1.667 -11.300 -14.569 1.00 83.44 545 LEU A O 1
ATOM 4413 N N . CYS A 1 546 ? 1.233 -9.192 -13.929 1.00 85.06 546 CYS A N 1
ATOM 4414 C CA . CYS A 1 546 ? 1.905 -8.550 -15.063 1.00 85.06 546 CYS A CA 1
ATOM 4415 C C . CYS A 1 546 ? 3.413 -8.382 -14.818 1.00 85.06 546 CYS A C 1
ATOM 4417 O O . CYS A 1 546 ? 3.916 -7.270 -14.629 1.00 85.06 546 CYS A O 1
ATOM 4419 N N . GLU A 1 547 ? 4.134 -9.501 -14.775 1.00 82.00 547 GLU A N 1
ATOM 4420 C CA . GLU A 1 547 ? 5.538 -9.522 -14.348 1.00 82.00 547 GLU A CA 1
ATOM 4421 C C . GLU A 1 547 ? 6.500 -10.215 -15.321 1.00 82.00 547 GLU A C 1
ATOM 4423 O O . GLU A 1 547 ? 7.695 -9.921 -15.309 1.00 82.00 547 GLU A O 1
ATOM 4428 N N . GLY A 1 548 ? 6.014 -11.068 -16.218 1.00 86.94 548 GLY A N 1
ATOM 4429 C CA . GLY A 1 548 ? 6.857 -11.741 -17.202 1.00 86.94 548 GLY A CA 1
ATOM 4430 C C . GLY A 1 548 ? 7.549 -10.752 -18.143 1.00 86.94 548 GLY A C 1
ATOM 4431 O O . GLY A 1 548 ? 6.965 -9.748 -18.553 1.00 86.94 548 GLY A O 1
ATOM 4432 N N . SER A 1 549 ? 8.800 -11.027 -18.496 1.00 90.56 549 SER A N 1
ATOM 4433 C CA . SER A 1 549 ? 9.517 -10.275 -19.529 1.00 90.56 549 SER A CA 1
ATOM 4434 C C . SER A 1 549 ? 9.036 -10.684 -20.924 1.00 90.56 549 SER A C 1
ATOM 4436 O O . SER A 1 549 ? 8.349 -11.686 -21.071 1.00 90.56 549 SER A O 1
ATOM 4438 N N . LEU A 1 550 ? 9.397 -9.962 -21.986 1.00 92.94 550 LEU A N 1
ATOM 4439 C CA . LEU A 1 550 ? 9.136 -10.465 -23.346 1.00 92.94 550 LEU A CA 1
ATOM 4440 C C . LEU A 1 550 ? 10.126 -11.572 -23.762 1.00 92.94 550 LEU A C 1
ATOM 4442 O O . LEU A 1 550 ? 9.857 -12.312 -24.704 1.00 92.94 550 LEU A O 1
ATOM 4446 N N . CYS A 1 551 ? 11.247 -11.732 -23.046 1.00 93.19 551 CYS A N 1
ATOM 4447 C CA . CYS A 1 551 ? 12.255 -12.759 -23.327 1.00 93.19 551 CYS A CA 1
ATOM 4448 C C . CYS A 1 551 ? 11.683 -14.179 -23.160 1.00 93.19 551 CYS A C 1
ATOM 4450 O O . CYS A 1 551 ? 11.935 -15.050 -23.996 1.00 93.19 551 CYS A O 1
ATOM 4452 N N . ILE A 1 552 ? 10.852 -14.401 -22.133 1.00 92.12 552 ILE A N 1
ATOM 4453 C CA . ILE A 1 552 ? 10.337 -15.741 -21.801 1.00 92.12 552 ILE A CA 1
ATOM 4454 C C . ILE A 1 552 ? 9.442 -16.331 -22.898 1.00 92.12 552 ILE A C 1
ATOM 4456 O O . ILE A 1 552 ? 9.391 -17.548 -23.048 1.00 92.12 552 ILE A O 1
ATOM 4460 N N . GLN A 1 553 ? 8.787 -15.496 -23.715 1.00 91.25 553 GLN A N 1
ATOM 4461 C CA . GLN A 1 553 ? 7.979 -15.964 -24.849 1.00 91.25 553 GLN A CA 1
ATOM 4462 C C . GLN A 1 553 ? 8.831 -16.662 -25.922 1.00 91.25 553 GLN A C 1
ATOM 4464 O O . GLN A 1 553 ? 8.320 -17.480 -26.686 1.00 91.25 553 GLN A O 1
ATOM 4469 N N . HIS A 1 554 ? 10.129 -16.364 -25.962 1.00 92.00 554 HIS A N 1
ATOM 4470 C CA . HIS A 1 554 ? 11.090 -16.936 -26.901 1.00 92.00 554 HIS A CA 1
ATOM 4471 C C . HIS A 1 554 ? 12.023 -17.967 -26.247 1.00 92.00 554 HIS A C 1
ATOM 4473 O O . HIS A 1 554 ? 13.028 -18.342 -26.846 1.00 92.00 554 HIS A O 1
ATOM 4479 N N . GLY A 1 555 ? 11.713 -18.428 -25.029 1.00 91.12 555 GLY A N 1
ATOM 4480 C CA . GLY A 1 555 ? 12.570 -19.359 -24.285 1.00 91.12 555 GLY A CA 1
ATOM 4481 C C . GLY A 1 555 ? 13.878 -18.731 -23.791 1.00 91.12 555 GLY A C 1
ATOM 4482 O O . GLY A 1 555 ? 14.855 -19.444 -23.574 1.00 91.12 555 GLY A O 1
ATOM 4483 N N . LEU A 1 556 ? 13.907 -17.404 -23.644 1.00 93.38 556 LEU A N 1
ATOM 4484 C CA . LEU A 1 556 ? 15.050 -16.635 -23.156 1.00 93.38 556 LEU A CA 1
ATOM 4485 C C . LEU A 1 556 ? 14.784 -16.120 -21.737 1.00 93.38 556 LEU A C 1
ATOM 4487 O O . LEU A 1 556 ? 13.636 -15.922 -21.337 1.00 93.38 556 LEU A O 1
ATOM 4491 N N . GLU A 1 557 ? 15.845 -15.830 -20.994 1.00 90.62 557 GLU A N 1
ATOM 4492 C CA . GLU A 1 557 ? 15.766 -15.198 -19.674 1.00 90.62 557 GLU A CA 1
ATOM 4493 C C . GLU A 1 557 ? 16.020 -13.691 -19.778 1.00 90.62 557 GLU A C 1
ATOM 4495 O O . GLU A 1 557 ? 16.818 -13.241 -20.603 1.00 90.62 557 GLU A O 1
ATOM 4500 N N . GLU A 1 558 ? 15.338 -12.899 -18.945 1.00 90.12 558 GLU A N 1
ATOM 4501 C CA . GLU A 1 558 ? 15.648 -11.473 -18.800 1.00 90.12 558 GLU A CA 1
ATOM 4502 C C . GLU A 1 558 ? 16.990 -11.298 -18.085 1.00 90.12 558 GLU A C 1
ATOM 4504 O O . GLU A 1 558 ? 17.273 -11.965 -17.091 1.00 90.12 558 GLU A O 1
ATOM 4509 N N . CYS A 1 559 ? 17.804 -10.371 -18.578 1.00 88.12 559 CYS A N 1
ATOM 4510 C CA . CYS A 1 559 ? 19.087 -10.016 -17.990 1.00 88.12 559 CYS A CA 1
ATOM 4511 C C . CYS A 1 559 ? 19.301 -8.499 -18.055 1.00 88.12 559 CYS A C 1
ATOM 4513 O O . CYS A 1 559 ? 18.589 -7.780 -18.758 1.00 88.12 559 CYS A O 1
ATOM 4515 N N . GLN A 1 560 ? 20.288 -7.985 -17.322 1.00 84.69 560 GLN A N 1
ATOM 4516 C CA . GLN A 1 560 ? 20.540 -6.546 -17.266 1.00 84.69 560 GLN A CA 1
ATOM 4517 C C . GLN A 1 560 ? 21.586 -6.107 -18.288 1.00 84.69 560 GLN A C 1
ATOM 4519 O O . GLN A 1 560 ? 22.674 -6.670 -18.380 1.00 84.69 560 GLN A O 1
ATOM 4524 N N . CYS A 1 561 ? 21.273 -5.057 -19.047 1.00 84.31 561 CYS A N 1
ATOM 4525 C CA . CYS A 1 561 ? 22.178 -4.539 -20.064 1.00 84.31 561 CYS A CA 1
ATOM 4526 C C . CYS A 1 561 ? 23.452 -3.929 -19.447 1.00 84.31 561 CYS A C 1
ATOM 4528 O O . CYS A 1 561 ? 23.383 -2.960 -18.691 1.00 84.31 561 CYS A O 1
ATOM 4530 N N . VAL A 1 562 ? 24.625 -4.417 -19.866 1.00 74.94 562 VAL A N 1
ATOM 4531 C CA . VAL A 1 562 ? 25.957 -3.966 -19.392 1.00 74.94 562 VAL A CA 1
ATOM 4532 C C . VAL A 1 562 ? 26.387 -2.609 -20.003 1.00 74.94 562 VAL A C 1
ATOM 4534 O O . VAL A 1 562 ? 27.456 -2.076 -19.718 1.00 74.94 562 VAL A O 1
ATOM 4537 N N . SER A 1 563 ? 25.567 -1.998 -20.864 1.00 65.75 563 SER A N 1
ATOM 4538 C CA . SER A 1 563 ? 25.950 -0.814 -21.649 1.00 65.75 563 SER A CA 1
ATOM 4539 C C . SER A 1 563 ? 26.249 0.428 -20.782 1.00 65.75 563 SER A C 1
ATOM 4541 O O . SER A 1 563 ? 25.431 0.841 -19.961 1.00 65.75 563 SER A O 1
ATOM 4543 N N . SER A 1 564 ? 27.401 1.069 -21.024 1.00 56.59 564 SER A N 1
ATOM 4544 C CA . SER A 1 564 ? 27.884 2.304 -20.370 1.00 56.59 564 SER A CA 1
ATOM 4545 C C . SER A 1 564 ? 27.275 3.585 -20.984 1.00 56.59 564 SER A C 1
ATOM 4547 O O . SER A 1 564 ? 27.957 4.398 -21.609 1.00 56.59 564 SER A O 1
ATOM 4549 N N . PRO A 1 565 ? 25.938 3.712 -20.973 1.00 64.75 565 PRO A N 1
ATOM 4550 C CA . PRO A 1 565 ? 25.336 4.862 -20.285 1.00 64.75 565 PRO A CA 1
ATOM 4551 C C . PRO A 1 565 ? 24.087 4.495 -19.453 1.00 64.75 565 PRO A C 1
ATOM 4553 O O . PRO A 1 565 ? 23.408 3.512 -19.733 1.00 64.75 565 PRO A O 1
ATOM 4556 N N . LEU A 1 566 ? 23.705 5.342 -18.483 1.00 61.19 566 LEU A N 1
ATOM 4557 C CA . LEU A 1 566 ? 22.537 5.155 -17.587 1.00 61.19 566 LEU A CA 1
ATOM 4558 C C . LEU A 1 566 ? 21.202 4.884 -18.313 1.00 61.19 566 LEU A C 1
ATOM 4560 O O . LEU A 1 566 ? 20.343 4.187 -17.781 1.00 61.19 566 LEU A O 1
ATOM 4564 N N . ARG A 1 567 ? 21.030 5.405 -19.538 1.00 60.62 567 ARG A N 1
ATOM 4565 C CA . ARG A 1 567 ? 19.873 5.100 -20.405 1.00 60.62 567 ARG A CA 1
ATOM 4566 C C . ARG A 1 567 ? 19.896 3.685 -20.980 1.00 60.62 567 ARG A C 1
ATOM 4568 O O . ARG A 1 567 ? 18.848 3.103 -21.221 1.00 60.62 567 ARG A O 1
ATOM 4575 N N . GLY A 1 568 ? 21.085 3.140 -21.234 1.00 70.31 568 GLY A N 1
ATOM 4576 C CA . GLY A 1 568 ? 21.249 1.799 -21.796 1.00 70.31 568 GLY A CA 1
ATOM 4577 C C . GLY A 1 568 ? 20.788 0.696 -20.847 1.00 70.31 568 GLY A C 1
ATOM 4578 O O . GLY A 1 568 ? 20.343 -0.343 -21.313 1.00 70.31 568 GLY A O 1
ATOM 4579 N N . ARG A 1 569 ? 20.822 0.955 -19.534 1.00 79.38 569 ARG A N 1
ATOM 4580 C CA . ARG A 1 569 ? 20.432 0.005 -18.480 1.00 79.38 569 ARG A CA 1
ATOM 4581 C C . ARG A 1 569 ? 18.917 -0.161 -18.307 1.00 79.38 569 ARG A C 1
ATOM 4583 O O . ARG A 1 569 ? 18.498 -1.041 -17.572 1.00 79.38 569 ARG A O 1
ATOM 4590 N N . CYS A 1 570 ? 18.111 0.669 -18.972 1.00 86.94 570 CYS A N 1
ATOM 4591 C CA . CYS A 1 570 ? 16.644 0.629 -18.926 1.00 86.94 570 CYS A CA 1
ATOM 4592 C C . CYS A 1 570 ? 16.019 0.127 -20.228 1.00 86.94 570 CYS A C 1
ATOM 4594 O O . CYS A 1 570 ? 14.940 0.561 -20.636 1.00 86.94 570 CYS A O 1
ATOM 4596 N N . ARG A 1 571 ? 16.728 -0.786 -20.886 1.00 89.69 571 ARG A N 1
ATOM 4597 C CA . ARG A 1 571 ? 16.292 -1.510 -22.075 1.00 89.69 571 ARG A CA 1
ATOM 4598 C C . ARG A 1 571 ? 16.184 -2.983 -21.745 1.00 89.69 571 ARG A C 1
ATOM 4600 O O . ARG A 1 571 ? 16.891 -3.471 -20.868 1.00 89.69 571 ARG A O 1
ATOM 4607 N N . LEU A 1 572 ? 15.311 -3.677 -22.458 1.00 91.25 572 LEU A N 1
ATOM 4608 C CA . LEU A 1 572 ? 15.167 -5.110 -22.318 1.00 91.25 572 LEU A CA 1
ATOM 4609 C C . LEU A 1 572 ? 16.379 -5.803 -22.952 1.00 91.25 572 LEU A C 1
ATOM 4611 O O . LEU A 1 572 ? 16.605 -5.698 -24.165 1.00 91.25 572 LEU A O 1
ATOM 4615 N N . CYS A 1 573 ? 17.138 -6.513 -22.121 1.00 92.00 573 CYS A N 1
ATOM 4616 C CA . CYS A 1 573 ? 18.171 -7.445 -22.542 1.00 92.00 573 CYS A CA 1
ATOM 4617 C C . CYS A 1 573 ? 17.717 -8.876 -22.239 1.00 92.00 573 CYS A C 1
ATOM 4619 O O . CYS A 1 573 ? 17.092 -9.142 -21.212 1.00 92.00 573 CYS A O 1
ATOM 4621 N N . CYS A 1 574 ? 18.042 -9.787 -23.152 1.00 93.44 574 CYS A N 1
ATOM 4622 C CA . CYS A 1 574 ? 17.747 -11.207 -23.010 1.00 93.44 574 CYS A CA 1
ATOM 4623 C C . CYS A 1 574 ? 19.046 -12.019 -23.070 1.00 93.44 574 CYS A C 1
ATOM 4625 O O . CYS A 1 574 ? 20.009 -11.615 -23.732 1.00 93.44 574 CYS A O 1
ATOM 4627 N N . GLN A 1 575 ? 19.048 -13.168 -22.405 1.00 93.00 575 GLN A N 1
ATOM 4628 C CA . GLN A 1 575 ? 20.125 -14.155 -22.418 1.00 93.00 575 GLN A CA 1
ATOM 4629 C C . GLN A 1 575 ? 19.560 -15.563 -22.632 1.00 93.00 575 GLN A C 1
ATOM 4631 O O . GLN A 1 575 ? 18.371 -15.810 -22.416 1.00 93.00 575 GLN A O 1
ATOM 4636 N N . LEU A 1 576 ? 20.417 -16.503 -23.025 1.00 93.19 576 LEU A N 1
ATOM 4637 C CA . LEU A 1 576 ? 20.073 -17.921 -22.974 1.00 93.19 576 LEU A CA 1
ATOM 4638 C C . LEU A 1 576 ? 19.956 -18.388 -21.513 1.00 93.19 576 LEU A C 1
ATOM 4640 O O . LEU A 1 576 ? 20.744 -17.933 -20.675 1.00 93.19 576 LEU A O 1
ATOM 4644 N N . PRO A 1 577 ? 19.030 -19.318 -21.209 1.00 92.69 577 PRO A N 1
ATOM 4645 C CA . PRO A 1 577 ? 18.852 -19.832 -19.859 1.00 92.69 577 PRO A CA 1
ATOM 4646 C C . PRO A 1 577 ? 20.158 -20.340 -19.243 1.00 92.69 577 PRO A C 1
ATOM 4648 O O . PRO A 1 577 ? 20.854 -21.169 -19.835 1.00 92.69 577 PRO A O 1
ATOM 4651 N N . GLY A 1 578 ? 20.521 -19.809 -18.074 1.00 87.00 578 GLY A N 1
ATOM 4652 C CA . GLY A 1 578 ? 21.747 -20.186 -17.358 1.00 87.00 578 GLY A CA 1
ATOM 4653 C C . GLY A 1 578 ? 23.072 -19.716 -17.985 1.00 87.00 578 GLY A C 1
ATOM 4654 O O . GLY A 1 578 ? 24.135 -20.112 -17.508 1.00 87.00 578 GLY A O 1
ATOM 4655 N N . GLN A 1 579 ? 23.054 -18.869 -19.023 1.00 90.38 579 GLN A N 1
ATOM 4656 C CA . GLN A 1 579 ? 24.262 -18.381 -19.706 1.00 90.38 579 GLN A CA 1
ATOM 4657 C C . GLN A 1 579 ? 24.373 -16.850 -19.672 1.00 90.38 579 GLN A C 1
ATOM 4659 O O . GLN A 1 579 ? 24.153 -16.167 -20.676 1.00 90.38 579 GLN A O 1
ATOM 4664 N N . ALA A 1 580 ? 24.806 -16.304 -18.532 1.00 84.94 580 ALA A N 1
ATOM 4665 C CA . ALA A 1 580 ? 24.919 -14.856 -18.309 1.00 84.94 580 ALA A CA 1
ATOM 4666 C C . ALA A 1 580 ? 25.789 -14.110 -19.343 1.00 84.94 580 ALA A C 1
ATOM 4668 O O . ALA A 1 580 ? 25.528 -12.954 -19.671 1.00 84.94 580 ALA A O 1
ATOM 4669 N N . ALA A 1 581 ? 26.793 -14.780 -19.919 1.00 85.88 581 ALA A N 1
ATOM 4670 C CA . ALA A 1 581 ? 27.671 -14.203 -20.941 1.00 85.88 581 ALA A CA 1
ATOM 4671 C C . ALA A 1 581 ? 26.949 -13.849 -22.259 1.00 85.88 581 ALA A C 1
ATOM 4673 O O . ALA A 1 581 ? 27.482 -13.091 -23.065 1.00 85.88 581 ALA A O 1
ATOM 4674 N N . THR A 1 582 ? 25.745 -14.384 -22.485 1.00 90.88 582 THR A N 1
ATOM 4675 C CA . THR A 1 582 ? 24.949 -14.142 -23.702 1.00 90.88 582 THR A CA 1
ATOM 4676 C C . THR A 1 582 ? 23.984 -12.965 -23.571 1.00 90.88 582 THR A C 1
ATOM 4678 O O . THR A 1 582 ? 23.208 -12.704 -24.488 1.00 90.88 582 THR A O 1
ATOM 4681 N N . CYS A 1 583 ? 24.029 -12.243 -22.448 1.00 90.94 583 CYS A N 1
ATOM 4682 C CA . CYS A 1 583 ? 23.144 -11.119 -22.193 1.00 90.94 583 CYS A CA 1
ATOM 4683 C C . CYS A 1 583 ? 23.379 -9.966 -23.175 1.00 90.94 583 CYS A C 1
ATOM 4685 O O . CYS A 1 583 ? 24.381 -9.250 -23.100 1.00 90.94 583 CYS A O 1
ATOM 4687 N N . VAL A 1 584 ? 22.429 -9.757 -24.087 1.00 90.50 584 VAL A N 1
ATOM 4688 C CA . VAL A 1 584 ? 22.482 -8.679 -25.082 1.00 90.50 584 VAL A CA 1
ATOM 4689 C C . VAL A 1 584 ? 21.111 -8.041 -25.295 1.00 90.50 584 VAL A C 1
ATOM 4691 O O . VAL A 1 584 ? 20.066 -8.639 -25.040 1.00 90.50 584 VAL A O 1
ATOM 4694 N N . SER A 1 585 ? 21.123 -6.788 -25.758 1.00 91.12 585 SER A N 1
ATOM 4695 C CA . SER A 1 585 ? 19.911 -5.998 -26.012 1.00 91.12 585 SER A CA 1
ATOM 4696 C C . SER A 1 585 ? 19.020 -6.651 -27.063 1.00 91.12 585 SER A C 1
ATOM 4698 O O . SER A 1 585 ? 19.517 -7.214 -28.042 1.00 91.12 585 SER A O 1
ATOM 4700 N N . THR A 1 586 ? 17.707 -6.500 -26.906 1.00 91.06 586 THR A N 1
ATOM 4701 C CA . THR A 1 586 ? 16.691 -6.890 -27.903 1.00 91.06 586 THR A CA 1
ATOM 4702 C C . THR A 1 586 ? 16.914 -6.245 -29.277 1.00 91.06 586 THR A C 1
ATOM 4704 O O . THR A 1 586 ? 16.636 -6.865 -30.299 1.00 91.06 586 THR A O 1
ATOM 4707 N N . SER A 1 587 ? 17.527 -5.058 -29.316 1.00 88.75 587 SER A N 1
ATOM 4708 C CA . SER A 1 587 ? 17.930 -4.357 -30.545 1.00 88.75 587 SER A CA 1
ATOM 4709 C C . SER A 1 587 ? 19.238 -4.861 -31.181 1.00 88.75 587 SER A C 1
ATOM 4711 O O . SER A 1 587 ? 19.683 -4.328 -32.199 1.00 88.75 587 SER A O 1
ATOM 4713 N N . SER A 1 588 ? 19.899 -5.862 -30.592 1.00 88.56 588 SER A N 1
ATOM 4714 C CA . SER A 1 588 ? 21.131 -6.439 -31.140 1.00 88.56 588 SER A CA 1
ATOM 4715 C C . SER A 1 588 ? 20.853 -7.404 -32.298 1.00 88.56 588 SER A C 1
ATOM 4717 O O . SER A 1 588 ? 19.799 -8.028 -32.375 1.00 88.56 588 SER A O 1
ATOM 4719 N N . LYS A 1 589 ? 21.853 -7.608 -33.167 1.00 89.56 589 LYS A N 1
ATOM 4720 C CA . LYS A 1 589 ? 21.764 -8.563 -34.289 1.00 89.56 589 LYS A CA 1
ATOM 4721 C C . LYS A 1 589 ? 21.515 -10.012 -33.850 1.00 89.56 589 LYS A C 1
ATOM 4723 O O . LYS A 1 589 ? 21.049 -10.805 -34.655 1.00 89.56 589 LYS A O 1
ATOM 4728 N N . ILE A 1 590 ? 21.857 -10.359 -32.607 1.00 89.25 590 ILE A N 1
ATOM 4729 C CA . ILE A 1 590 ? 21.706 -11.718 -32.070 1.00 89.25 590 ILE A CA 1
ATOM 4730 C C . ILE A 1 590 ? 20.221 -12.043 -31.870 1.00 89.25 590 ILE A C 1
ATOM 4732 O O . ILE A 1 590 ? 19.779 -13.126 -32.244 1.00 89.25 590 ILE A O 1
ATOM 4736 N N . TRP A 1 591 ? 19.445 -11.090 -31.341 1.00 92.31 591 TRP A N 1
ATOM 4737 C CA . TRP A 1 591 ? 18.017 -11.274 -31.064 1.00 92.31 591 TRP A CA 1
ATOM 4738 C C . TRP A 1 591 ? 17.082 -10.707 -32.140 1.00 92.31 591 TRP A C 1
ATOM 4740 O O . TRP A 1 591 ? 15.860 -10.784 -32.001 1.00 92.31 591 TRP A O 1
ATOM 4750 N N . ASP A 1 592 ? 17.640 -10.206 -33.243 1.00 90.62 592 ASP A N 1
ATOM 4751 C CA . ASP A 1 592 ? 16.902 -9.728 -34.415 1.00 90.62 592 ASP A CA 1
ATOM 4752 C C . ASP A 1 592 ? 15.857 -10.735 -34.949 1.00 90.62 592 ASP A C 1
ATOM 4754 O O . ASP A 1 592 ? 14.736 -10.312 -35.230 1.00 90.62 592 ASP A O 1
ATOM 4758 N N . PRO A 1 593 ? 16.111 -12.064 -34.986 1.00 91.56 593 PRO A N 1
ATOM 4759 C CA . PRO A 1 593 ? 15.098 -13.035 -35.411 1.00 91.56 593 PRO A CA 1
ATOM 4760 C C . PRO A 1 593 ? 13.833 -13.068 -34.538 1.00 91.56 593 PRO A C 1
ATOM 4762 O O . PRO A 1 593 ? 12.777 -13.472 -35.019 1.00 91.56 593 PRO A O 1
ATOM 4765 N N . PHE A 1 594 ? 13.929 -12.662 -33.267 1.00 90.31 594 PHE A N 1
ATOM 4766 C CA . PHE A 1 594 ? 12.813 -12.687 -32.316 1.00 90.31 594 PHE A CA 1
ATOM 4767 C C . PHE A 1 594 ? 12.141 -11.319 -32.171 1.00 90.31 594 PHE A C 1
ATOM 4769 O O . PHE A 1 594 ? 10.915 -11.237 -32.147 1.00 90.31 594 PHE A O 1
ATOM 4776 N N . PHE A 1 595 ? 12.931 -10.240 -32.117 1.00 91.31 595 PHE A N 1
ATOM 4777 C CA . PHE A 1 595 ? 12.435 -8.887 -31.832 1.00 91.31 595 PHE A CA 1
ATOM 4778 C C . PHE A 1 595 ? 12.513 -7.924 -33.024 1.00 91.31 595 PHE A C 1
ATOM 4780 O O . PHE A 1 595 ? 12.127 -6.761 -32.886 1.00 91.31 595 PHE A O 1
ATOM 4787 N N . ASN A 1 596 ? 12.983 -8.371 -34.193 1.00 91.25 596 ASN A N 1
ATOM 4788 C CA . ASN A 1 596 ? 13.063 -7.581 -35.428 1.00 91.25 596 ASN A CA 1
ATOM 4789 C C . ASN A 1 596 ? 13.782 -6.229 -35.225 1.00 91.25 596 ASN A C 1
ATOM 4791 O O . ASN A 1 596 ? 13.291 -5.171 -35.626 1.00 91.25 596 ASN A O 1
ATOM 4795 N N . GLY A 1 597 ? 14.891 -6.263 -34.482 1.00 85.38 597 GLY A N 1
ATOM 4796 C CA . GLY A 1 597 ? 15.741 -5.109 -34.193 1.00 85.38 597 GLY A CA 1
ATOM 4797 C C . GLY A 1 597 ? 15.106 -4.071 -33.267 1.00 85.38 597 GLY A C 1
ATOM 4798 O O . GLY A 1 597 ? 15.604 -2.946 -33.177 1.00 85.38 597 GLY A O 1
ATOM 4799 N N . SER A 1 598 ? 14.005 -4.411 -32.593 1.00 87.56 598 SER A N 1
ATOM 4800 C CA . SER A 1 598 ? 13.266 -3.478 -31.744 1.00 87.56 598 SER A CA 1
ATOM 4801 C C . SER A 1 598 ? 14.035 -3.156 -30.465 1.00 87.56 598 SER A C 1
ATOM 4803 O O . SER A 1 598 ? 14.444 -4.045 -29.725 1.00 87.56 598 SER A O 1
ATOM 4805 N N . ASP A 1 599 ? 14.192 -1.864 -30.182 1.00 87.56 599 ASP A N 1
ATOM 4806 C CA . ASP A 1 599 ? 14.750 -1.371 -28.924 1.00 87.56 599 ASP A CA 1
ATOM 4807 C C . ASP A 1 599 ? 13.627 -1.227 -27.895 1.00 87.56 599 ASP A C 1
ATOM 4809 O O . ASP A 1 599 ? 12.916 -0.220 -27.874 1.00 87.56 599 ASP A O 1
ATOM 4813 N N . ILE A 1 600 ? 13.420 -2.270 -27.092 1.00 90.06 600 ILE A N 1
ATOM 4814 C CA . ILE A 1 600 ? 12.293 -2.342 -26.161 1.00 90.06 600 ILE A CA 1
ATOM 4815 C C . ILE A 1 600 ? 12.700 -1.700 -24.827 1.00 90.06 600 ILE A C 1
ATOM 4817 O O . ILE A 1 600 ? 13.606 -2.207 -24.160 1.00 90.06 600 ILE A O 1
ATOM 4821 N N . PRO A 1 601 ? 12.064 -0.595 -24.401 1.00 88.62 601 PRO A N 1
ATOM 4822 C CA . PRO A 1 601 ? 12.356 0.008 -23.110 1.00 88.62 601 PRO A CA 1
ATOM 4823 C C . PRO A 1 601 ? 11.724 -0.791 -21.964 1.00 88.62 601 PRO A C 1
ATOM 4825 O O . PRO A 1 601 ? 10.614 -1.307 -22.090 1.00 88.62 601 PRO A O 1
ATOM 4828 N N . LEU A 1 602 ? 12.399 -0.825 -20.813 1.00 86.88 602 LEU A N 1
ATOM 4829 C CA . LEU A 1 602 ? 11.798 -1.313 -19.573 1.00 86.88 602 LEU A CA 1
ATOM 4830 C C . LEU A 1 602 ? 10.759 -0.311 -19.051 1.00 86.88 602 LEU A C 1
ATOM 4832 O O . LEU A 1 602 ? 10.880 0.908 -19.238 1.00 86.88 602 LEU A O 1
ATOM 4836 N N . LEU A 1 603 ? 9.734 -0.835 -18.380 1.00 83.94 603 LEU A N 1
ATOM 4837 C CA . LEU A 1 603 ? 8.653 -0.044 -17.800 1.00 83.94 603 LEU A CA 1
ATOM 4838 C C . LEU A 1 603 ? 9.188 0.788 -16.610 1.00 83.94 603 LEU A C 1
ATOM 4840 O O . LEU A 1 603 ? 10.093 0.368 -15.890 1.00 83.94 603 LEU A O 1
ATOM 4844 N N . ALA A 1 604 ? 8.654 1.993 -16.388 1.00 81.88 604 ALA A N 1
ATOM 4845 C CA . ALA A 1 604 ? 9.160 2.902 -15.350 1.00 81.88 604 ALA A CA 1
ATOM 4846 C C . ALA A 1 604 ? 8.965 2.338 -13.928 1.00 81.88 604 ALA A C 1
ATOM 4848 O O . ALA A 1 604 ? 7.844 2.275 -13.447 1.00 81.88 604 ALA A O 1
ATOM 4849 N N . GLY A 1 605 ? 10.031 1.942 -13.246 1.00 75.06 605 GLY A N 1
ATOM 4850 C CA . GLY A 1 605 ? 10.018 1.257 -11.956 1.00 75.06 605 GLY A CA 1
ATOM 4851 C C . GLY A 1 605 ? 10.572 -0.164 -12.016 1.00 75.06 605 GLY A C 1
ATOM 4852 O O . GLY A 1 605 ? 10.796 -0.752 -10.958 1.00 75.06 605 GLY A O 1
ATOM 4853 N N . SER A 1 606 ? 10.861 -0.678 -13.219 1.00 79.94 606 SER A N 1
ATOM 4854 C CA . SER A 1 606 ? 11.658 -1.891 -13.410 1.00 79.94 606 SER A CA 1
ATOM 4855 C C . SER A 1 606 ? 13.044 -1.737 -12.769 1.00 79.94 606 SER A C 1
ATOM 4857 O O . SER A 1 606 ? 13.628 -0.648 -12.858 1.00 79.94 606 SER A O 1
ATOM 4859 N N . PRO A 1 607 ? 13.573 -2.793 -12.124 1.00 77.69 607 PRO A N 1
ATOM 4860 C CA . PRO A 1 607 ? 14.903 -2.774 -11.525 1.00 77.69 607 PRO A CA 1
ATOM 4861 C C . PRO A 1 607 ? 15.990 -2.636 -12.599 1.00 77.69 607 PRO A C 1
ATOM 4863 O O . PRO A 1 607 ? 15.849 -3.139 -13.711 1.00 77.69 607 PRO A O 1
ATOM 4866 N N . CYS A 1 608 ? 17.085 -1.959 -12.267 1.00 80.62 608 CYS A N 1
ATOM 4867 C CA . CYS A 1 608 ? 18.235 -1.765 -13.148 1.00 80.62 608 CYS A CA 1
ATOM 4868 C C . CYS A 1 608 ? 19.534 -1.627 -12.337 1.00 80.62 608 CYS A C 1
ATOM 4870 O O . CYS A 1 608 ? 19.496 -1.395 -11.129 1.00 80.62 608 CYS A O 1
ATOM 4872 N N . GLY A 1 609 ? 20.689 -1.770 -12.994 1.00 75.94 609 GLY A N 1
ATOM 4873 C CA . GLY A 1 609 ? 22.000 -1.611 -12.353 1.00 75.94 609 GLY A CA 1
ATOM 4874 C C . GLY A 1 609 ? 22.271 -2.635 -11.246 1.00 75.94 609 GLY A C 1
ATOM 4875 O O . GLY A 1 609 ? 22.570 -2.255 -10.123 1.00 75.94 609 GLY A O 1
ATOM 4876 N N . ASP A 1 610 ? 22.107 -3.913 -11.561 1.00 74.69 610 ASP A N 1
ATOM 4877 C CA . ASP A 1 610 ? 22.208 -5.086 -10.688 1.00 74.69 610 ASP A CA 1
ATOM 4878 C C . ASP A 1 610 ? 21.223 -5.077 -9.514 1.00 74.69 610 ASP A C 1
ATOM 4880 O O . ASP A 1 610 ? 21.517 -5.555 -8.426 1.00 74.69 610 ASP A O 1
ATOM 4884 N N . LYS A 1 611 ? 20.012 -4.556 -9.768 1.00 67.00 611 LYS A N 1
ATOM 4885 C CA . LYS A 1 611 ? 18.939 -4.337 -8.775 1.00 67.00 611 LYS A CA 1
ATOM 4886 C C . LYS A 1 611 ? 19.246 -3.216 -7.765 1.00 67.00 611 LYS A C 1
ATOM 4888 O O . LYS A 1 611 ? 18.479 -3.032 -6.826 1.00 67.00 611 LYS A O 1
ATOM 4893 N N . ASN A 1 612 ? 20.286 -2.413 -7.999 1.00 69.44 612 ASN A N 1
ATOM 4894 C CA . ASN A 1 612 ? 20.625 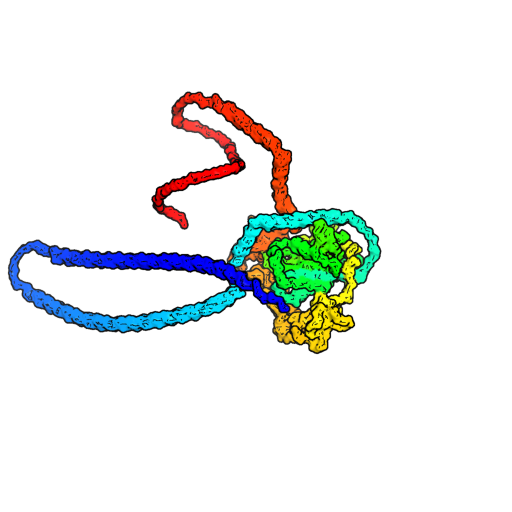-1.262 -7.154 1.00 69.44 612 ASN A CA 1
ATOM 4895 C C . ASN A 1 612 ? 19.895 0.026 -7.569 1.00 69.44 612 ASN A C 1
ATOM 4897 O O . ASN A 1 612 ? 20.153 1.091 -7.018 1.00 69.44 612 ASN A O 1
ATOM 4901 N N . GLY A 1 613 ? 19.015 -0.024 -8.568 1.00 75.00 613 GLY A N 1
ATOM 4902 C CA . GLY A 1 613 ? 18.311 1.138 -9.096 1.00 75.00 613 GLY A CA 1
ATOM 4903 C C . GLY A 1 613 ? 17.001 0.795 -9.793 1.00 75.00 613 GLY A C 1
ATOM 4904 O O . GLY A 1 613 ? 16.641 -0.373 -9.938 1.00 75.00 613 GLY A O 1
ATOM 4905 N N . TYR A 1 614 ? 16.304 1.830 -10.260 1.00 77.00 614 TYR A N 1
ATOM 4906 C CA . TYR A 1 614 ? 15.058 1.716 -11.013 1.00 77.00 614 TYR A CA 1
ATOM 4907 C C . TYR A 1 614 ? 15.021 2.626 -12.233 1.00 77.00 614 TYR A C 1
ATOM 4909 O O . TYR A 1 614 ? 15.562 3.732 -12.235 1.00 77.00 614 TYR A O 1
ATOM 4917 N N . CYS A 1 615 ? 14.320 2.176 -13.266 1.00 82.31 615 CYS A N 1
ATOM 4918 C CA . CYS A 1 615 ? 14.084 2.965 -14.465 1.00 82.31 615 CYS A CA 1
ATOM 4919 C C . CYS A 1 615 ? 13.037 4.045 -14.221 1.00 82.31 615 CYS A C 1
ATOM 4921 O O . CYS A 1 615 ? 11.913 3.743 -13.841 1.00 82.31 615 CYS A O 1
ATOM 4923 N N . ASP A 1 616 ? 13.364 5.310 -14.461 1.00 77.12 616 ASP A N 1
ATOM 4924 C CA . ASP A 1 616 ? 12.370 6.380 -14.379 1.00 77.12 616 ASP A CA 1
ATOM 4925 C C . ASP A 1 616 ? 11.491 6.473 -15.646 1.00 77.12 616 ASP A C 1
ATOM 4927 O O . ASP A 1 616 ? 11.658 5.730 -16.616 1.00 77.12 616 ASP A O 1
ATOM 4931 N N . LYS A 1 617 ? 10.549 7.428 -15.664 1.00 78.94 617 LYS A N 1
ATOM 4932 C CA . LYS A 1 617 ? 9.660 7.701 -16.816 1.00 78.94 617 LYS A CA 1
ATOM 4933 C C . LYS A 1 617 ? 10.408 8.128 -18.091 1.00 78.94 617 LYS A C 1
ATOM 4935 O O . LYS A 1 617 ? 9.796 8.193 -19.152 1.00 78.94 617 LYS A O 1
ATOM 4940 N N . PHE A 1 618 ? 11.703 8.437 -17.999 1.00 80.00 618 PHE A N 1
ATOM 4941 C CA . PHE A 1 618 ? 12.574 8.788 -19.123 1.00 80.00 618 PHE A CA 1
ATOM 4942 C C . PHE A 1 618 ? 13.509 7.638 -19.523 1.00 80.00 618 PHE A C 1
ATOM 4944 O O . PHE A 1 618 ? 14.419 7.857 -20.330 1.00 80.00 618 PHE A O 1
ATOM 4951 N N . HIS A 1 619 ? 13.294 6.439 -18.969 1.00 82.00 619 HIS A N 1
ATOM 4952 C CA . HIS A 1 619 ? 14.131 5.255 -19.153 1.00 82.00 619 HIS A CA 1
ATOM 4953 C C . HIS A 1 619 ? 15.594 5.520 -18.770 1.00 82.00 619 HIS A C 1
ATOM 4955 O O . HIS A 1 619 ? 16.528 5.105 -19.457 1.00 82.00 619 HIS A O 1
ATOM 4961 N N . ILE A 1 620 ? 15.798 6.265 -17.683 1.00 82.19 620 ILE A N 1
ATOM 4962 C CA . ILE A 1 620 ? 17.105 6.472 -17.060 1.00 82.19 620 ILE A CA 1
ATOM 4963 C C . ILE A 1 620 ? 17.154 5.618 -15.798 1.00 82.19 620 ILE A C 1
ATOM 4965 O O . ILE A 1 620 ? 16.260 5.707 -14.957 1.00 82.19 620 ILE A O 1
ATOM 4969 N N . CYS A 1 621 ? 18.204 4.806 -15.661 1.00 81.31 621 CYS A N 1
ATOM 4970 C CA . CYS A 1 621 ? 18.428 4.034 -14.448 1.00 81.31 621 CYS A CA 1
ATOM 4971 C C . CYS A 1 621 ? 18.860 4.966 -13.311 1.00 81.31 621 CYS A C 1
ATOM 4973 O O . CYS A 1 621 ? 19.923 5.583 -13.389 1.00 81.31 621 CYS A O 1
ATOM 4975 N N . ARG A 1 622 ? 18.027 5.092 -12.278 1.00 77.31 622 ARG A N 1
ATOM 4976 C CA . ARG A 1 622 ? 18.318 5.842 -11.053 1.00 77.31 622 ARG A CA 1
ATOM 4977 C C . ARG A 1 622 ? 18.703 4.866 -9.960 1.00 77.31 622 ARG A C 1
ATOM 4979 O O . ARG A 1 622 ? 17.878 4.042 -9.582 1.00 77.31 622 ARG A O 1
ATOM 4986 N N . PHE A 1 623 ? 19.926 4.966 -9.462 1.00 72.38 623 PHE A N 1
ATOM 4987 C CA . PHE A 1 623 ? 20.355 4.175 -8.316 1.00 72.38 623 PHE A CA 1
ATOM 4988 C C . PHE A 1 623 ? 19.598 4.600 -7.060 1.00 72.38 623 PHE A C 1
ATOM 4990 O O . PHE A 1 623 ? 19.230 5.765 -6.896 1.00 72.38 623 PHE A O 1
ATOM 4997 N N . VAL A 1 624 ? 19.301 3.626 -6.212 1.00 64.31 624 VAL A N 1
ATOM 4998 C CA . VAL A 1 624 ? 18.803 3.872 -4.870 1.00 64.31 624 VAL A CA 1
ATOM 4999 C C . VAL A 1 624 ? 20.041 4.071 -4.011 1.00 64.31 624 VAL A C 1
ATOM 5001 O O . VAL A 1 624 ? 20.745 3.110 -3.734 1.00 64.31 624 VAL A O 1
ATOM 5004 N N . ASP A 1 625 ? 20.347 5.321 -3.670 1.00 52.38 625 ASP A N 1
ATOM 5005 C CA . ASP A 1 625 ? 21.457 5.611 -2.759 1.00 52.38 625 ASP A CA 1
ATOM 5006 C C . ASP A 1 625 ? 21.248 4.901 -1.407 1.00 52.38 625 ASP A C 1
ATOM 5008 O O . ASP A 1 625 ? 20.114 4.792 -0.930 1.00 52.38 625 ASP A O 1
ATOM 5012 N N . GLU A 1 626 ? 22.350 4.399 -0.838 1.00 44.94 626 GLU A N 1
ATOM 5013 C CA . GLU A 1 626 ? 22.416 3.515 0.339 1.00 44.94 626 GLU A CA 1
ATOM 5014 C C . GLU A 1 626 ? 21.840 4.112 1.613 1.00 44.94 626 GLU A C 1
ATOM 5016 O O . GLU A 1 626 ? 21.463 3.368 2.521 1.00 44.94 626 GLU A O 1
ATOM 5021 N N . ASP A 1 627 ? 21.740 5.434 1.689 1.00 46.16 627 ASP A N 1
ATOM 5022 C CA . ASP A 1 627 ? 21.060 6.063 2.789 1.00 46.16 627 ASP A CA 1
ATOM 5023 C C . ASP A 1 627 ? 19.709 6.649 2.384 1.00 46.16 627 ASP A C 1
ATOM 5025 O O . ASP A 1 627 ? 19.521 7.230 1.314 1.00 46.16 627 ASP A O 1
ATOM 5029 N N . GLY A 1 628 ? 18.718 6.348 3.231 1.00 48.22 628 GLY A N 1
ATOM 5030 C CA . GLY A 1 628 ? 17.299 6.505 2.949 1.00 48.22 628 GLY A CA 1
ATOM 5031 C C . GLY A 1 628 ? 16.901 7.929 2.544 1.00 48.22 628 GLY A C 1
ATOM 5032 O O . GLY A 1 628 ? 17.729 8.829 2.406 1.00 48.22 628 GLY A O 1
ATOM 5033 N N . PRO A 1 629 ? 15.603 8.217 2.392 1.00 46.41 629 PRO A N 1
ATOM 5034 C CA . PRO A 1 629 ? 15.156 9.553 1.992 1.00 46.41 629 PRO A CA 1
ATOM 5035 C C . PRO A 1 629 ? 15.715 10.699 2.875 1.00 46.41 629 PRO A C 1
ATOM 5037 O O . PRO A 1 629 ? 15.912 11.812 2.388 1.00 46.41 629 PRO A O 1
ATOM 5040 N N . ILE A 1 630 ? 16.082 10.402 4.130 1.00 40.28 630 ILE A N 1
ATOM 5041 C CA . ILE A 1 630 ? 16.751 11.308 5.080 1.00 40.28 630 ILE A CA 1
ATOM 5042 C C . ILE A 1 630 ? 18.199 11.660 4.671 1.00 40.28 630 ILE A C 1
ATOM 5044 O O . ILE A 1 630 ? 18.660 12.767 4.945 1.00 40.28 630 ILE A O 1
ATOM 5048 N N . ALA A 1 631 ? 18.928 10.777 3.988 1.00 38.19 631 ALA A N 1
ATOM 5049 C CA . ALA A 1 631 ? 20.311 11.035 3.591 1.00 38.19 631 ALA A CA 1
ATOM 5050 C C . ALA A 1 631 ? 20.476 11.572 2.172 1.00 38.19 631 ALA A C 1
ATOM 5052 O O . ALA A 1 631 ? 21.405 12.338 1.931 1.00 38.19 631 ALA A O 1
ATOM 5053 N N . ARG A 1 632 ? 19.515 11.323 1.273 1.00 39.16 632 ARG A N 1
ATOM 5054 C CA . ARG A 1 632 ? 19.406 12.095 0.018 1.00 39.16 632 ARG A CA 1
ATOM 5055 C C . ARG A 1 632 ? 19.372 13.585 0.295 1.00 39.16 632 ARG A C 1
ATOM 5057 O O . ARG A 1 632 ? 20.036 14.366 -0.363 1.00 39.16 632 ARG A O 1
ATOM 5064 N N . VAL A 1 633 ? 18.633 13.960 1.324 1.00 41.88 633 VAL A N 1
ATOM 5065 C CA . VAL A 1 633 ? 18.611 15.306 1.870 1.00 41.88 633 VAL A CA 1
ATOM 5066 C C . VAL A 1 633 ? 19.975 15.699 2.441 1.00 41.88 633 VAL A C 1
ATOM 5068 O O . VAL A 1 633 ? 20.479 16.762 2.107 1.00 41.88 633 VAL A O 1
ATOM 5071 N N . LYS A 1 634 ? 20.580 14.855 3.286 1.00 36.81 634 LYS A N 1
ATOM 5072 C CA . LYS A 1 634 ? 21.869 15.144 3.927 1.00 36.81 634 LYS A CA 1
ATOM 5073 C C . LYS A 1 634 ? 22.968 15.404 2.893 1.00 36.81 634 LYS A C 1
ATOM 5075 O O . LYS A 1 634 ? 23.685 16.377 3.046 1.00 36.81 634 LYS A O 1
ATOM 5080 N N . ASN A 1 635 ? 23.057 14.618 1.824 1.00 38.97 635 ASN A N 1
ATOM 5081 C CA . ASN A 1 635 ? 24.111 14.744 0.814 1.00 38.97 635 ASN A CA 1
ATOM 5082 C C . ASN A 1 635 ? 23.825 15.883 -0.180 1.00 38.97 635 ASN A C 1
ATOM 5084 O O . ASN A 1 635 ? 24.719 16.660 -0.489 1.00 38.97 635 ASN A O 1
ATOM 5088 N N . PHE A 1 636 ? 22.567 16.075 -0.597 1.00 36.12 636 PHE A N 1
ATOM 5089 C CA . PHE A 1 636 ? 22.191 17.191 -1.481 1.00 36.12 636 PHE A CA 1
ATOM 5090 C C . PHE A 1 636 ? 22.256 18.558 -0.777 1.00 36.12 636 PHE A C 1
ATOM 5092 O O . PHE A 1 636 ? 22.377 19.587 -1.436 1.00 36.12 636 PHE A O 1
ATOM 5099 N N . ILE A 1 637 ? 22.154 18.571 0.557 1.00 38.81 637 ILE A N 1
ATOM 5100 C CA . ILE A 1 637 ? 22.281 19.770 1.390 1.00 38.81 637 ILE A CA 1
ATOM 5101 C C . ILE A 1 637 ? 23.720 19.955 1.886 1.00 38.81 637 ILE A C 1
ATOM 5103 O O . ILE A 1 637 ? 24.139 21.096 1.975 1.00 38.81 637 ILE A O 1
ATOM 5107 N N . LEU A 1 638 ? 24.513 18.910 2.147 1.00 36.53 638 LEU A N 1
ATOM 5108 C CA . LEU A 1 638 ? 25.941 19.069 2.468 1.00 36.53 638 LEU A CA 1
ATOM 5109 C C . LEU A 1 638 ? 26.728 19.650 1.282 1.00 36.53 638 LEU A C 1
ATOM 5111 O O . LEU A 1 638 ? 27.499 20.577 1.500 1.00 36.53 638 LEU A O 1
ATOM 5115 N N . ASP A 1 639 ? 26.418 19.250 0.043 1.00 37.09 639 ASP A N 1
ATOM 5116 C CA . ASP A 1 639 ? 26.953 19.899 -1.172 1.00 37.09 639 ASP A CA 1
ATOM 5117 C C . ASP A 1 639 ? 26.512 21.374 -1.309 1.00 37.09 639 ASP A C 1
ATOM 5119 O O . ASP A 1 639 ? 27.151 22.170 -1.997 1.00 37.09 639 ASP A O 1
ATOM 5123 N N . PHE A 1 640 ? 25.407 21.762 -0.660 1.00 38.56 640 PHE A N 1
ATOM 5124 C CA . PHE A 1 640 ? 24.891 23.136 -0.651 1.00 38.56 640 PHE A CA 1
ATOM 5125 C C . PHE A 1 640 ? 25.405 23.953 0.551 1.00 38.56 640 PHE A C 1
ATOM 5127 O O . PHE A 1 640 ? 25.558 25.164 0.437 1.00 38.56 640 PHE A O 1
ATOM 5134 N N . ILE A 1 641 ? 25.709 23.302 1.681 1.00 40.19 641 ILE A N 1
ATOM 5135 C CA . ILE A 1 641 ? 26.247 23.899 2.914 1.00 40.19 641 ILE A CA 1
ATOM 5136 C C . ILE A 1 641 ? 27.769 24.082 2.822 1.00 40.19 641 ILE A C 1
ATOM 5138 O O . ILE A 1 641 ? 28.283 25.057 3.365 1.00 40.19 641 ILE A O 1
ATOM 5142 N N . GLU A 1 642 ? 28.500 23.249 2.070 1.00 40.16 642 GLU A N 1
ATOM 5143 C CA . GLU A 1 642 ? 29.913 23.529 1.744 1.00 40.16 642 GLU A CA 1
ATOM 5144 C C . GLU A 1 642 ? 30.087 24.825 0.925 1.00 40.16 642 GLU A C 1
ATOM 5146 O O . GLU A 1 642 ? 31.174 25.398 0.890 1.00 40.16 642 GLU A O 1
ATOM 5151 N N . MET A 1 643 ? 29.011 25.352 0.325 1.00 43.06 643 MET A N 1
ATOM 5152 C CA . MET A 1 643 ? 29.006 26.667 -0.326 1.00 43.06 643 MET A CA 1
ATOM 5153 C C . MET A 1 643 ? 28.667 27.828 0.628 1.00 43.06 643 MET A C 1
ATOM 5155 O O . MET A 1 643 ? 28.969 28.976 0.293 1.00 43.06 643 MET A O 1
ATOM 5159 N N . ASP A 1 644 ? 28.097 27.558 1.810 1.00 44.81 644 ASP A N 1
ATOM 5160 C CA . ASP A 1 644 ? 27.844 28.576 2.843 1.00 44.81 644 ASP A CA 1
ATOM 5161 C C . ASP A 1 644 ? 29.082 28.838 3.720 1.00 44.81 644 ASP A C 1
ATOM 5163 O O . ASP A 1 644 ? 29.231 29.950 4.235 1.00 44.81 644 ASP A O 1
ATOM 5167 N N . ASP A 1 645 ? 30.029 27.892 3.808 1.00 49.00 645 ASP A N 1
ATOM 5168 C CA . ASP A 1 645 ? 31.288 28.111 4.540 1.00 49.00 645 ASP A CA 1
ATOM 5169 C C . ASP A 1 645 ? 32.159 29.192 3.875 1.00 49.00 645 ASP A C 1
ATOM 5171 O O . ASP A 1 645 ? 32.884 29.924 4.540 1.00 49.00 645 ASP A O 1
ATOM 5175 N N . LEU A 1 646 ? 32.015 29.410 2.562 1.00 52.44 646 LEU A N 1
ATOM 5176 C CA . LEU A 1 646 ? 32.673 30.513 1.852 1.00 52.44 646 LEU A CA 1
ATOM 5177 C C . LEU A 1 646 ? 32.145 31.889 2.281 1.00 52.44 646 LEU A C 1
ATOM 5179 O O . LEU A 1 646 ? 32.924 32.842 2.339 1.00 52.44 646 LEU A O 1
ATOM 5183 N N . ALA A 1 647 ? 30.852 32.008 2.602 1.00 57.56 647 ALA A N 1
ATOM 5184 C CA . ALA A 1 647 ? 30.236 33.270 3.011 1.00 57.56 647 ALA A CA 1
ATOM 5185 C C . ALA A 1 647 ? 30.596 33.633 4.462 1.00 57.56 647 ALA A C 1
ATOM 5187 O O . ALA A 1 647 ? 30.932 34.789 4.744 1.00 57.56 647 ALA A O 1
ATOM 5188 N N . THR A 1 648 ? 30.606 32.649 5.365 1.00 56.91 648 THR A N 1
ATOM 5189 C CA . THR A 1 648 ? 31.036 32.825 6.762 1.00 56.91 648 THR A CA 1
ATOM 5190 C C . THR A 1 648 ? 32.552 32.971 6.883 1.00 56.91 648 THR A C 1
ATOM 5192 O O . THR A 1 648 ? 33.020 33.812 7.653 1.00 56.91 648 THR A O 1
ATOM 5195 N N . TRP A 1 649 ? 33.341 32.264 6.069 1.00 60.66 649 TRP A N 1
ATOM 5196 C CA . TRP A 1 649 ? 34.792 32.451 5.969 1.00 60.66 649 TRP A CA 1
ATOM 5197 C C . TRP A 1 649 ? 35.150 33.836 5.408 1.00 60.66 649 TRP A C 1
ATOM 5199 O O . TRP A 1 649 ? 35.989 34.530 5.988 1.00 60.66 649 TRP A O 1
ATOM 5209 N N . MET A 1 650 ? 34.449 34.317 4.366 1.00 56.50 650 MET A N 1
ATOM 5210 C CA . MET A 1 650 ? 34.611 35.693 3.863 1.00 56.50 650 MET A CA 1
ATOM 5211 C C . MET A 1 650 ? 34.269 36.747 4.920 1.00 56.50 650 MET A C 1
ATOM 5213 O O . MET A 1 650 ? 34.985 37.740 5.024 1.00 56.50 650 MET A O 1
ATOM 5217 N N . GLN A 1 651 ? 33.212 36.546 5.714 1.00 60.41 651 GLN A N 1
ATOM 5218 C CA . GLN A 1 651 ? 32.857 37.459 6.809 1.00 60.41 651 GLN A CA 1
ATOM 5219 C C . GLN A 1 651 ? 33.845 37.402 7.978 1.00 60.41 651 GLN A C 1
ATOM 5221 O O . GLN A 1 651 ? 34.065 38.418 8.631 1.00 60.41 651 GLN A O 1
ATOM 5226 N N . THR A 1 652 ? 34.479 36.256 8.229 1.00 69.75 652 THR A N 1
ATOM 5227 C CA . THR A 1 652 ? 35.437 36.101 9.334 1.00 69.75 652 THR A CA 1
ATOM 5228 C C . THR A 1 652 ? 36.831 36.611 8.957 1.00 69.75 652 THR A C 1
ATOM 5230 O O . THR A 1 652 ? 37.586 37.047 9.824 1.00 69.75 652 THR A O 1
ATOM 5233 N N . HIS A 1 653 ? 37.213 36.568 7.677 1.00 72.88 653 HIS A N 1
ATOM 5234 C CA . HIS A 1 653 ? 38.566 36.913 7.205 1.00 72.88 653 HIS A CA 1
ATOM 5235 C C . HIS A 1 653 ? 38.593 38.114 6.248 1.00 72.88 653 HIS A C 1
ATOM 5237 O O . HIS A 1 653 ? 39.577 38.330 5.536 1.00 72.88 653 HIS A O 1
ATOM 5243 N N . TRP A 1 654 ? 37.547 38.947 6.262 1.00 79.12 654 TRP A N 1
ATOM 5244 C CA . TRP A 1 654 ? 37.424 40.119 5.389 1.00 79.12 654 TRP A CA 1
ATOM 5245 C C . TRP A 1 654 ? 38.631 41.068 5.481 1.00 79.12 654 TRP A C 1
ATOM 5247 O O . TRP A 1 654 ? 39.111 41.542 4.452 1.00 79.12 654 TRP A O 1
ATOM 5257 N N . CYS A 1 655 ? 39.192 41.276 6.679 1.00 81.56 655 CYS A N 1
ATOM 5258 C CA . CYS A 1 655 ? 40.406 42.076 6.876 1.00 81.56 655 CYS A CA 1
ATOM 5259 C C . CYS A 1 655 ? 41.624 41.496 6.135 1.00 81.56 655 CYS A C 1
ATOM 5261 O O . CYS A 1 655 ? 42.395 42.245 5.540 1.00 81.56 655 CYS A O 1
ATOM 5263 N N . ALA A 1 656 ? 41.796 40.169 6.139 1.00 79.31 656 ALA A N 1
ATOM 5264 C CA . ALA A 1 656 ? 42.911 39.506 5.462 1.00 79.31 656 ALA A CA 1
ATOM 5265 C C . ALA A 1 656 ? 42.763 39.584 3.935 1.00 79.31 656 ALA A C 1
ATOM 5267 O O . ALA A 1 656 ? 43.729 39.873 3.230 1.00 79.31 656 ALA A O 1
ATOM 5268 N N . ILE A 1 657 ? 41.539 39.416 3.426 1.00 80.75 657 ILE A N 1
ATOM 5269 C CA . ILE A 1 657 ? 41.225 39.575 1.999 1.00 80.75 657 ILE A CA 1
ATOM 5270 C C . ILE A 1 657 ? 41.503 41.017 1.550 1.00 80.75 657 ILE A C 1
ATOM 5272 O O . ILE A 1 657 ? 42.106 41.234 0.500 1.00 80.75 657 ILE A O 1
ATOM 5276 N N . LEU A 1 658 ? 41.141 42.008 2.368 1.00 83.56 658 LEU A N 1
ATOM 5277 C CA . LEU A 1 658 ? 41.378 43.422 2.077 1.00 83.56 658 LEU A CA 1
ATOM 5278 C C . LEU A 1 658 ? 42.882 43.758 2.058 1.00 83.56 658 LEU A C 1
ATOM 5280 O O . LEU A 1 658 ? 43.335 44.472 1.165 1.00 83.56 658 LEU A O 1
ATOM 5284 N N . LEU A 1 659 ? 43.683 43.168 2.954 1.00 87.56 659 LEU A N 1
ATOM 5285 C CA . LEU A 1 659 ? 45.148 43.289 2.930 1.00 87.56 659 LEU A CA 1
ATOM 5286 C C . LEU A 1 659 ? 45.777 42.645 1.683 1.00 87.56 659 LEU A C 1
ATOM 5288 O O . LEU A 1 659 ? 46.694 43.216 1.090 1.00 87.56 659 LEU A O 1
ATOM 5292 N N . VAL A 1 660 ? 45.270 41.497 1.227 1.00 87.69 660 VAL A N 1
ATOM 5293 C CA . VAL A 1 660 ? 45.750 40.853 -0.011 1.00 87.69 660 VAL A CA 1
ATOM 5294 C C . VAL A 1 660 ? 45.400 41.694 -1.244 1.00 87.69 660 VAL A C 1
ATOM 5296 O O . VAL A 1 660 ? 46.237 41.889 -2.124 1.00 87.69 660 VAL A O 1
ATOM 5299 N N . VAL A 1 661 ? 44.198 42.270 -1.298 1.00 88.56 661 VAL A N 1
ATOM 5300 C CA . VAL A 1 661 ? 43.794 43.156 -2.401 1.00 88.56 661 VAL A CA 1
ATOM 5301 C C . VAL A 1 661 ? 44.617 44.447 -2.409 1.00 88.56 661 VAL A C 1
ATOM 5303 O O . VAL A 1 661 ? 45.062 44.874 -3.473 1.00 88.56 661 VAL A O 1
ATOM 5306 N N . LEU A 1 662 ? 44.886 45.046 -1.244 1.00 88.88 662 LEU A N 1
ATOM 5307 C CA . LEU A 1 662 ? 45.725 46.244 -1.140 1.00 88.88 662 LEU A CA 1
ATOM 5308 C C . LEU A 1 662 ? 47.187 45.972 -1.507 1.00 88.88 662 LEU A C 1
ATOM 5310 O O . LEU A 1 662 ? 47.797 46.784 -2.199 1.00 88.88 662 LEU A O 1
ATOM 5314 N N . THR A 1 663 ? 47.746 44.830 -1.102 1.00 86.44 663 THR A N 1
ATOM 5315 C CA . THR A 1 663 ? 49.117 44.452 -1.485 1.00 86.44 663 THR A CA 1
ATOM 5316 C C . THR A 1 663 ? 49.224 44.179 -2.984 1.00 86.44 663 THR A C 1
ATOM 5318 O O . THR A 1 663 ? 50.165 44.658 -3.611 1.00 86.44 663 THR A O 1
ATOM 5321 N N . LEU A 1 664 ? 48.232 43.519 -3.595 1.00 86.88 664 LEU A N 1
ATOM 5322 C CA . LEU A 1 664 ? 48.156 43.342 -5.051 1.00 86.88 664 LEU A CA 1
ATOM 5323 C C . LEU A 1 664 ? 47.996 44.674 -5.793 1.00 86.88 664 LEU A C 1
ATOM 5325 O O . LEU A 1 664 ? 48.670 44.892 -6.798 1.00 86.88 664 LEU A O 1
ATOM 5329 N N . ALA A 1 665 ? 47.160 45.588 -5.295 1.00 87.06 665 ALA A N 1
ATOM 5330 C CA . ALA A 1 665 ? 46.993 46.917 -5.877 1.00 87.06 665 ALA A CA 1
ATOM 5331 C C . ALA A 1 665 ? 48.277 47.756 -5.771 1.00 87.06 665 ALA A C 1
ATOM 5333 O O . ALA A 1 665 ? 48.666 48.402 -6.743 1.00 87.06 665 ALA A O 1
ATOM 5334 N N . ALA A 1 666 ? 48.980 47.697 -4.636 1.00 86.25 666 ALA A N 1
ATOM 5335 C CA . ALA A 1 666 ? 50.275 48.347 -4.452 1.00 86.25 666 ALA A CA 1
ATOM 5336 C C . ALA A 1 666 ? 51.356 47.735 -5.356 1.00 86.25 666 ALA A C 1
ATOM 5338 O O . ALA A 1 666 ? 52.165 48.468 -5.919 1.00 86.25 666 ALA A O 1
ATOM 5339 N N . MET A 1 667 ? 51.338 46.415 -5.569 1.00 87.19 667 MET A N 1
ATOM 5340 C CA . MET A 1 667 ? 52.234 45.750 -6.520 1.00 87.19 667 MET A CA 1
ATOM 5341 C C . MET A 1 667 ? 51.935 46.167 -7.965 1.00 87.19 667 MET A C 1
ATOM 5343 O O . MET A 1 667 ? 52.856 46.444 -8.732 1.00 87.19 667 MET A O 1
ATOM 5347 N N . MET A 1 668 ? 50.657 46.265 -8.345 1.00 81.81 668 MET A N 1
ATOM 5348 C CA . MET A 1 668 ? 50.256 46.741 -9.673 1.00 81.81 668 MET A CA 1
ATOM 5349 C C . MET A 1 668 ? 50.603 48.223 -9.877 1.00 81.81 668 MET A C 1
ATOM 5351 O O . MET A 1 668 ? 51.116 48.593 -10.927 1.00 81.81 668 MET A O 1
ATOM 5355 N N . ALA A 1 669 ? 50.426 49.072 -8.864 1.00 80.75 669 ALA A N 1
ATOM 5356 C CA . ALA A 1 669 ? 50.848 50.471 -8.919 1.00 80.75 669 ALA A CA 1
ATOM 5357 C C . ALA A 1 669 ? 52.381 50.613 -8.962 1.00 80.75 669 ALA A C 1
ATOM 5359 O O . ALA A 1 669 ? 52.909 51.427 -9.718 1.00 80.75 669 ALA A O 1
ATOM 5360 N N . GLY A 1 670 ? 53.106 49.792 -8.197 1.00 79.94 670 GLY A N 1
ATOM 5361 C CA . GLY A 1 670 ? 54.567 49.755 -8.179 1.00 79.94 670 GLY A CA 1
ATOM 5362 C C . GLY A 1 670 ? 55.156 49.288 -9.507 1.00 79.94 670 GLY A C 1
ATOM 5363 O O . GLY A 1 670 ? 56.086 49.908 -10.010 1.00 79.94 670 GLY A O 1
ATOM 5364 N N . THR A 1 671 ? 54.577 48.258 -10.127 1.00 77.19 671 THR A N 1
ATOM 5365 C CA . THR A 1 671 ? 54.999 47.772 -11.452 1.00 77.19 671 THR A CA 1
ATOM 5366 C C . THR A 1 671 ? 54.684 48.779 -12.559 1.00 77.19 671 THR A C 1
ATOM 5368 O O . THR A 1 671 ? 55.538 49.021 -13.406 1.00 77.19 671 THR A O 1
ATOM 5371 N N . VAL A 1 672 ? 53.534 49.460 -12.521 1.00 77.38 672 VAL A N 1
ATOM 5372 C CA . VAL A 1 672 ? 53.227 50.550 -13.468 1.00 77.38 672 VAL A CA 1
ATOM 5373 C C . VAL A 1 672 ? 54.164 51.756 -13.276 1.00 77.38 672 VAL A C 1
ATOM 5375 O O . VAL A 1 672 ? 54.611 52.335 -14.263 1.00 77.38 672 VAL A O 1
ATOM 5378 N N . SER A 1 673 ? 54.544 52.099 -12.040 1.00 66.75 673 SER A N 1
ATOM 5379 C CA . SER A 1 673 ? 55.522 53.168 -11.759 1.00 66.75 673 SER A CA 1
ATOM 5380 C C . SER A 1 673 ? 56.970 52.797 -12.108 1.00 66.75 673 SER A C 1
ATOM 5382 O O . SER A 1 673 ? 57.730 53.666 -12.535 1.00 66.75 673 SER A O 1
ATOM 5384 N N . LEU A 1 674 ? 57.365 51.529 -11.942 1.00 65.81 674 LEU A N 1
ATOM 5385 C CA . LEU A 1 674 ? 58.714 51.034 -12.250 1.00 65.81 674 LEU A CA 1
ATOM 5386 C C . LEU A 1 674 ? 58.932 50.838 -13.756 1.00 65.81 674 LEU A C 1
ATOM 5388 O O . LEU A 1 674 ? 60.007 51.156 -14.258 1.00 65.81 674 LEU A O 1
ATOM 5392 N N . PHE A 1 675 ? 57.917 50.370 -14.489 1.00 61.72 675 PHE A N 1
ATOM 5393 C CA . PHE A 1 675 ? 58.009 50.129 -15.934 1.00 61.72 675 PHE A CA 1
ATOM 5394 C C . PHE A 1 675 ? 57.468 51.281 -16.800 1.00 61.72 675 PHE A C 1
ATOM 5396 O O . PHE A 1 675 ? 57.705 51.297 -18.003 1.00 61.72 675 PHE A O 1
ATOM 5403 N N . GLY A 1 676 ? 56.800 52.282 -16.217 1.00 54.09 676 GLY A N 1
ATOM 5404 C CA . GLY A 1 676 ? 56.250 53.436 -16.943 1.00 54.09 676 GLY A CA 1
ATOM 5405 C C . GLY A 1 676 ? 57.238 54.570 -17.249 1.00 54.09 676 GLY A C 1
ATOM 5406 O O . GLY A 1 676 ? 56.837 55.564 -17.849 1.00 54.09 676 GLY A O 1
ATOM 5407 N N . ARG A 1 677 ? 58.511 54.470 -16.832 1.00 53.59 677 ARG A N 1
ATOM 5408 C CA . ARG A 1 677 ? 59.511 55.553 -16.975 1.00 53.59 677 ARG A CA 1
ATOM 5409 C C . ARG A 1 677 ? 60.640 55.313 -17.974 1.00 53.59 677 ARG A C 1
ATOM 5411 O O . ARG A 1 677 ? 61.531 56.151 -18.056 1.00 53.59 677 ARG A O 1
ATOM 5418 N N . THR A 1 678 ? 60.620 54.246 -18.767 1.00 51.59 678 THR A N 1
ATOM 5419 C CA . THR A 1 678 ? 61.647 54.070 -19.807 1.00 51.59 678 THR A CA 1
ATOM 5420 C C . THR A 1 678 ? 61.035 53.802 -21.173 1.00 51.59 678 THR A C 1
ATOM 5422 O O . THR A 1 678 ? 60.188 52.928 -21.319 1.00 51.59 678 THR A O 1
ATOM 5425 N N . LEU A 1 679 ? 61.537 54.568 -22.149 1.00 41.00 679 LEU A N 1
ATOM 5426 C CA . LEU A 1 679 ? 61.334 54.487 -23.601 1.00 41.00 679 LEU A CA 1
ATOM 5427 C C . LEU A 1 679 ? 60.237 55.387 -24.194 1.00 41.00 679 LEU A C 1
ATOM 5429 O O . LEU A 1 679 ? 59.341 54.949 -24.908 1.00 41.00 679 LEU A O 1
ATOM 5433 N N . SER A 1 680 ? 60.406 56.695 -23.989 1.00 41.19 680 SER A N 1
ATOM 5434 C CA . SER A 1 680 ? 60.238 57.672 -25.072 1.00 41.19 680 SER A CA 1
ATOM 5435 C C . SER A 1 680 ? 61.590 57.886 -25.775 1.00 41.19 680 SER A C 1
ATOM 5437 O O . SER A 1 680 ? 62.540 58.293 -25.107 1.00 41.19 680 SER A O 1
ATOM 5439 N N . ASN A 1 681 ? 61.624 57.593 -27.082 1.00 33.09 681 ASN A N 1
ATOM 5440 C CA . ASN A 1 681 ? 62.571 57.955 -28.165 1.00 33.09 681 ASN A CA 1
ATOM 5441 C C . ASN A 1 681 ? 62.995 56.702 -28.957 1.00 33.09 681 ASN A C 1
ATOM 5443 O O . ASN A 1 681 ? 63.694 55.846 -28.429 1.00 33.09 681 ASN A O 1
ATOM 5447 N N . GLU A 1 682 ? 62.388 56.426 -30.121 1.00 37.22 682 GLU A N 1
ATOM 5448 C CA . GLU A 1 682 ? 62.704 57.006 -31.452 1.00 37.22 682 GLU A CA 1
ATOM 5449 C C . GLU A 1 682 ? 63.990 56.364 -32.006 1.00 37.22 682 GLU A C 1
ATOM 5451 O O . GLU A 1 682 ? 65.079 56.588 -31.496 1.00 37.22 682 GLU A O 1
ATOM 5456 N N . SER A 1 683 ? 63.946 55.427 -32.955 1.00 32.78 683 SER A N 1
ATOM 5457 C CA . SER A 1 683 ? 63.750 55.636 -34.402 1.00 32.78 683 SER A CA 1
ATOM 5458 C C . SER A 1 683 ? 63.906 54.252 -35.079 1.00 32.78 683 SER A C 1
ATOM 5460 O O . SER A 1 683 ? 64.694 53.431 -34.624 1.00 32.78 683 SER A O 1
ATOM 5462 N N . ALA A 1 684 ? 62.967 53.845 -35.932 1.00 33.12 684 ALA A N 1
ATOM 5463 C CA . ALA A 1 684 ? 63.040 53.889 -37.399 1.00 33.12 684 ALA A CA 1
ATOM 5464 C C . ALA A 1 684 ? 63.779 52.700 -38.058 1.00 33.12 684 ALA A C 1
ATOM 5466 O O . ALA A 1 684 ? 64.977 52.511 -37.894 1.00 33.12 684 ALA A O 1
ATOM 5467 N N . ASP A 1 685 ? 62.975 51.996 -38.856 1.00 33.50 685 ASP A N 1
ATOM 5468 C CA . ASP A 1 685 ? 63.255 51.336 -40.134 1.00 33.50 685 ASP A CA 1
ATOM 5469 C C . ASP A 1 685 ? 64.055 50.031 -40.276 1.00 33.50 685 ASP A C 1
ATOM 5471 O O . ASP A 1 685 ? 65.114 49.818 -39.702 1.00 33.50 685 ASP A O 1
ATOM 5475 N N . GLU A 1 686 ? 63.487 49.225 -41.191 1.00 30.44 686 GLU A N 1
ATOM 5476 C CA . GLU A 1 686 ? 64.074 48.145 -41.995 1.00 30.44 686 GLU A CA 1
ATOM 5477 C C . GLU A 1 686 ? 64.652 46.918 -41.243 1.00 30.44 686 GLU A C 1
ATOM 5479 O O . GLU A 1 686 ? 65.486 47.008 -40.363 1.00 30.44 686 GLU A O 1
ATOM 5484 N N . ASN A 1 687 ? 64.325 45.662 -41.563 1.00 27.17 687 ASN A N 1
ATOM 5485 C CA . ASN A 1 687 ? 64.111 45.146 -42.905 1.00 27.17 687 ASN A CA 1
ATOM 5486 C C . ASN A 1 687 ? 63.354 43.805 -42.960 1.00 27.17 687 ASN A C 1
ATOM 5488 O O . ASN A 1 687 ? 63.338 42.984 -42.042 1.00 27.17 687 ASN A O 1
ATOM 5492 N N . ILE A 1 688 ? 62.767 43.603 -44.134 1.00 31.34 688 ILE A N 1
ATOM 5493 C CA . ILE A 1 688 ? 62.169 42.391 -44.687 1.00 31.34 688 ILE A CA 1
ATOM 5494 C C . ILE A 1 688 ? 63.229 41.287 -44.838 1.00 31.34 688 ILE A C 1
ATOM 5496 O O . ILE A 1 688 ? 64.228 41.518 -45.499 1.00 31.34 688 ILE A O 1
ATOM 5500 N N . ARG A 1 689 ? 62.892 40.079 -44.341 1.00 29.20 689 ARG A N 1
ATOM 5501 C CA . ARG A 1 689 ? 63.320 38.716 -44.763 1.00 29.20 689 ARG A CA 1
ATOM 5502 C C . ARG A 1 689 ? 64.852 38.445 -44.818 1.00 29.20 689 ARG A C 1
ATOM 5504 O O . ARG A 1 689 ? 65.623 39.194 -45.380 1.00 29.20 689 ARG A O 1
ATOM 5511 N N . ILE A 1 690 ? 65.381 37.309 -44.367 1.00 30.42 690 ILE A N 1
ATOM 5512 C CA . ILE A 1 690 ? 65.182 35.964 -44.928 1.00 30.42 690 ILE A CA 1
ATOM 5513 C C . ILE A 1 690 ? 65.836 34.934 -43.974 1.00 30.42 690 ILE A C 1
ATOM 5515 O O . ILE A 1 690 ? 67.018 35.022 -43.673 1.00 30.42 690 ILE A O 1
ATOM 5519 N N . SER A 1 691 ? 65.021 33.944 -43.598 1.00 28.28 691 SER A N 1
ATOM 5520 C CA . SER A 1 691 ? 65.261 32.495 -43.448 1.00 28.28 691 SER A CA 1
ATOM 5521 C C . SER A 1 691 ? 66.276 31.823 -42.503 1.00 28.28 691 SER A C 1
ATOM 5523 O O . SER A 1 691 ? 67.483 31.991 -42.602 1.00 28.28 691 SER A O 1
ATOM 5525 N N . HIS A 1 692 ? 65.690 30.782 -41.876 1.00 30.25 692 HIS A N 1
ATOM 5526 C CA . HIS A 1 692 ? 66.195 29.447 -41.490 1.00 30.25 692 HIS A CA 1
ATOM 5527 C C . HIS A 1 692 ? 67.204 29.400 -40.323 1.00 30.25 692 HIS A C 1
ATOM 5529 O O . HIS A 1 692 ? 68.199 30.099 -40.322 1.00 30.25 692 HIS A O 1
ATOM 5535 N N . LYS A 1 693 ? 67.040 28.553 -39.295 1.00 28.61 693 LYS A N 1
ATOM 5536 C CA . LYS A 1 693 ? 66.551 27.161 -39.274 1.00 28.61 693 LYS A CA 1
ATOM 5537 C C . LYS A 1 693 ? 66.022 26.778 -37.871 1.00 28.61 693 LYS A C 1
ATOM 5539 O O . LYS A 1 693 ? 66.267 27.471 -36.895 1.00 28.61 693 LYS A O 1
ATOM 5544 N N . ALA A 1 694 ? 65.273 25.678 -37.828 1.00 34.88 694 ALA A N 1
ATOM 5545 C CA . ALA A 1 694 ? 64.397 25.193 -36.759 1.00 34.88 694 ALA A CA 1
ATOM 5546 C C . ALA A 1 694 ? 65.054 24.684 -35.454 1.00 34.88 694 ALA A C 1
ATOM 5548 O O . ALA A 1 694 ? 66.192 24.222 -35.472 1.00 34.88 694 ALA A O 1
ATOM 5549 N N . GLY A 1 695 ? 64.235 24.631 -34.386 1.00 25.44 695 GLY A N 1
ATOM 5550 C CA . GLY A 1 695 ? 64.404 23.767 -33.206 1.00 25.44 695 GLY A CA 1
ATOM 5551 C C . GLY A 1 695 ? 63.419 24.031 -32.043 1.00 25.44 695 GLY A C 1
ATOM 5552 O O . GLY A 1 695 ? 63.712 24.873 -31.212 1.00 25.44 695 GLY A O 1
ATOM 5553 N N . SER A 1 696 ? 62.302 23.274 -32.005 1.00 27.62 696 SER A N 1
ATOM 5554 C CA . SER A 1 696 ? 61.506 22.764 -30.844 1.00 27.62 696 SER A CA 1
ATOM 5555 C C . SER A 1 696 ? 60.991 23.740 -29.745 1.00 27.62 696 SER A C 1
ATOM 5557 O O . SER A 1 696 ? 61.793 24.274 -28.993 1.00 27.62 696 SER A O 1
ATOM 5559 N N . VAL A 1 697 ? 59.682 24.083 -29.677 1.00 32.59 697 VAL A N 1
ATOM 5560 C CA . VAL A 1 697 ? 58.561 23.455 -28.885 1.00 32.59 697 VAL A CA 1
ATOM 5561 C C . VAL A 1 697 ? 58.676 23.710 -27.369 1.00 32.59 697 VAL A C 1
ATOM 5563 O O . VAL A 1 697 ? 59.728 23.433 -26.814 1.00 32.59 697 VAL A O 1
ATOM 5566 N N . GLU A 1 698 ? 57.688 24.119 -26.557 1.00 28.58 698 GLU A N 1
ATOM 5567 C CA . GLU A 1 698 ? 56.272 24.584 -26.559 1.00 28.58 698 GLU A CA 1
ATOM 5568 C C . GLU A 1 698 ? 55.921 24.699 -25.045 1.00 28.58 698 GLU A C 1
ATOM 5570 O O . GLU A 1 698 ? 56.587 24.076 -24.225 1.00 28.58 698 GLU A O 1
ATOM 5575 N N . HIS A 1 699 ? 54.864 25.313 -24.514 1.00 32.59 699 HIS A N 1
ATOM 5576 C CA . HIS A 1 699 ? 53.973 26.428 -24.833 1.00 32.59 699 HIS A CA 1
ATOM 5577 C C . HIS A 1 699 ? 53.131 26.620 -23.547 1.00 32.59 699 HIS A C 1
ATOM 5579 O O . HIS A 1 699 ? 52.714 25.642 -22.928 1.00 32.59 699 HIS A O 1
ATOM 5585 N N . GLN A 1 700 ? 52.843 27.861 -23.146 1.00 27.56 700 GLN A N 1
ATOM 5586 C CA . GLN A 1 700 ? 51.947 28.187 -22.024 1.00 27.56 700 GLN A CA 1
ATOM 5587 C C . GLN A 1 700 ? 50.568 28.642 -22.537 1.00 27.56 700 GLN A C 1
ATOM 5589 O O . GLN A 1 700 ? 50.478 29.311 -23.570 1.00 27.56 700 GLN A O 1
ATOM 5594 N N . GLY A 1 701 ? 49.499 28.316 -21.798 1.00 28.00 701 GLY A N 1
ATOM 5595 C CA . GLY A 1 701 ? 48.108 28.637 -22.132 1.00 28.00 701 GLY A CA 1
ATOM 5596 C C . GLY A 1 701 ? 47.293 29.246 -20.976 1.00 28.00 701 GLY A C 1
ATOM 5597 O O . GLY A 1 701 ? 47.170 28.661 -19.910 1.00 28.00 701 GLY A O 1
ATOM 5598 N N . LYS A 1 702 ? 46.718 30.422 -21.272 1.00 32.69 702 LYS A N 1
ATOM 5599 C CA . LYS A 1 702 ? 45.549 31.173 -20.732 1.00 32.69 702 LYS A CA 1
ATOM 5600 C C . LYS A 1 702 ? 44.536 30.474 -19.792 1.00 32.69 702 LYS A C 1
ATOM 5602 O O . LYS A 1 702 ? 44.070 29.392 -20.135 1.00 32.69 702 LYS A O 1
ATOM 5607 N N . LYS A 1 703 ? 43.897 31.269 -18.897 1.00 28.36 703 LYS A N 1
ATOM 5608 C CA . LYS A 1 703 ? 42.491 31.798 -19.016 1.00 28.36 703 LYS A CA 1
ATOM 5609 C C . LYS A 1 703 ? 41.948 32.515 -17.744 1.00 28.36 703 LYS A C 1
ATOM 5611 O O . LYS A 1 703 ? 42.143 31.985 -16.669 1.00 28.36 703 LYS A O 1
ATOM 5616 N N . ARG A 1 704 ? 41.180 33.617 -17.975 1.00 28.33 704 ARG A N 1
ATOM 5617 C CA . ARG A 1 704 ? 39.888 34.140 -17.383 1.00 28.33 704 ARG A CA 1
ATOM 5618 C C . ARG A 1 704 ? 39.698 34.175 -15.833 1.00 28.33 704 ARG A C 1
ATOM 5620 O O . ARG A 1 704 ? 40.270 33.353 -15.159 1.00 28.33 704 ARG A O 1
ATOM 5627 N N . GLN A 1 705 ? 38.892 35.027 -15.163 1.00 27.09 705 GLN A N 1
ATOM 5628 C CA . GLN A 1 705 ? 37.633 35.743 -15.472 1.00 27.09 705 GLN A CA 1
ATOM 5629 C C . GLN A 1 705 ? 37.278 36.789 -14.357 1.00 27.09 705 GLN A C 1
ATOM 5631 O O . GLN A 1 705 ? 37.520 36.524 -13.192 1.00 27.09 705 GLN A O 1
ATOM 5636 N N . THR A 1 706 ? 36.678 37.928 -14.744 1.00 29.83 706 THR A N 1
ATOM 5637 C CA . THR A 1 706 ? 35.636 38.803 -14.107 1.00 29.83 706 THR A CA 1
ATOM 5638 C C . THR A 1 706 ? 35.327 38.848 -12.587 1.00 29.83 706 THR A C 1
ATOM 5640 O O . THR A 1 706 ? 35.030 37.818 -11.994 1.00 29.83 706 THR A O 1
ATOM 5643 N N . SER A 1 707 ? 35.075 40.065 -12.058 1.00 23.05 707 SER A N 1
ATOM 5644 C CA . SER A 1 707 ? 33.999 40.358 -11.075 1.00 23.05 707 SER A CA 1
ATOM 5645 C C . SER A 1 707 ? 33.397 41.773 -11.261 1.00 23.05 707 SER A C 1
ATOM 5647 O O . SER A 1 707 ? 34.014 42.639 -11.876 1.00 23.05 707 SER A O 1
ATOM 5649 N N . PHE A 1 708 ? 32.158 41.929 -10.786 1.00 27.38 708 PHE A N 1
ATOM 5650 C CA . PHE A 1 708 ? 31.131 42.970 -10.971 1.00 27.38 708 PHE A CA 1
ATOM 5651 C C . PHE A 1 708 ? 31.352 44.297 -10.212 1.00 27.38 708 PHE A C 1
ATOM 5653 O O . PHE A 1 708 ? 31.899 44.283 -9.114 1.00 27.38 708 PHE A O 1
ATOM 5660 N N . HIS A 1 709 ? 30.724 45.391 -10.682 1.00 24.38 709 HIS A N 1
ATOM 5661 C CA . HIS A 1 709 ? 30.094 46.378 -9.784 1.00 24.38 709 HIS A CA 1
ATOM 5662 C C . HIS A 1 709 ? 28.911 47.137 -10.433 1.00 24.38 709 HIS A C 1
ATOM 5664 O O . HIS A 1 709 ? 28.922 47.384 -11.639 1.00 24.38 709 HIS A O 1
ATOM 5670 N N . TRP A 1 710 ? 27.895 47.444 -9.613 1.00 25.81 710 TRP A N 1
ATOM 5671 C CA . TRP A 1 710 ? 26.697 48.272 -9.873 1.00 25.81 710 TRP A CA 1
ATOM 5672 C C . TRP A 1 710 ? 27.058 49.766 -9.647 1.00 25.81 710 TRP A C 1
ATOM 5674 O O . TRP A 1 710 ? 28.025 50.023 -8.944 1.00 25.81 710 TRP A O 1
ATOM 5684 N N . GLU A 1 711 ? 26.477 50.785 -10.295 1.00 27.56 711 GLU A N 1
ATOM 5685 C CA . GLU A 1 711 ? 25.154 51.383 -10.028 1.00 27.56 711 GLU A CA 1
ATOM 5686 C C . GLU A 1 711 ? 24.809 52.513 -11.042 1.00 27.56 711 GLU A C 1
ATOM 5688 O O . GLU A 1 711 ? 25.689 53.088 -11.676 1.00 27.56 711 GLU A O 1
ATOM 5693 N N . GLU A 1 712 ? 23.502 52.798 -11.117 1.00 27.91 712 GLU A N 1
ATOM 5694 C CA . GLU A 1 712 ? 22.782 54.057 -11.419 1.00 27.91 712 GLU A CA 1
ATOM 5695 C C . GLU A 1 712 ? 22.810 54.808 -12.782 1.00 27.91 712 GLU A C 1
ATOM 5697 O O . GLU A 1 712 ? 23.781 55.402 -13.232 1.00 27.91 712 GLU A O 1
ATOM 5702 N N . GLU A 1 713 ? 21.588 54.851 -13.343 1.00 28.77 713 GLU A N 1
ATOM 5703 C CA . GLU A 1 713 ? 20.811 56.023 -13.794 1.00 28.77 713 GLU A CA 1
ATOM 5704 C C . GLU A 1 713 ? 21.099 56.814 -15.104 1.00 28.77 713 GLU A C 1
ATOM 5706 O O . GLU A 1 713 ? 22.140 57.408 -15.346 1.00 28.77 713 GLU A O 1
ATOM 5711 N N . ILE A 1 714 ? 19.988 56.951 -15.859 1.00 28.81 714 ILE A N 1
ATOM 5712 C CA . ILE A 1 714 ? 19.481 58.161 -16.545 1.00 28.81 714 ILE A CA 1
ATOM 5713 C C . ILE A 1 714 ? 19.863 58.467 -18.026 1.00 28.81 714 ILE A C 1
ATOM 5715 O O . ILE A 1 714 ? 20.970 58.822 -18.401 1.00 28.81 714 ILE A O 1
ATOM 5719 N N . TYR A 1 715 ? 18.785 58.460 -18.835 1.00 26.47 715 TYR A N 1
ATOM 5720 C CA . TYR A 1 715 ? 18.413 59.314 -19.987 1.00 26.47 715 TYR A CA 1
ATOM 5721 C C . TYR A 1 715 ? 19.008 59.166 -21.416 1.00 26.47 715 TYR A C 1
ATOM 5723 O O . TYR A 1 715 ? 20.125 59.548 -21.725 1.00 26.47 715 TYR A O 1
ATOM 5731 N N . ILE A 1 716 ? 18.077 58.823 -22.331 1.00 30.06 716 ILE A N 1
ATOM 5732 C CA . ILE A 1 716 ? 17.715 59.504 -23.604 1.00 30.06 716 ILE A CA 1
ATOM 5733 C C . ILE A 1 716 ? 18.800 59.709 -24.694 1.00 30.06 716 ILE A C 1
ATOM 5735 O O . ILE A 1 716 ? 19.655 60.569 -24.566 1.00 30.06 716 ILE A O 1
ATOM 5739 N N . LYS A 1 717 ? 18.622 59.098 -25.888 1.00 26.23 717 LYS A N 1
ATOM 5740 C CA . LYS A 1 717 ? 18.026 59.701 -27.123 1.00 26.23 717 LYS A CA 1
ATOM 5741 C C . LYS A 1 717 ? 18.287 58.844 -28.380 1.00 26.23 717 LYS A C 1
ATOM 5743 O O . LYS A 1 717 ? 19.386 58.744 -28.897 1.00 26.23 717 LYS A O 1
ATOM 5748 N N . MET A 1 718 ? 17.195 58.264 -28.874 1.00 27.95 718 MET A N 1
ATOM 5749 C CA . MET A 1 718 ? 16.698 58.273 -30.260 1.00 27.95 718 MET A CA 1
ATOM 5750 C C . MET A 1 718 ? 17.616 58.400 -31.502 1.00 27.95 718 MET A C 1
ATOM 5752 O O . MET A 1 718 ? 18.333 59.375 -31.675 1.00 27.95 718 MET A O 1
ATOM 5756 N N . HIS A 1 719 ? 17.213 57.579 -32.496 1.00 30.92 719 HIS A N 1
ATOM 5757 C CA . HIS A 1 719 ? 17.237 57.779 -33.965 1.00 30.92 719 HIS A CA 1
ATOM 5758 C C . HIS A 1 719 ? 18.579 57.506 -34.687 1.00 30.92 719 HIS A C 1
ATOM 5760 O O . HIS A 1 719 ? 19.624 57.887 -34.210 1.00 30.92 719 HIS A O 1
ATOM 5766 N N . ARG A 1 720 ? 18.661 56.895 -35.884 1.00 28.17 720 ARG A N 1
ATOM 5767 C CA . ARG A 1 720 ? 17.691 56.566 -36.953 1.00 28.17 720 ARG A CA 1
ATOM 5768 C C . ARG A 1 720 ? 18.401 55.734 -38.052 1.00 28.17 720 ARG A C 1
ATOM 5770 O O . ARG A 1 720 ? 19.531 56.047 -38.377 1.00 28.17 720 ARG A O 1
ATOM 5777 N N . LYS A 1 721 ? 17.611 54.899 -38.759 1.00 27.02 721 LYS A N 1
ATOM 5778 C CA . LYS A 1 721 ? 17.657 54.578 -40.222 1.00 27.02 721 LYS A CA 1
ATOM 5779 C C . LYS A 1 721 ? 18.851 53.742 -40.740 1.00 27.02 721 LYS A C 1
ATOM 5781 O O . LYS A 1 721 ? 19.976 54.186 -40.681 1.00 27.02 721 LYS A O 1
ATOM 5786 N N . ARG A 1 722 ? 18.613 52.491 -41.191 1.00 29.25 722 ARG A N 1
ATOM 5787 C CA . ARG A 1 722 ? 18.235 52.023 -42.572 1.00 29.25 722 ARG A CA 1
ATOM 5788 C C . ARG A 1 722 ? 19.385 52.174 -43.598 1.00 29.25 722 ARG A C 1
ATOM 5790 O O . ARG A 1 722 ? 20.052 53.189 -43.497 1.00 29.25 722 ARG A O 1
ATOM 5797 N N . PRO A 1 723 ? 19.516 51.330 -44.659 1.00 42.53 723 PRO A N 1
ATOM 5798 C CA . PRO A 1 723 ? 18.509 50.432 -45.261 1.00 42.53 723 PRO A CA 1
ATOM 5799 C C . PRO A 1 723 ? 18.983 49.013 -45.710 1.00 42.53 723 PRO A C 1
ATOM 5801 O O . PRO A 1 723 ? 20.142 48.648 -45.623 1.00 42.53 723 PRO A O 1
ATOM 5804 N N . ARG A 1 724 ? 17.982 48.253 -46.202 1.00 28.95 724 ARG A N 1
ATOM 5805 C CA . ARG A 1 724 ? 17.930 47.064 -47.101 1.00 28.95 724 ARG A CA 1
ATOM 5806 C C . ARG A 1 724 ? 19.208 46.740 -47.910 1.00 28.95 724 ARG A C 1
ATOM 5808 O O . ARG A 1 724 ? 19.764 47.637 -48.522 1.00 28.95 724 ARG A O 1
ATOM 5815 N N . SER A 1 725 ? 19.569 45.472 -48.137 1.00 27.95 725 SER A N 1
ATOM 5816 C CA . SER A 1 725 ? 18.894 44.545 -49.076 1.00 27.95 725 SER A CA 1
ATOM 5817 C C . SER A 1 725 ? 19.533 43.133 -49.064 1.00 27.95 725 SER A C 1
ATOM 5819 O O . SER A 1 725 ? 20.668 42.971 -48.648 1.00 27.95 725 SER A O 1
ATOM 5821 N N . SER A 1 726 ? 18.736 42.134 -49.466 1.00 27.45 726 SER A N 1
ATOM 5822 C CA . SER A 1 726 ? 18.972 40.672 -49.616 1.00 27.45 726 SER A CA 1
ATOM 5823 C C . SER A 1 726 ? 19.996 40.315 -50.726 1.00 27.45 726 SER A C 1
ATOM 5825 O O . SER A 1 726 ? 20.460 41.265 -51.352 1.00 27.45 726 SER A O 1
ATOM 5827 N N . PRO A 1 727 ? 20.229 39.036 -51.146 1.00 43.62 727 PRO A N 1
ATOM 5828 C CA . PRO A 1 727 ? 19.805 37.700 -50.650 1.00 43.62 727 PRO A CA 1
ATOM 5829 C C . PRO A 1 727 ? 20.950 36.633 -50.622 1.00 43.62 727 PRO A C 1
ATOM 5831 O O . PRO A 1 727 ? 22.046 36.909 -51.090 1.00 43.62 727 PRO A O 1
ATOM 5834 N N . GLY A 1 728 ? 20.686 35.388 -50.184 1.00 28.03 728 GLY A N 1
ATOM 5835 C CA . GLY A 1 728 ? 21.528 34.235 -50.570 1.00 28.03 728 GLY A CA 1
ATOM 5836 C C . GLY A 1 728 ? 21.573 33.044 -49.603 1.00 28.03 728 GLY A C 1
ATOM 5837 O O . GLY A 1 728 ? 22.203 33.139 -48.565 1.00 28.03 728 GLY A O 1
ATOM 5838 N N . GLU A 1 729 ? 20.925 31.952 -50.026 1.00 29.06 729 GLU A N 1
ATOM 5839 C CA . GLU A 1 729 ? 21.292 30.529 -49.856 1.00 29.06 729 GLU A CA 1
ATOM 5840 C C . GLU A 1 729 ? 21.324 29.798 -48.488 1.00 29.06 729 GLU A C 1
ATOM 5842 O O . GLU A 1 729 ? 21.808 30.285 -47.477 1.00 29.06 729 GLU A O 1
ATOM 5847 N N . LEU A 1 730 ? 20.854 28.538 -48.583 1.00 29.00 730 LEU A N 1
ATOM 5848 C CA . LEU A 1 730 ? 21.173 27.333 -47.795 1.00 29.00 730 LEU A CA 1
ATOM 5849 C C . LEU A 1 730 ? 20.681 27.228 -46.337 1.00 29.00 730 LEU A C 1
ATOM 5851 O O . LEU A 1 730 ? 21.335 27.677 -45.400 1.00 29.00 730 LEU A O 1
ATOM 5855 N N . CYS A 1 731 ? 19.529 26.562 -46.165 1.00 33.12 731 CYS A N 1
ATOM 5856 C CA . CYS A 1 731 ? 19.364 25.230 -45.538 1.00 33.12 731 CYS A CA 1
ATOM 5857 C C . CYS A 1 731 ? 17.878 24.935 -45.276 1.00 33.12 731 CYS A C 1
ATOM 5859 O O . CYS A 1 731 ? 17.195 25.785 -44.658 1.00 33.12 731 CYS A O 1
#

Secondary structure (DSSP, 8-state):
-----SSSSSTHHHHHHHHHHHHHHHHHHHHHHHHHHHHHHHHHHHHHHHHHHHHHHHHHHHHHHHHHTTS-S---------S-HHHHHHHHHHHHHHHHHHHHHHHHHHHHHHHHHHHHHHHHHHHHHHHHHHHHHHHHHHHHHHHHHHHTTTS--SSSTTTTHHHHHHHTT-HHHHHHHHHHHHHHHHHHHHHHHHTTPPPPP-S---TT--EEEEEEEE-HHHHHHH-SHHHHHHHHHHHHHHHHHHHHT--BTTB---EEEEEEEEE--S--TTS-S---HHHHHHHHHTS--TTSSEEEEEE----TT--EEEPPP-STTSSSTTPPEEEETTEEEE-SEEEEESEETTEEPPHHHHHHHHHHHHHHHTTPPPTTSGGGTTS----SS---TT-SS---S-SGGGGS--HHHHHHHHHHHHHHHHHH-B-TT---TTSSS--TT-S---TT-TT-SSB--TTSPTTTTTSBPTT-S--GGG-TTB-TTS-BPPTT-EEE---SSBPPEE--SS-SSPPPPPBPPTT-EETTTTEEEETTEEEE-SGGGGT-EEE----SSTTGGGB-EEEETTEEEEEEETTSTTTHHHHTT--PBPPTT-EETTTTEEE-TTS-EEE--SS-HHHHHHHHHHHHHTTTHHHHHHHHSHHHHHHHHHHHHHHHHHHHHHHTTS-----------------------------------------------------

InterPro domains:
  IPR001590 Peptidase M12B, ADAM/reprolysin [PS50215] (214-437)
  IPR001762 Disintegrin domain [PF00200] (447-524)
  IPR001762 Disintegrin domain [PS50214] (438-530)
  IPR001762 Disintegrin domain [SM00050] (447-529)
  IPR024079 Metallopeptidase, catalytic domain superfamily [G3DSA:3.40.390.10] (210-436)
  IPR036436 Disintegrin domain superfamily [G3DSA:4.10.70.10] (437-525)
  IPR036436 Disintegrin domain superfamily [SSF57552] (447-524)
  IPR049038 ADAM10, cysteine-rich domain [PF21299] (569-622)
  IPR051489 Disintegrin and Metalloproteinase Domain-Containing [PTHR45702] (99-694)

Sequence (731 aa):
MTVKGGREETGRKEEKKREGGKERKKEKEKERKRKREKERKKEKERKKKERKKEKKEGRKEGRKEMKSREEGRRREGGDEKQEGRKKRRGREERKERKRKKKKERERKKEKERKKERERKKERKKEKEGRKEGRKERKKERKKERKKERKKERKNEPQDRTQMMYLADYKLLHDSKSASLAQTLHQQLQDFQRQLTAKANHPHRPRRSLNYSKTSCLLHFQADHLFYRRFGSVEAVIAQIASYVKAVNAIYEAAEFGRIGTIEFKVKTITIVQEEDPSRTPFLSPEMLLMLHSKTNWDGYCLSYLLTDRDYSGVLGIAFSGQPGDSGGICSKYQHFLEKEASLNTGLITLQKYGQLLPPRMIHITLAHEFGHSLGAQHDQTKECSRFDLNTSRGKFLMFNYATDGTEFNNDKFSPCSIAYISNILEHKKDQCFAETDRPICGNQIVDPGEECDVGSDNEDACCYGAGEPRGIQCRLKPGASCSPSQGLCCERNCVLKPLGQRCQEESECALGSLCTGSSPACPELLPKANFTPCGLGLRLCSNGLCEGSLCIQHGLEECQCVSSPLRGRCRLCCQLPGQAATCVSTSSKIWDPFFNGSDIPLLAGSPCGDKNGYCDKFHICRFVDEDGPIARVKNFILDFIEMDDLATWMQTHWCAILLVVLTLAAMMAGTVSLFGRTLSNESADENIRISHKAGSVEHQGKKRQTSFHWEEEIYIKMHRKRPRSSPGELC

Mean predicted aligned error: 20.53 Å

Organism: Crotalus adamanteus (NCBI:txid8729)

Radius of gyration: 44.69 Å; Cα contacts (8 Å, |Δi|>4): 1005; chains: 1; bounding box: 104×80×158 Å

Foldseek 3Di:
DDDDDDPPPPVVVVVVVVVVVVVVVVVVVVVVVVVVVVVVVVVVVVVVVVVVVVVVVVVVVVVVVVVVVVPPPDDDDDDDDDDCPVVVVVVVVVVVVVVVVVVVVVVVVVVVVVVVVVVVVVVVVVVVVVVVVVVVVVVVVVVVVVVVVVVVVVDDDDDPVVVVVVVVVVCVPPPVNVVVVVVVVVVLVVLVVVLVVVLPDDDDDDDDDDQQFQEFEEEEEEAQQNCVVQVDPLSSLVLVVVLQVLLLVLQQPFQLDPRHGHGYDYQAYHYHNDDDPPDDPDDAQSRVQFVVFLDWPQQGQAYEYEHADENQFDFKAAFAQGFAQSAATNRGFDDDPNGTGHRNYMYGHQDYLRDGDDSLLSSLNVSLRNLRSLHFAACPDPQNVPAPQDDPQDHASRHPHRDPNPTPRSSDDGPRSSNRSSVSCSRRSVNHGDGDPDDRAQRLAQDPPAQGHPHQPCVQPFAHHPPDDPPRGRYTDPPQPHDCSQAQQADSNRAGHQFFCFRAPADQFWHTFTGHRNGRYTDDTATDDWQRQDPVSQATHDRSDRHHGPQVVVQWDWDAQPDPDQLRRQWTWTAHVPDNVRTDGCLDPVNCVPNVNDGRGHHFQDATDVSQFTQHPSSGTDGDPPDPPVVVCVVVVVVVVVVVVVVVVCVVCVVVVVVVVVVVVVVVVVCCVVPVPDDDDDDDDDDDDDDDDDDDDDDDDDDDDDDDDDDDDDDDDDDDDDDDDDDDDDD